Protein AF-0000000067511855 (afdb_homodimer)

Radius of gyration: 27.51 Å; Cα contacts (8 Å, |Δi|>4): 1203; chains: 2; bounding box: 57×87×58 Å

Secondary structure (DSSP, 8-state):
-HHHHHHHHHHHHHHHHHHHHHHHHHHHHHHHHHHHHHHTT--HHHHHHHHHHHHHHHHHHHHHHHHHHHHHHHHHHHHHTTHHHHHHHTT--HHHHHHHHHHHHHHHHHHHHHIIIIIHHHHHHHHHHHHHHHHH-GGGTSS-EEEEEE--TTT-EEEEEEEE--TT--EEEEEEEE-TTS-EEEEEEEEEETTEEEEEEEEEETTEEEEEEEEE---S---GGGSSS---TTTTS-HHHHHHHHTT-HHHHHHHHHHHHHHHHHHHHHHHHHHHHHH-SSTTHHHHHHHHHHHHHHHHHHHHHHHHTTT--GGGGGHHHHHHHHHHHHHHHHT-/-HHHHHHHHHHHHHHHHHHHHHHHHHHHHHHHHHHHHHHTT--HHHHHHHHHHHHHHHHHHHHHHHHHHHHHHHHHHHHHTTHHHHHHHTT--HHHHHHHHHHHHHHHHHHHHHIIIIIHHHHHHHHHHHHHHHHH-GGGTSS-EEEEEE--TTT-EEEEEEEE--TT-PEEEEEEEE-TTS-EEEEEEEEEETTEEEEEEEEEETTEEEEEEEEE---S---GGGTTS---TTTTS-HHHHHHHHTT-HHHHHHHHHHHHHHHHHHHHHHHHHHHHHH-SSTTHHHHHHHHHHHHHHHHHHHHHHHHTTT--GGGGGHHHHHHHHHHHHHHHHH-

pLDDT: mean 80.34, std 16.91, range [31.17, 98.38]

Solvent-accessible surface area (backbone atoms only — not comparable to full-atom values): 32314 Å² total; per-residue (Å²): 110,68,42,60,51,52,46,55,51,23,47,55,48,22,57,48,36,26,50,47,45,36,51,50,52,49,47,52,50,50,61,38,39,40,33,42,39,40,75,60,59,56,50,70,66,59,51,51,48,44,52,58,27,42,39,48,56,41,43,61,53,18,51,40,54,15,40,26,45,10,38,15,51,31,40,22,49,32,45,72,69,44,47,50,57,50,40,45,72,72,64,50,58,58,62,62,55,42,50,50,48,37,51,49,15,43,51,52,13,51,52,37,35,52,33,61,33,45,50,22,6,54,26,37,43,51,32,50,51,51,49,46,15,60,74,60,42,64,59,30,71,79,43,26,34,45,62,39,73,42,64,54,87,88,52,25,41,34,33,19,44,25,26,27,60,40,98,90,32,42,38,24,30,45,24,33,33,33,37,77,88,64,34,37,34,42,16,61,45,24,38,44,41,99,78,9,34,35,32,54,34,36,32,34,54,88,92,43,77,40,84,34,78,48,65,46,76,35,82,66,86,66,54,86,49,57,57,45,63,63,29,23,86,61,57,49,42,32,42,70,59,30,53,57,41,26,76,76,34,72,77,34,33,33,54,43,40,32,53,54,29,56,20,50,31,21,28,26,46,21,31,25,28,40,32,48,36,73,65,50,88,50,42,78,52,29,56,56,48,38,48,50,54,55,51,52,42,48,52,38,49,53,50,28,50,55,47,43,56,72,70,41,65,42,69,41,41,35,46,37,43,54,53,34,37,50,49,20,50,52,41,46,57,64,51,101,109,68,43,58,50,54,48,54,51,21,47,55,47,21,56,49,35,27,49,48,44,37,50,50,53,48,48,51,50,49,63,38,38,42,33,43,39,41,74,60,59,57,50,69,65,58,52,51,49,46,51,58,29,42,39,48,56,42,44,62,53,18,51,42,55,14,39,26,44,9,38,15,52,30,40,22,49,32,45,70,68,44,46,50,59,49,39,47,74,72,65,49,58,57,60,62,56,42,51,50,48,38,51,49,15,43,50,54,12,52,52,37,36,52,34,60,33,44,50,22,6,54,26,37,43,51,31,51,52,51,49,46,17,60,76,61,41,62,57,31,70,75,44,29,34,46,62,40,71,43,64,55,88,87,51,25,41,34,32,19,42,25,27,26,60,40,97,88,33,44,37,24,30,45,23,33,33,33,37,77,85,64,32,37,34,41,17,61,44,23,40,45,41,105,75,14,37,36,31,54,34,34,31,34,53,90,92,43,78,40,83,34,78,49,67,47,76,41,78,75,81,80,56,84,54,56,59,45,60,64,32,24,88,60,59,48,42,34,43,70,59,30,52,58,42,27,75,76,33,71,75,34,33,33,55,42,39,30,53,54,29,57,19,49,33,20,28,26,47,20,31,25,27,40,31,49,36,73,65,50,88,51,41,79,52,30,57,56,48,38,47,49,54,54,50,52,42,46,51,38,48,52,49,28,50,54,46,44,56,71,70,42,65,44,69,41,41,36,48,38,43,52,54,34,38,50,49,20,49,53,42,46,59,70,52,106

Sequence (672 aa):
MLGRYVLREVLVPYLVGVFLFAALLTFDLLSSLSGVLLSRGVGAREVGLLVLYRLPWTLSLALPLGLVFAVLVGLAGLIRRSELKAAYAAGVPPLALLRPLVLLALAVSLLNLLNLAELRPRSQEAYDGLLGRILYGEGGASGVLRRQVYAPPGLGVYFAEEVYPEPEGNRLRGVRVVDERGRVYSAEEGLWDEEGWRLKGYVVEGEEVRPFEGVLPFPARFRPKESLGSRDPYDSTPLEELWARAQVEPEARFAFHRRLADALGGLVLGAAAAALGLSLREAAWAFLGVVLLIFGYYVLWTLAAQLARYDVSPLLAYLPDLFYGALAGALAWRLRMLGRYVLREVLVPYLVGVFLFAALLTFDLLSSLSGVLLSRGVGAREVGLLVLYRLPWTLSLALPLGLVFAVLVGLAGLIRRSELKAAYAAGVPPLALLRPLVLLALAVSLLNLLNLAELRPRSQEAYDGLLGRILYGEGGASGVLRRQVYAPPGLGVYFAEEVYPEPEGNRLRGVRVVDERGRVYSAEEGLWDEEGWRLKGYVVEGEEVRPFEGVLPFPARFRPKESLGSRDPYDSTPLEELWARAQVEPEARFAFHRRLADALGGLVLGAAAAALGLSLREAAWAFLGVVLLIFGYYVLWTLAAQLARYDVSPLLAYLPDLFYGALAGALAWRLR

Structure (mmCIF, N/CA/C/O backbone):
data_AF-0000000067511855-model_v1
#
loop_
_entity.id
_entity.type
_entity.pdbx_description
1 polymer Permease
#
loop_
_atom_site.group_PDB
_atom_site.id
_atom_site.type_symbol
_atom_site.label_atom_id
_atom_site.label_alt_id
_atom_site.label_comp_id
_atom_site.label_asym_id
_atom_site.label_entity_id
_atom_site.label_seq_id
_atom_site.pdbx_PDB_ins_code
_atom_site.Cartn_x
_atom_site.Cartn_y
_atom_site.Cartn_z
_atom_site.occupancy
_atom_site.B_iso_or_equiv
_atom_site.auth_seq_id
_atom_site.auth_comp_id
_atom_site.auth_asym_id
_atom_site.auth_atom_id
_atom_site.pdbx_PDB_model_num
ATOM 1 N N . MET A 1 1 ? 16.484 -21.156 -27.703 1 72.19 1 MET A N 1
ATOM 2 C CA . MET A 1 1 ? 15.094 -21.578 -27.688 1 72.19 1 MET A CA 1
ATOM 3 C C . MET A 1 1 ? 14.586 -21.703 -26.25 1 72.19 1 MET A C 1
ATOM 5 O O . MET A 1 1 ? 13.602 -21.062 -25.875 1 72.19 1 MET A O 1
ATOM 9 N N . LEU A 1 2 ? 15.516 -22.219 -25.406 1 83.19 2 LEU A N 1
ATOM 10 C CA . LEU A 1 2 ? 15.078 -22.469 -24.031 1 83.19 2 LEU A CA 1
ATOM 11 C C . LEU A 1 2 ? 15.008 -21.172 -23.234 1 83.19 2 LEU A C 1
ATOM 13 O O . LEU A 1 2 ? 14.094 -20.969 -22.438 1 83.19 2 LEU A O 1
ATOM 17 N N . GLY A 1 3 ? 15.844 -20.188 -23.656 1 85.75 3 GLY A N 1
ATOM 18 C CA . GLY A 1 3 ? 15.852 -18.906 -22.984 1 85.75 3 GLY A CA 1
ATOM 19 C C . GLY A 1 3 ? 14.586 -18.094 -23.219 1 85.75 3 GLY A C 1
ATOM 20 O O . GLY A 1 3 ? 14.031 -17.516 -22.297 1 85.75 3 GLY A O 1
ATOM 21 N N . ARG A 1 4 ? 14.125 -18.203 -24.438 1 89.19 4 ARG A N 1
ATOM 22 C CA . ARG A 1 4 ? 12.914 -17.484 -24.797 1 89.19 4 ARG A CA 1
ATOM 23 C C . ARG A 1 4 ? 11.688 -18.109 -24.156 1 89.19 4 ARG A C 1
ATOM 25 O O . ARG A 1 4 ? 10.75 -17.406 -23.766 1 89.19 4 ARG A O 1
ATOM 32 N N . TYR A 1 5 ? 11.781 -19.391 -24.062 1 90.62 5 TYR A N 1
ATOM 33 C CA . TYR A 1 5 ? 10.68 -20.109 -23.438 1 90.62 5 TYR A CA 1
ATOM 34 C C . TYR A 1 5 ? 10.562 -19.766 -21.953 1 90.62 5 TYR A C 1
ATOM 36 O O . TYR A 1 5 ? 9.469 -19.484 -21.469 1 90.62 5 TYR A O 1
ATOM 44 N N . VAL A 1 6 ? 11.656 -19.734 -21.312 1 92.12 6 VAL A N 1
ATOM 45 C CA . VAL A 1 6 ? 11.664 -19.422 -19.891 1 92.12 6 VAL A CA 1
ATOM 46 C C . VAL A 1 6 ? 11.211 -17.984 -19.656 1 92.12 6 VAL A C 1
ATOM 48 O O . VAL A 1 6 ? 10.469 -17.703 -18.719 1 92.12 6 VAL A O 1
ATOM 51 N N . LEU A 1 7 ? 11.578 -17.094 -20.547 1 93.06 7 LEU A N 1
ATOM 52 C CA . LEU A 1 7 ? 11.188 -15.695 -20.438 1 93.06 7 LEU A CA 1
ATOM 53 C C . LEU A 1 7 ? 9.68 -15.547 -20.594 1 93.06 7 LEU A C 1
ATOM 55 O O . LEU A 1 7 ? 9.055 -14.75 -19.891 1 93.06 7 LEU A O 1
ATOM 59 N N . ARG A 1 8 ? 9.133 -16.234 -21.484 1 88.56 8 ARG A N 1
ATOM 60 C CA . ARG A 1 8 ? 7.691 -16.156 -21.703 1 88.56 8 ARG A CA 1
ATOM 61 C C . ARG A 1 8 ? 6.93 -16.703 -20.5 1 88.56 8 ARG A C 1
ATOM 63 O O . ARG A 1 8 ? 5.887 -16.156 -20.125 1 88.56 8 ARG A O 1
ATOM 70 N N . GLU A 1 9 ? 7.523 -17.719 -19.922 1 87.12 9 GLU A N 1
ATOM 71 C CA . GLU A 1 9 ? 6.91 -18.328 -18.75 1 87.12 9 GLU A CA 1
ATOM 72 C C . GLU A 1 9 ? 6.934 -17.391 -17.547 1 87.12 9 GLU A C 1
ATOM 74 O O . GLU A 1 9 ? 6.074 -17.469 -16.672 1 87.12 9 GLU A O 1
ATOM 79 N N . VAL A 1 10 ? 7.852 -16.484 -17.547 1 92.88 10 VAL A N 1
ATOM 80 C CA . VAL A 1 10 ? 8.008 -15.578 -16.406 1 92.88 10 VAL A CA 1
ATOM 81 C C . VAL A 1 10 ? 7.309 -14.258 -16.719 1 92.88 10 VAL A C 1
ATOM 83 O O . VAL A 1 10 ? 6.793 -13.602 -15.805 1 92.88 10 VAL A O 1
ATOM 86 N N . LEU A 1 11 ? 7.16 -13.906 -17.984 1 91.5 11 LEU A N 1
ATOM 87 C CA . LEU A 1 11 ? 6.641 -12.602 -18.375 1 91.5 11 LEU A CA 1
ATOM 88 C C . LEU A 1 11 ? 5.152 -12.492 -18.062 1 91.5 11 LEU A C 1
ATOM 90 O O . LEU A 1 11 ? 4.68 -11.438 -17.641 1 91.5 11 LEU A O 1
ATOM 94 N N . VAL A 1 12 ? 4.434 -13.531 -18.234 1 83.56 12 VAL A N 1
ATOM 95 C CA . VAL A 1 12 ? 2.994 -13.484 -18.016 1 83.56 12 VAL A CA 1
ATOM 96 C C . VAL A 1 12 ? 2.705 -13.305 -16.531 1 83.56 12 VAL A C 1
ATOM 98 O O . VAL A 1 12 ? 2.025 -12.352 -16.141 1 83.56 12 VAL A O 1
ATOM 101 N N . PRO A 1 13 ? 3.279 -14.188 -15.641 1 86.06 13 PRO A N 1
ATOM 102 C CA . PRO A 1 13 ? 3.064 -13.938 -14.211 1 86.06 13 PRO A CA 1
ATOM 103 C C . PRO A 1 13 ? 3.621 -12.594 -13.758 1 86.06 13 PRO A C 1
ATOM 105 O O . PRO A 1 13 ? 3.098 -11.992 -12.812 1 86.06 13 PRO A O 1
ATOM 108 N N . TYR A 1 14 ? 4.629 -12.133 -14.43 1 92.62 14 TYR A N 1
ATOM 109 C CA . TYR A 1 14 ? 5.199 -10.844 -14.062 1 92.62 14 TYR A CA 1
ATOM 110 C C . TYR A 1 14 ? 4.203 -9.719 -14.297 1 92.62 14 TYR A C 1
ATOM 112 O O . TYR A 1 14 ? 3.957 -8.898 -13.414 1 92.62 14 TYR A O 1
ATOM 120 N N . LEU A 1 15 ? 3.625 -9.617 -15.5 1 88.81 15 LEU A N 1
ATOM 121 C CA . LEU A 1 15 ? 2.668 -8.57 -15.836 1 88.81 15 LEU A CA 1
ATOM 122 C C . LEU A 1 15 ? 1.436 -8.648 -14.938 1 88.81 15 LEU A C 1
ATOM 124 O O . LEU A 1 15 ? 0.929 -7.621 -14.484 1 88.81 15 LEU A O 1
ATOM 128 N N . VAL A 1 16 ? 1.024 -9.82 -14.625 1 82.44 16 VAL A N 1
ATOM 129 C CA . VAL A 1 16 ? -0.118 -10.031 -13.742 1 82.44 16 VAL A CA 1
ATOM 130 C C . VAL A 1 16 ? 0.231 -9.57 -12.328 1 82.44 16 VAL A C 1
ATOM 132 O O . VAL A 1 16 ? -0.568 -8.898 -11.672 1 82.44 16 VAL A O 1
ATOM 135 N N . GLY A 1 17 ? 1.412 -9.992 -11.898 1 85.44 17 GLY A N 1
ATOM 136 C CA . GLY A 1 17 ? 1.855 -9.602 -10.57 1 85.44 17 GLY A CA 1
ATOM 137 C C . GLY A 1 17 ? 1.992 -8.102 -10.398 1 85.44 17 GLY A C 1
ATOM 138 O O . GLY A 1 17 ? 1.532 -7.543 -9.398 1 85.44 17 GLY A O 1
ATOM 139 N N . VAL A 1 18 ? 2.625 -7.508 -11.367 1 91.06 18 VAL A N 1
ATOM 140 C CA . VAL A 1 18 ? 2.793 -6.059 -11.312 1 91.06 18 VAL A CA 1
ATOM 141 C C . VAL A 1 18 ? 1.426 -5.379 -11.25 1 91.06 18 VAL A C 1
ATOM 143 O O . VAL A 1 18 ? 1.221 -4.449 -10.469 1 91.06 18 VAL A O 1
ATOM 146 N N . PHE A 1 19 ? 0.526 -5.805 -12.016 1 86 19 PHE A N 1
ATOM 147 C CA . PHE A 1 19 ? -0.814 -5.23 -12.031 1 86 19 PHE A CA 1
ATOM 148 C C . PHE A 1 19 ? -1.509 -5.445 -10.695 1 86 19 PHE A C 1
ATOM 150 O O . PHE A 1 19 ? -2.158 -4.535 -10.172 1 86 19 PHE A O 1
ATOM 157 N N . LEU A 1 20 ? -1.383 -6.652 -10.125 1 83.75 20 LEU A N 1
ATOM 158 C CA . LEU A 1 20 ? -2.016 -6.984 -8.852 1 83.75 20 LEU A CA 1
ATOM 159 C C . LEU A 1 20 ? -1.449 -6.125 -7.723 1 83.75 20 LEU A C 1
ATOM 161 O O . LEU A 1 20 ? -2.197 -5.629 -6.879 1 83.75 20 LEU A O 1
ATOM 165 N N . PHE A 1 21 ? -0.16 -6 -7.719 1 88.19 21 PHE A N 1
ATOM 166 C CA . PHE A 1 21 ? 0.487 -5.188 -6.695 1 88.19 21 PHE A CA 1
ATOM 167 C C . PHE A 1 21 ? 0.098 -3.721 -6.844 1 88.19 21 PHE A C 1
ATOM 169 O O . PHE A 1 21 ? -0.179 -3.043 -5.852 1 88.19 21 PHE A O 1
ATOM 176 N N . ALA A 1 22 ? 0.061 -3.27 -8.102 1 89.31 22 ALA A N 1
ATOM 177 C CA . ALA A 1 22 ? -0.346 -1.891 -8.352 1 89.31 22 ALA A CA 1
ATOM 178 C C . ALA A 1 22 ? -1.786 -1.652 -7.906 1 89.31 22 ALA A C 1
ATOM 180 O O . ALA A 1 22 ? -2.098 -0.614 -7.32 1 89.31 22 ALA A O 1
ATOM 181 N N . ALA A 1 23 ? -2.66 -2.555 -8.195 1 85.62 23 ALA A N 1
ATOM 182 C CA . ALA A 1 23 ? -4.062 -2.439 -7.805 1 85.62 23 ALA A CA 1
ATOM 183 C C . ALA A 1 23 ? -4.207 -2.422 -6.285 1 85.62 23 ALA A C 1
ATOM 185 O O . ALA A 1 23 ? -4.984 -1.636 -5.738 1 85.62 23 ALA A O 1
ATOM 186 N N . LEU A 1 24 ? -3.438 -3.283 -5.652 1 86.94 24 LEU A N 1
ATOM 187 C CA . LEU A 1 24 ? -3.498 -3.371 -4.195 1 86.94 24 LEU A CA 1
ATOM 188 C C . LEU A 1 24 ? -3.006 -2.078 -3.553 1 86.94 24 LEU A C 1
ATOM 190 O O . LEU A 1 24 ? -3.609 -1.588 -2.596 1 86.94 24 LEU A O 1
ATOM 194 N N . LEU A 1 25 ? -1.916 -1.629 -3.988 1 91.38 25 LEU A N 1
ATOM 195 C CA . LEU A 1 25 ? -1.366 -0.39 -3.449 1 91.38 25 LEU A CA 1
ATOM 196 C C . LEU A 1 25 ? -2.301 0.784 -3.719 1 91.38 25 LEU A C 1
ATOM 198 O O . LEU A 1 25 ? -2.438 1.679 -2.883 1 91.38 25 LEU A O 1
ATOM 202 N N . THR A 1 26 ? -2.881 0.742 -4.914 1 88.31 26 THR A N 1
ATOM 203 C CA . THR A 1 26 ? -3.844 1.787 -5.246 1 88.31 26 THR A CA 1
ATOM 204 C C . THR A 1 26 ? -5.066 1.704 -4.34 1 88.31 26 THR A C 1
ATOM 206 O O . THR A 1 26 ? -5.586 2.729 -3.895 1 88.31 26 THR A O 1
ATOM 209 N N . PHE A 1 27 ? -5.48 0.507 -4.062 1 84.25 27 PHE A N 1
ATOM 210 C CA . PHE A 1 27 ? -6.605 0.317 -3.154 1 84.25 27 PHE A CA 1
ATOM 211 C C . PHE A 1 27 ? -6.266 0.827 -1.759 1 84.25 27 PHE A C 1
ATOM 213 O O . PHE A 1 27 ? -7.105 1.432 -1.091 1 84.25 27 PHE A O 1
ATOM 220 N N . ASP A 1 28 ? -5.117 0.532 -1.318 1 87.75 28 ASP A N 1
ATOM 221 C CA . ASP A 1 28 ? -4.668 1.012 -0.015 1 87.75 28 ASP A CA 1
ATOM 222 C C . ASP A 1 28 ? -4.68 2.537 0.041 1 87.75 28 ASP A C 1
ATOM 224 O O . ASP A 1 28 ? -5.125 3.125 1.028 1 87.75 28 ASP A O 1
ATOM 228 N N . LEU A 1 29 ? -4.199 3.121 -1.047 1 86.81 29 LEU A N 1
ATOM 229 C CA . LEU A 1 29 ? -4.176 4.578 -1.132 1 86.81 29 LEU A CA 1
ATOM 230 C C . LEU A 1 29 ? -5.59 5.148 -1.052 1 86.81 29 LEU A C 1
ATOM 232 O O . LEU A 1 29 ? -5.855 6.047 -0.253 1 86.81 29 LEU A O 1
ATOM 236 N N . LEU A 1 30 ? -6.461 4.672 -1.864 1 84 30 LEU A N 1
ATOM 237 C CA . LEU A 1 30 ? -7.82 5.199 -1.928 1 84 30 LEU A CA 1
ATOM 238 C C . LEU A 1 30 ? -8.562 4.953 -0.618 1 84 30 LEU A C 1
ATOM 240 O O . LEU A 1 30 ? -9.352 5.793 -0.178 1 84 30 LEU A O 1
ATOM 244 N N . SER A 1 31 ? -8.289 3.752 -0.053 1 83.69 31 SER A N 1
ATOM 245 C CA . SER A 1 31 ? -8.898 3.439 1.234 1 83.69 31 SER A CA 1
ATOM 246 C C . SER A 1 31 ? -8.422 4.398 2.32 1 83.69 31 SER A C 1
ATOM 248 O O . SER A 1 31 ? -9.211 4.824 3.168 1 83.69 31 SER A O 1
ATOM 250 N N . SER A 1 32 ? -7.176 4.789 2.277 1 82.69 32 SER A N 1
ATOM 251 C CA . SER A 1 32 ? -6.602 5.684 3.275 1 82.69 32 SER A CA 1
ATOM 252 C C . SER A 1 32 ? -7.102 7.113 3.09 1 82.69 32 SER A C 1
ATOM 254 O O . SER A 1 32 ? -7.184 7.879 4.051 1 82.69 32 SER A O 1
ATOM 256 N N . LEU A 1 33 ? -7.469 7.414 1.832 1 79.62 33 LEU A N 1
ATOM 257 C CA . LEU A 1 33 ? -7.895 8.773 1.538 1 79.62 33 LEU A CA 1
ATOM 258 C C . LEU A 1 33 ? -9.414 8.867 1.476 1 79.62 33 LEU A C 1
ATOM 260 O O . LEU A 1 33 ? -9.969 9.953 1.276 1 79.62 33 LEU A O 1
ATOM 264 N N . SER A 1 34 ? -10.117 7.828 1.6 1 79.56 34 SER A N 1
ATOM 265 C CA . SER A 1 34 ? -11.555 7.758 1.379 1 79.56 34 SER A CA 1
ATOM 266 C C . SER A 1 34 ? -12.297 8.766 2.246 1 79.56 34 SER A C 1
ATOM 268 O O . SER A 1 34 ? -13.211 9.445 1.775 1 79.56 34 SER A O 1
ATOM 270 N N . GLY A 1 35 ? -11.898 8.906 3.516 1 72.19 35 GLY A N 1
ATOM 271 C CA . GLY A 1 35 ? -12.547 9.859 4.398 1 72.19 35 GLY A CA 1
ATOM 272 C C . GLY A 1 35 ? -12.43 11.289 3.922 1 72.19 35 GLY A C 1
ATOM 273 O O . GLY A 1 35 ? -13.422 12.016 3.867 1 72.19 35 GLY A O 1
ATOM 274 N N . VAL A 1 36 ? -11.234 11.625 3.57 1 68.06 36 VAL A N 1
ATOM 275 C CA . VAL A 1 36 ? -10.977 12.992 3.133 1 68.06 36 VAL A CA 1
ATOM 276 C C . VAL A 1 36 ? -11.68 13.258 1.802 1 68.06 36 VAL A C 1
ATOM 278 O O . VAL A 1 36 ? -12.25 14.328 1.595 1 68.06 36 VAL A O 1
ATOM 281 N N . LEU A 1 37 ? -11.617 12.32 0.944 1 74.62 37 LEU A N 1
ATOM 282 C CA . LEU A 1 37 ? -12.242 12.469 -0.365 1 74.62 37 LEU A CA 1
ATOM 283 C C . LEU A 1 37 ? -13.75 12.641 -0.232 1 74.62 37 LEU A C 1
ATOM 285 O O . LEU A 1 37 ? -14.352 13.461 -0.929 1 74.62 37 LEU A O 1
ATOM 289 N N . LEU A 1 38 ? -14.289 11.891 0.678 1 69.81 38 LEU A N 1
ATOM 290 C CA . LEU A 1 38 ? -15.727 11.961 0.9 1 69.81 38 LEU A CA 1
ATOM 291 C C . LEU A 1 38 ? -16.109 13.266 1.598 1 69.81 38 LEU A C 1
ATOM 293 O O . LEU A 1 38 ? -17.047 13.945 1.184 1 69.81 38 LEU A O 1
ATOM 297 N N . SER A 1 39 ? -15.344 13.602 2.611 1 66.88 39 SER A N 1
ATOM 298 C CA . SER A 1 39 ? -15.664 14.773 3.414 1 66.88 39 SER A CA 1
ATOM 299 C C . SER A 1 39 ? -15.5 16.062 2.605 1 66.88 39 SER A C 1
ATOM 301 O O . SER A 1 39 ? -16.25 17.016 2.793 1 66.88 39 SER A O 1
ATOM 303 N N . ARG A 1 40 ? -14.57 15.969 1.667 1 65.94 40 ARG A N 1
ATOM 304 C CA . ARG A 1 40 ? -14.281 17.172 0.898 1 65.94 40 ARG A CA 1
ATOM 305 C C . ARG A 1 40 ? -15.016 17.172 -0.436 1 65.94 40 ARG A C 1
ATOM 307 O O . ARG A 1 40 ? -14.93 18.125 -1.209 1 65.94 40 ARG A O 1
ATOM 314 N N . GLY A 1 41 ? -15.711 16.172 -0.68 1 71.44 41 GLY A N 1
ATOM 315 C CA . GLY A 1 41 ? -16.484 16.062 -1.905 1 71.44 41 GLY A CA 1
ATOM 316 C C . GLY A 1 41 ? -15.633 16.094 -3.158 1 71.44 41 GLY A C 1
ATOM 317 O O . GLY A 1 41 ? -15.938 16.812 -4.109 1 71.44 41 GLY A O 1
ATOM 318 N N . VAL A 1 42 ? -14.562 15.445 -3.102 1 75.06 42 VAL A N 1
ATOM 319 C CA . VAL A 1 42 ? -13.633 15.414 -4.227 1 75.06 42 VAL A CA 1
ATOM 320 C C . VAL A 1 42 ? -14.242 14.617 -5.379 1 75.06 42 VAL A C 1
ATOM 322 O O . VAL A 1 42 ? -14.773 13.523 -5.168 1 75.06 42 VAL A O 1
ATOM 325 N N . GLY A 1 43 ? -14.188 15.172 -6.621 1 79.81 43 GLY A N 1
ATOM 326 C CA . GLY A 1 43 ? -14.773 14.539 -7.789 1 79.81 43 GLY A CA 1
ATOM 327 C C . GLY A 1 43 ? -13.977 13.344 -8.281 1 79.81 43 GLY A C 1
ATOM 328 O O . GLY A 1 43 ? -12.828 13.148 -7.875 1 79.81 43 GLY A O 1
ATOM 329 N N . ALA A 1 44 ? -14.641 12.508 -9.188 1 82.56 44 ALA A N 1
ATOM 330 C CA . ALA A 1 44 ? -14.016 11.312 -9.734 1 82.56 44 ALA A CA 1
ATOM 331 C C . ALA A 1 44 ? -12.773 11.664 -10.555 1 82.56 44 ALA A C 1
ATOM 333 O O . ALA A 1 44 ? -11.805 10.906 -10.586 1 82.56 44 ALA A O 1
ATOM 334 N N . ARG A 1 45 ? -12.891 12.711 -11.211 1 86.12 45 ARG A N 1
ATOM 335 C CA . ARG A 1 45 ? -11.766 13.133 -12.039 1 86.12 45 ARG A CA 1
ATOM 336 C C . ARG A 1 45 ? -10.531 13.398 -11.188 1 86.12 45 ARG A C 1
ATOM 338 O O . ARG A 1 45 ? -9.43 12.953 -11.516 1 86.12 45 ARG A O 1
ATOM 345 N N . GLU A 1 46 ? -10.727 14.141 -10.078 1 85.12 46 GLU A N 1
ATOM 346 C CA . GLU A 1 46 ? -9.609 14.445 -9.188 1 85.12 46 GLU A CA 1
ATOM 347 C C . GLU A 1 46 ? -9.062 13.18 -8.539 1 85.12 46 GLU A C 1
ATOM 349 O O . GLU A 1 46 ? -7.852 13.047 -8.344 1 85.12 46 GLU A O 1
ATOM 354 N N . VAL A 1 47 ? -9.969 12.305 -8.211 1 85.62 47 VAL A N 1
ATOM 355 C CA . VAL A 1 47 ? -9.547 11.039 -7.633 1 85.62 47 VAL A CA 1
ATOM 356 C C . VAL A 1 47 ? -8.711 10.266 -8.648 1 85.62 47 VAL A C 1
ATOM 358 O O . VAL A 1 47 ? -7.656 9.719 -8.312 1 85.62 47 VAL A O 1
ATOM 361 N N . GLY A 1 48 ? -9.1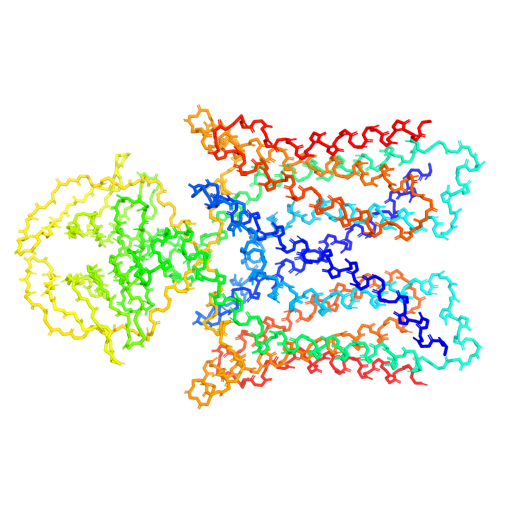72 10.195 -9.898 1 89.88 48 GLY A N 1
ATOM 362 C CA . GLY A 1 48 ? -8.422 9.547 -10.961 1 89.88 48 GLY A CA 1
ATOM 363 C C . GLY A 1 48 ? -7.055 10.156 -11.188 1 89.88 48 GLY A C 1
ATOM 364 O O . GLY A 1 48 ? -6.086 9.445 -11.445 1 89.88 48 GLY A O 1
ATOM 365 N N . LEU A 1 49 ? -7 11.438 -11.109 1 91.81 49 LEU A N 1
ATOM 366 C CA . LEU A 1 49 ? -5.73 12.133 -11.273 1 91.81 49 LEU A CA 1
ATOM 367 C C . LEU A 1 49 ? -4.773 11.812 -10.133 1 91.81 49 LEU A C 1
ATOM 369 O O . LEU A 1 49 ? -3.568 11.672 -10.344 1 91.81 49 LEU A O 1
ATOM 373 N N . LEU A 1 50 ? -5.32 11.758 -8.93 1 89.75 50 LEU A N 1
ATOM 374 C CA . LEU A 1 50 ? -4.488 11.375 -7.797 1 89.75 50 LEU A CA 1
ATOM 375 C C . LEU A 1 50 ? -3.863 10 -8.023 1 89.75 50 LEU A C 1
ATOM 377 O O . LEU A 1 50 ? -2.674 9.805 -7.758 1 89.75 50 LEU A O 1
ATOM 381 N N . VAL A 1 51 ? -4.66 9.086 -8.508 1 90.94 51 VAL A N 1
ATOM 382 C CA . VAL A 1 51 ? -4.191 7.73 -8.758 1 90.94 51 VAL A CA 1
ATOM 383 C C . VAL A 1 51 ? -3.127 7.742 -9.852 1 90.94 51 VAL A C 1
ATOM 385 O O . VAL A 1 51 ? -2.094 7.082 -9.734 1 90.94 51 VAL A O 1
ATOM 388 N N . LEU A 1 52 ? -3.426 8.477 -10.883 1 95.19 52 LEU A N 1
ATOM 389 C CA . LEU A 1 52 ? -2.494 8.555 -12.008 1 95.19 52 LEU A CA 1
ATOM 390 C C . LEU A 1 52 ? -1.158 9.141 -11.562 1 95.19 52 LEU A C 1
ATOM 392 O O . LEU A 1 52 ? -0.098 8.641 -11.945 1 95.19 52 LEU A O 1
ATOM 396 N N . TYR A 1 53 ? -1.186 10.188 -10.727 1 93.56 53 TYR A N 1
ATOM 397 C CA . TYR A 1 53 ? 0.035 10.82 -10.25 1 93.56 53 TYR A CA 1
ATOM 398 C C . TYR A 1 53 ? 0.787 9.906 -9.289 1 93.56 53 TYR A C 1
ATOM 400 O O . TYR A 1 53 ? 2.012 9.992 -9.172 1 93.56 53 TYR A O 1
ATOM 408 N N . ARG A 1 54 ? 0.083 9.031 -8.633 1 93.19 54 ARG A N 1
ATOM 409 C CA . ARG A 1 54 ? 0.71 8.141 -7.668 1 93.19 54 ARG A CA 1
ATOM 410 C C . ARG A 1 54 ? 1.259 6.891 -8.352 1 93.19 54 ARG A C 1
ATOM 412 O O . ARG A 1 54 ? 2.043 6.145 -7.762 1 93.19 54 ARG A O 1
ATOM 419 N N . LEU A 1 55 ? 0.924 6.656 -9.594 1 95.56 55 LEU A N 1
ATOM 420 C CA . LEU A 1 55 ? 1.225 5.43 -10.328 1 95.56 55 LEU A CA 1
ATOM 421 C C . LEU A 1 55 ? 2.73 5.207 -10.414 1 95.56 55 LEU A C 1
ATOM 423 O O . LEU A 1 55 ? 3.209 4.086 -10.211 1 95.56 55 LEU A O 1
ATOM 427 N N . PRO A 1 56 ? 3.52 6.262 -10.734 1 96.06 56 PRO A N 1
ATOM 428 C CA . PRO A 1 56 ? 4.965 6.023 -10.812 1 96.06 56 PRO A CA 1
ATOM 429 C C . PRO A 1 56 ? 5.551 5.547 -9.484 1 96.06 56 PRO A C 1
ATOM 431 O O . PRO A 1 56 ? 6.438 4.688 -9.469 1 96.06 56 PRO A O 1
ATOM 434 N N . TRP A 1 57 ? 5.105 6.125 -8.383 1 93.56 57 TRP A N 1
ATOM 435 C CA . TRP A 1 57 ? 5.512 5.641 -7.066 1 93.56 57 TRP A CA 1
ATOM 436 C C . TRP A 1 57 ? 5.125 4.18 -6.883 1 93.56 57 TRP A C 1
ATOM 438 O O . TRP A 1 57 ? 5.945 3.361 -6.461 1 93.56 57 TRP A O 1
ATOM 448 N N . THR A 1 58 ? 3.873 3.855 -7.227 1 94.25 58 THR A N 1
ATOM 449 C CA . THR A 1 58 ? 3.357 2.496 -7.105 1 94.25 58 THR A CA 1
ATOM 450 C C . THR A 1 58 ? 4.184 1.529 -7.949 1 94.25 58 THR A C 1
ATOM 452 O O . THR A 1 58 ? 4.52 0.434 -7.492 1 94.25 58 THR A O 1
ATOM 455 N N . LEU A 1 59 ? 4.492 1.96 -9.086 1 95.56 59 LEU A N 1
ATOM 456 C CA . LEU A 1 59 ? 5.238 1.108 -10.008 1 95.56 59 LEU A CA 1
ATOM 457 C C . LEU A 1 59 ? 6.668 0.902 -9.523 1 95.56 59 LEU A C 1
ATOM 459 O O . LEU A 1 59 ? 7.266 -0.152 -9.758 1 95.56 59 LEU A O 1
ATOM 463 N N . SER A 1 60 ? 7.211 1.909 -8.891 1 95.62 60 SER A N 1
ATOM 464 C CA . SER A 1 60 ? 8.578 1.782 -8.398 1 95.62 60 SER A CA 1
ATOM 465 C C . SER A 1 60 ? 8.695 0.641 -7.395 1 95.62 60 SER A C 1
ATOM 467 O O . SER A 1 60 ? 9.773 0.056 -7.234 1 95.62 60 SER A O 1
ATOM 469 N N . LEU A 1 61 ? 7.645 0.302 -6.73 1 93 61 LEU A N 1
ATOM 470 C CA . LEU A 1 61 ? 7.617 -0.807 -5.781 1 93 61 LEU A CA 1
ATOM 471 C C . LEU A 1 61 ? 7.191 -2.1 -6.469 1 93 61 LEU A C 1
ATOM 473 O O . LEU A 1 61 ? 7.789 -3.154 -6.246 1 93 61 LEU A O 1
ATOM 477 N N . ALA A 1 62 ? 6.184 -2.01 -7.32 1 93.25 62 ALA A N 1
ATOM 478 C CA . ALA A 1 62 ? 5.559 -3.174 -7.945 1 93.25 62 ALA A CA 1
ATOM 479 C C . ALA A 1 62 ? 6.516 -3.844 -8.93 1 93.25 62 ALA A C 1
ATOM 481 O O . ALA A 1 62 ? 6.5 -5.066 -9.086 1 93.25 62 ALA A O 1
ATOM 482 N N . LEU A 1 63 ? 7.309 -3.045 -9.578 1 95.94 63 LEU A N 1
ATOM 483 C CA . LEU A 1 63 ? 8.141 -3.578 -10.648 1 95.94 63 LEU A CA 1
ATOM 484 C C . LEU A 1 63 ? 9.164 -4.574 -10.094 1 95.94 63 LEU A C 1
ATOM 486 O O . LEU A 1 63 ? 9.195 -5.73 -10.516 1 95.94 63 LEU A O 1
ATOM 490 N N . PRO A 1 64 ? 9.984 -4.18 -9.117 1 94.88 64 PRO A N 1
ATOM 491 C CA . PRO A 1 64 ? 10.977 -5.133 -8.625 1 94.88 64 PRO A CA 1
ATOM 492 C C . PRO A 1 64 ? 10.352 -6.281 -7.836 1 94.88 64 PRO A C 1
ATOM 494 O O . PRO A 1 64 ? 10.781 -7.43 -7.965 1 94.88 64 PRO A O 1
ATOM 497 N N . LEU A 1 65 ? 9.359 -6.012 -7.02 1 91.56 65 LEU A N 1
ATOM 498 C CA . LEU A 1 65 ? 8.742 -7.043 -6.195 1 91.56 65 LEU A CA 1
ATOM 499 C C . LEU A 1 65 ? 7.961 -8.031 -7.055 1 91.56 65 LEU A C 1
ATOM 501 O O . LEU A 1 65 ? 7.938 -9.227 -6.77 1 91.56 65 LEU A O 1
ATOM 505 N N . GLY A 1 66 ? 7.301 -7.453 -8.109 1 92.38 66 GLY A N 1
ATOM 506 C CA . GLY A 1 66 ? 6.621 -8.328 -9.062 1 92.38 66 GLY A CA 1
ATOM 507 C C . GLY A 1 66 ? 7.566 -9.273 -9.773 1 92.38 66 GLY A C 1
ATOM 508 O O . GLY A 1 66 ? 7.184 -10.398 -10.109 1 92.38 66 GLY A O 1
ATOM 509 N N . LEU A 1 67 ? 8.75 -8.789 -10 1 95.75 67 LEU A N 1
ATOM 510 C CA . LEU A 1 67 ? 9.734 -9.625 -10.688 1 95.75 67 LEU A CA 1
ATOM 511 C C . LEU A 1 67 ? 10.125 -10.82 -9.82 1 95.75 67 LEU A C 1
ATOM 513 O O . LEU A 1 67 ? 10.25 -11.938 -10.32 1 95.75 67 LEU A O 1
ATOM 517 N N . VAL A 1 68 ? 10.359 -10.609 -8.508 1 94.19 68 VAL A N 1
ATOM 518 C CA . VAL A 1 68 ? 10.695 -11.688 -7.586 1 94.19 68 VAL A CA 1
ATOM 519 C C . VAL A 1 68 ? 9.586 -12.734 -7.586 1 94.19 68 VAL A C 1
ATOM 521 O O . VAL A 1 68 ? 9.852 -13.93 -7.719 1 94.19 68 VAL A O 1
ATOM 524 N N . PHE A 1 69 ? 8.414 -12.258 -7.531 1 89.25 69 PHE A N 1
ATOM 525 C CA . PHE A 1 69 ? 7.242 -13.125 -7.543 1 89.25 69 PHE A CA 1
ATOM 526 C C . PHE A 1 69 ? 7.168 -13.914 -8.844 1 89.25 69 PHE A C 1
ATOM 528 O O . PHE A 1 69 ? 7 -15.141 -8.828 1 89.25 69 PHE A O 1
ATOM 535 N N . ALA A 1 70 ? 7.246 -13.266 -9.93 1 91.62 70 ALA A N 1
ATOM 536 C CA . ALA A 1 70 ? 7.059 -13.875 -11.25 1 91.62 70 ALA A CA 1
ATOM 537 C C . ALA A 1 70 ? 8.141 -14.914 -11.531 1 91.62 70 ALA A C 1
ATOM 539 O O . ALA A 1 70 ? 7.855 -15.977 -12.078 1 91.62 70 ALA A O 1
ATOM 540 N N . VAL A 1 71 ? 9.391 -14.586 -11.219 1 96.31 71 VAL A N 1
ATOM 541 C CA . VAL A 1 71 ? 10.508 -15.484 -11.492 1 96.31 71 VAL A CA 1
ATOM 542 C C . VAL A 1 71 ? 10.344 -16.766 -10.68 1 96.31 71 VAL A C 1
ATOM 544 O O . VAL A 1 71 ? 10.453 -17.875 -11.219 1 96.31 71 VAL A O 1
ATOM 547 N N . LEU A 1 72 ? 10.047 -16.641 -9.422 1 93.62 72 LEU A N 1
ATOM 548 C CA . LEU A 1 72 ? 9.953 -17.812 -8.562 1 93.62 72 LEU A CA 1
ATOM 549 C C . LEU A 1 72 ? 8.719 -18.641 -8.883 1 93.62 72 LEU A C 1
ATOM 551 O O . LEU A 1 72 ? 8.773 -19.859 -8.938 1 93.62 72 LEU A O 1
ATOM 555 N N . VAL A 1 73 ? 7.645 -17.969 -9.156 1 86.38 73 VAL A N 1
ATOM 556 C CA . VAL A 1 73 ? 6.422 -18.688 -9.5 1 86.38 73 VAL A CA 1
ATOM 557 C C . VAL A 1 73 ? 6.574 -19.344 -10.875 1 86.38 73 VAL A C 1
ATOM 559 O O . VAL A 1 73 ? 6.129 -20.484 -11.078 1 86.38 73 VAL A O 1
ATOM 562 N N . GLY A 1 74 ? 7.094 -18.625 -11.828 1 89.44 74 GLY A N 1
ATOM 563 C CA . GLY A 1 74 ? 7.336 -19.188 -13.148 1 89.44 74 GLY A CA 1
ATOM 564 C C . GLY A 1 74 ? 8.227 -20.422 -13.117 1 89.44 74 GLY A C 1
ATOM 565 O O . GLY A 1 74 ? 7.914 -21.438 -13.734 1 89.44 74 GLY A O 1
ATOM 566 N N . LEU A 1 75 ? 9.305 -20.312 -12.406 1 93.5 75 LEU A N 1
ATOM 567 C CA . LEU A 1 75 ? 10.227 -21.438 -12.312 1 93.5 75 LEU A CA 1
ATOM 568 C C . LEU A 1 75 ? 9.602 -22.594 -11.516 1 93.5 75 LEU A C 1
ATOM 570 O O . LEU A 1 75 ? 9.852 -23.766 -11.805 1 93.5 75 LEU A O 1
ATOM 574 N N . ALA A 1 76 ? 8.867 -22.219 -10.5 1 88.62 76 ALA A N 1
ATOM 575 C CA . ALA A 1 76 ? 8.141 -23.25 -9.766 1 88.62 76 ALA A CA 1
ATOM 576 C C . ALA A 1 76 ? 7.215 -24.031 -10.688 1 88.62 76 ALA A C 1
ATOM 578 O O . ALA A 1 76 ? 7.055 -25.25 -10.531 1 88.62 76 ALA A O 1
ATOM 579 N N . GLY A 1 77 ? 6.625 -23.328 -11.633 1 85 77 GLY A N 1
ATOM 580 C CA . GLY A 1 77 ? 5.797 -24 -12.625 1 85 77 GLY A CA 1
ATOM 581 C C . GLY A 1 77 ? 6.57 -24.984 -13.477 1 85 77 GLY A C 1
ATOM 582 O O . GLY A 1 77 ? 6.09 -26.078 -13.75 1 85 77 GLY A O 1
ATOM 583 N N . LEU A 1 78 ? 7.691 -24.656 -13.852 1 89.81 78 LEU A N 1
ATOM 584 C CA . LEU A 1 78 ? 8.539 -25.547 -14.641 1 89.81 78 LEU A CA 1
ATOM 585 C C . LEU A 1 78 ? 8.953 -26.766 -13.828 1 89.81 78 LEU A C 1
ATOM 587 O O . LEU A 1 78 ? 9.062 -27.859 -14.367 1 89.81 78 LEU A O 1
ATOM 591 N N . ILE A 1 79 ? 9.172 -26.547 -12.586 1 90.56 79 ILE A N 1
ATOM 592 C CA . ILE A 1 79 ? 9.531 -27.641 -11.695 1 90.56 79 ILE A CA 1
ATOM 593 C C . ILE A 1 79 ? 8.367 -28.625 -11.578 1 90.56 79 ILE A C 1
ATOM 595 O O . ILE A 1 79 ? 8.547 -29.828 -11.695 1 90.56 79 ILE A O 1
ATOM 599 N N . ARG A 1 80 ? 7.23 -28.047 -11.445 1 82.12 80 ARG A N 1
ATOM 600 C CA . ARG A 1 80 ? 6.039 -28.875 -11.281 1 82.12 80 ARG A CA 1
ATOM 601 C C . ARG A 1 80 ? 5.777 -29.719 -12.523 1 82.12 80 ARG A C 1
ATOM 603 O O . ARG A 1 80 ? 5.32 -30.859 -12.422 1 82.12 80 ARG A O 1
ATOM 610 N N . ARG A 1 81 ? 6.074 -29.156 -13.711 1 84.75 81 ARG A N 1
ATOM 611 C CA . ARG A 1 81 ? 5.867 -29.859 -14.969 1 84.75 81 ARG A CA 1
ATOM 612 C C . ARG A 1 81 ? 7.082 -30.719 -15.328 1 84.75 81 ARG A C 1
ATOM 614 O O . ARG A 1 81 ? 7.152 -31.281 -16.422 1 84.75 81 ARG A O 1
ATOM 621 N N . SER A 1 82 ? 8.062 -30.766 -14.469 1 90.06 82 SER A N 1
ATOM 622 C CA . SER A 1 82 ? 9.297 -31.531 -14.633 1 90.06 82 SER A CA 1
ATOM 623 C C . SER A 1 82 ? 10.07 -31.078 -15.867 1 90.06 82 SER A C 1
ATOM 625 O O . SER A 1 82 ? 10.844 -31.844 -16.438 1 90.06 82 SER A O 1
ATOM 627 N N . GLU A 1 83 ? 9.773 -29.875 -16.266 1 91.31 83 GLU A N 1
ATOM 628 C CA . GLU A 1 83 ? 10.469 -29.344 -17.438 1 91.31 83 GLU A CA 1
ATOM 629 C C . GLU A 1 83 ? 11.891 -28.906 -17.094 1 91.31 83 GLU A C 1
ATOM 631 O O . GLU A 1 83 ? 12.805 -29.062 -17.906 1 91.31 83 GLU A O 1
ATOM 636 N N . LEU A 1 84 ? 11.977 -28.422 -15.945 1 91.56 84 LEU A N 1
ATOM 637 C CA . LEU A 1 84 ? 13.305 -27.984 -15.531 1 91.56 84 LEU A CA 1
ATOM 638 C C . LEU A 1 84 ? 14.242 -29.172 -15.344 1 91.56 84 LEU A C 1
ATOM 640 O O . LEU A 1 84 ? 15.391 -29.141 -15.805 1 91.56 84 LEU A O 1
ATOM 644 N N . LYS A 1 85 ? 13.742 -30.156 -14.766 1 91.62 85 LYS A N 1
ATOM 645 C CA . LYS A 1 85 ? 14.516 -31.391 -14.594 1 91.62 85 LYS A CA 1
ATOM 646 C C . LYS A 1 85 ? 14.867 -32 -15.938 1 91.62 85 LYS A C 1
ATOM 648 O O . LYS A 1 85 ? 15.984 -32.5 -16.125 1 91.62 85 LYS A O 1
ATOM 653 N N . ALA A 1 86 ? 13.914 -32.031 -16.828 1 93.44 86 ALA A N 1
ATOM 654 C CA . ALA A 1 86 ? 14.133 -32.594 -18.172 1 93.44 86 ALA A CA 1
ATOM 655 C C . ALA A 1 86 ? 15.195 -31.797 -18.922 1 93.44 86 ALA A C 1
ATOM 657 O O . ALA A 1 86 ? 16.016 -32.375 -19.641 1 93.44 86 ALA A O 1
ATOM 658 N N . ALA A 1 87 ? 15.164 -30.516 -18.734 1 92.81 87 ALA A N 1
ATOM 659 C CA . ALA A 1 87 ? 16.156 -29.672 -19.375 1 92.81 87 ALA A CA 1
ATOM 660 C C . ALA A 1 87 ? 17.562 -29.953 -18.859 1 92.81 87 ALA A C 1
ATOM 662 O O . ALA A 1 87 ? 18.516 -30.078 -19.625 1 92.81 87 ALA A O 1
ATOM 663 N N . TYR A 1 88 ? 17.625 -30.125 -17.516 1 91.69 88 TYR A N 1
ATOM 664 C CA . TYR A 1 88 ? 18.906 -30.422 -16.922 1 91.69 88 TYR A CA 1
ATOM 665 C C . TYR A 1 88 ? 19.406 -31.797 -17.359 1 91.69 88 TYR A C 1
ATOM 667 O O . TYR A 1 88 ? 20.594 -31.969 -17.656 1 91.69 88 TYR A O 1
ATOM 675 N N . ALA A 1 89 ? 18.531 -32.719 -17.484 1 93.31 89 ALA A N 1
ATOM 676 C CA . ALA A 1 89 ? 18.859 -34.062 -17.922 1 93.31 89 ALA A CA 1
ATOM 677 C C . ALA A 1 89 ? 19.328 -34.062 -19.375 1 93.31 89 ALA A C 1
ATOM 679 O O . ALA A 1 89 ? 20.141 -34.906 -19.781 1 93.31 89 ALA A O 1
ATOM 680 N N . ALA A 1 90 ? 18.797 -33.156 -20.109 1 94.19 90 ALA A N 1
ATOM 681 C CA . ALA A 1 90 ? 19.141 -33.062 -21.531 1 94.19 90 ALA A CA 1
ATOM 682 C C . ALA A 1 90 ? 20.453 -32.312 -21.719 1 94.19 90 ALA A C 1
ATOM 684 O O . ALA A 1 90 ? 20.906 -32.156 -22.859 1 94.19 90 ALA A O 1
ATOM 685 N N . GLY A 1 91 ? 21.062 -31.812 -20.656 1 92 91 GLY A N 1
ATOM 686 C CA . GLY A 1 91 ? 22.391 -31.219 -20.719 1 92 91 GLY A CA 1
ATOM 687 C C . GLY A 1 91 ? 22.375 -29.703 -20.703 1 92 91 GLY A C 1
ATOM 688 O O . GLY A 1 91 ? 23.406 -29.078 -20.938 1 92 91 GLY A O 1
ATOM 689 N N . VAL A 1 92 ? 21.266 -29.141 -20.484 1 92.44 92 VAL A N 1
ATOM 690 C CA . VAL A 1 92 ? 21.203 -27.688 -20.422 1 92.44 92 VAL A CA 1
ATOM 691 C C . VAL A 1 92 ? 21.734 -27.203 -19.078 1 92.44 92 VAL A C 1
ATOM 693 O O . VAL A 1 92 ? 21.188 -27.531 -18.031 1 92.44 92 VAL A O 1
ATOM 696 N N . PRO A 1 93 ? 22.875 -26.406 -19.125 1 92.31 93 PRO A N 1
ATOM 697 C CA . PRO A 1 93 ? 23.375 -25.891 -17.844 1 92.31 93 PRO A CA 1
ATOM 698 C C . PRO A 1 93 ? 22.453 -24.828 -17.234 1 92.31 93 PRO A C 1
ATOM 700 O O . PRO A 1 93 ? 21.875 -24.016 -17.969 1 92.31 93 PRO A O 1
ATOM 703 N N . PRO A 1 94 ? 22.297 -24.812 -15.898 1 92.25 94 PRO A N 1
ATOM 704 C CA . PRO A 1 94 ? 21.438 -23.828 -15.234 1 92.25 94 PRO A CA 1
ATOM 705 C C . PRO A 1 94 ? 21.812 -22.391 -15.562 1 92.25 94 PRO A C 1
ATOM 707 O O . PRO A 1 94 ? 20.938 -21.516 -15.633 1 92.25 94 PRO A O 1
ATOM 710 N N . LEU A 1 95 ? 23.031 -22.125 -15.805 1 92.12 95 LEU A N 1
ATOM 711 C CA . LEU A 1 95 ? 23.5 -20.781 -16.094 1 92.12 95 LEU A CA 1
ATOM 712 C C . LEU A 1 95 ? 22.922 -20.266 -17.406 1 92.12 95 LEU A C 1
ATOM 714 O O . LEU A 1 95 ? 22.75 -19.062 -17.594 1 92.12 95 LEU A O 1
ATOM 718 N N . ALA A 1 96 ? 22.609 -21.188 -18.266 1 93 96 ALA A N 1
ATOM 719 C CA . ALA A 1 96 ? 21.984 -20.812 -19.547 1 93 96 ALA A CA 1
ATOM 720 C C . ALA A 1 96 ? 20.594 -20.25 -19.328 1 93 96 ALA A C 1
ATOM 722 O O . ALA A 1 96 ? 20.141 -19.391 -20.094 1 93 96 ALA A O 1
ATOM 723 N N . LEU A 1 97 ? 19.969 -20.719 -18.281 1 94.75 97 LEU A N 1
ATOM 724 C CA . LEU A 1 97 ? 18.625 -20.234 -17.969 1 94.75 97 LEU A CA 1
ATOM 725 C C . LEU A 1 97 ? 18.688 -18.984 -17.109 1 94.75 97 LEU A C 1
ATOM 727 O O . LEU A 1 97 ? 17.75 -18.172 -17.094 1 94.75 97 LEU A O 1
ATOM 731 N N . LEU A 1 98 ? 19.781 -18.828 -16.438 1 96.06 98 LEU A N 1
ATOM 732 C CA . LEU A 1 98 ? 19.969 -17.656 -15.578 1 96.06 98 LEU A CA 1
ATOM 733 C C . LEU A 1 98 ? 20.172 -16.391 -16.406 1 96.06 98 LEU A C 1
ATOM 735 O O . LEU A 1 98 ? 19.672 -15.328 -16.031 1 96.06 98 LEU A O 1
ATOM 739 N N . ARG A 1 99 ? 20.797 -16.484 -17.516 1 95.19 99 ARG A N 1
ATOM 740 C CA . ARG A 1 99 ? 21.188 -15.328 -18.312 1 95.19 99 ARG A CA 1
ATOM 741 C C . ARG A 1 99 ? 19.969 -14.555 -18.797 1 95.19 99 ARG A C 1
ATOM 743 O O . ARG A 1 99 ? 19.891 -13.336 -18.625 1 95.19 99 ARG A O 1
ATOM 750 N N . PRO A 1 100 ? 18.984 -15.25 -19.375 1 96.38 100 PRO A N 1
ATOM 751 C CA . PRO A 1 100 ? 17.828 -14.477 -19.828 1 96.38 100 PRO A CA 1
ATOM 752 C C . PRO A 1 100 ? 17.047 -13.852 -18.672 1 96.38 100 PRO A C 1
ATOM 754 O O . PRO A 1 100 ? 16.469 -12.773 -18.828 1 96.38 100 PRO A O 1
ATOM 757 N N . LEU A 1 101 ? 17.016 -14.477 -17.578 1 97.5 101 LEU A N 1
ATOM 758 C CA . LEU A 1 101 ? 16.281 -13.953 -16.438 1 97.5 101 LEU A CA 1
ATOM 759 C C . LEU A 1 101 ? 16.984 -12.727 -15.852 1 97.5 101 LEU A C 1
ATOM 761 O O . LEU A 1 101 ? 16.328 -11.766 -15.445 1 97.5 101 LEU A O 1
ATOM 765 N N . VAL A 1 102 ? 18.312 -12.75 -15.859 1 97.5 102 VAL A N 1
ATOM 766 C CA . VAL A 1 102 ? 19.094 -11.609 -15.375 1 97.5 102 VAL A CA 1
ATOM 767 C C . VAL A 1 102 ? 18.938 -10.438 -16.344 1 97.5 102 VAL A C 1
ATOM 769 O O . VAL A 1 102 ? 18.906 -9.273 -15.914 1 97.5 102 VAL A O 1
ATOM 772 N N . LEU A 1 103 ? 18.859 -10.758 -17.562 1 97.25 103 LEU A N 1
ATOM 773 C CA . LEU A 1 103 ? 18.641 -9.711 -18.547 1 97.25 103 LEU A CA 1
ATOM 774 C C . LEU A 1 103 ? 17.281 -9.055 -18.344 1 97.25 103 LEU A C 1
ATOM 776 O O . LEU A 1 103 ? 17.141 -7.84 -18.531 1 97.25 103 LEU A O 1
ATOM 780 N N . LEU A 1 104 ? 16.297 -9.875 -18.031 1 97.5 104 LEU A N 1
ATOM 781 C CA . LEU A 1 104 ? 14.984 -9.328 -17.703 1 97.5 104 LEU A CA 1
ATOM 782 C C . LEU A 1 104 ? 15.062 -8.438 -16.469 1 97.5 104 LEU A C 1
ATOM 784 O O . LEU A 1 104 ? 14.469 -7.363 -16.438 1 97.5 104 LEU A O 1
ATOM 788 N N . ALA A 1 105 ? 15.758 -8.891 -15.477 1 98.38 105 ALA A N 1
ATOM 789 C CA . ALA A 1 105 ? 15.945 -8.117 -14.258 1 98.38 105 ALA A CA 1
ATOM 790 C C . ALA A 1 105 ? 16.641 -6.793 -14.547 1 98.38 105 ALA A C 1
ATOM 792 O O . ALA A 1 105 ? 16.312 -5.762 -13.953 1 98.38 105 ALA A O 1
ATOM 793 N N . LEU A 1 106 ? 17.625 -6.848 -15.438 1 98.38 106 LEU A N 1
ATOM 794 C CA . LEU A 1 106 ? 18.328 -5.637 -15.836 1 98.38 106 LEU A CA 1
ATOM 795 C C . LEU A 1 106 ? 17.391 -4.652 -16.516 1 98.38 106 LEU A C 1
ATOM 797 O O . LEU A 1 106 ? 17.438 -3.449 -16.266 1 98.38 106 LEU A O 1
ATOM 801 N N . ALA A 1 107 ? 16.562 -5.168 -17.391 1 98.25 107 ALA A N 1
ATOM 802 C CA . ALA A 1 107 ? 15.594 -4.324 -18.078 1 98.25 107 ALA A CA 1
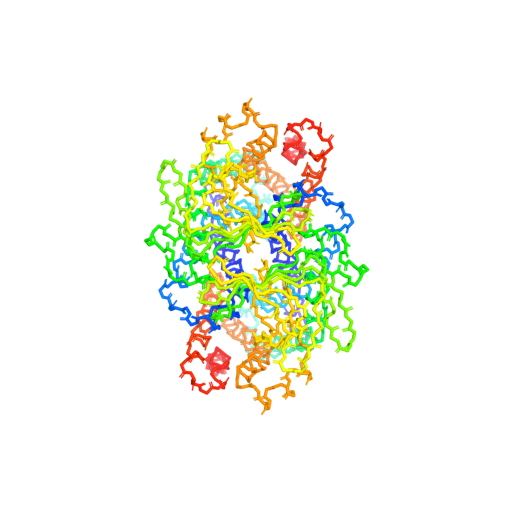ATOM 803 C C . ALA A 1 107 ? 14.648 -3.656 -17.094 1 98.25 107 ALA A C 1
ATOM 805 O O . ALA A 1 107 ? 14.352 -2.463 -17.219 1 98.25 107 ALA A O 1
ATOM 806 N N . VAL A 1 108 ? 14.141 -4.426 -16.141 1 97.94 108 VAL A N 1
ATOM 807 C CA . VAL A 1 108 ? 13.227 -3.908 -15.125 1 97.94 108 VAL A CA 1
ATOM 808 C C . VAL A 1 108 ? 13.938 -2.85 -14.281 1 97.94 108 VAL A C 1
ATOM 810 O O . VAL A 1 108 ? 13.352 -1.812 -13.961 1 97.94 108 VAL A O 1
ATOM 813 N N . SER A 1 109 ? 15.164 -3.139 -13.938 1 98.25 109 SER A N 1
ATOM 814 C CA . SER A 1 109 ? 15.953 -2.205 -13.141 1 98.25 109 SER A CA 1
ATOM 815 C C . SER A 1 109 ? 16.188 -0.896 -13.891 1 98.25 109 SER A C 1
ATOM 817 O O . SER A 1 109 ? 16.109 0.185 -13.305 1 98.25 109 SER A O 1
ATOM 819 N N . LEU A 1 110 ? 16.5 -0.996 -15.172 1 98.19 110 LEU A N 1
ATOM 820 C CA . LEU A 1 110 ? 16.719 0.194 -15.984 1 98.19 110 LEU A CA 1
ATOM 821 C C . LEU A 1 110 ? 15.43 1.003 -16.125 1 98.19 110 LEU A C 1
ATOM 823 O O . LEU A 1 110 ? 15.461 2.234 -16.094 1 98.19 110 LEU A O 1
ATOM 827 N N . LEU A 1 111 ? 14.352 0.328 -16.312 1 97.94 111 LEU A N 1
ATOM 828 C CA . LEU A 1 111 ? 13.062 1.001 -16.375 1 97.94 111 LEU A CA 1
ATOM 829 C C . LEU A 1 111 ? 12.758 1.713 -15.055 1 97.94 111 LEU A C 1
ATOM 831 O O . LEU A 1 111 ? 12.242 2.832 -15.055 1 97.94 111 LEU A O 1
ATOM 835 N N . ASN A 1 112 ? 13.039 1.027 -13.969 1 97.88 112 ASN A N 1
ATOM 836 C CA . ASN A 1 112 ? 12.797 1.628 -12.664 1 97.88 112 ASN A CA 1
ATOM 837 C C . ASN A 1 112 ? 13.719 2.822 -12.422 1 97.88 112 ASN A C 1
ATOM 839 O O . ASN A 1 112 ? 13.328 3.779 -11.75 1 97.88 112 ASN A O 1
ATOM 843 N N . LEU A 1 113 ? 14.977 2.738 -12.945 1 98 113 LEU A N 1
ATOM 844 C CA . LEU A 1 113 ? 15.891 3.869 -12.836 1 98 113 LEU A CA 1
ATOM 845 C C . LEU A 1 113 ? 15.32 5.098 -13.539 1 98 113 LEU A C 1
ATOM 847 O O . LEU A 1 113 ? 15.391 6.211 -13.008 1 98 113 LEU A O 1
ATOM 851 N N . LEU A 1 114 ? 14.773 4.918 -14.688 1 97.69 114 LEU A N 1
ATOM 852 C CA . LEU A 1 114 ? 14.164 6.023 -15.422 1 97.69 114 LEU A CA 1
ATOM 853 C C . LEU A 1 114 ? 12.977 6.594 -14.656 1 97.69 114 LEU A C 1
ATOM 855 O O . LEU A 1 114 ? 12.789 7.809 -14.602 1 97.69 114 LEU A O 1
ATOM 859 N N . ASN A 1 115 ? 12.234 5.719 -14.078 1 97.81 115 ASN A N 1
ATOM 860 C CA . ASN A 1 115 ? 11.094 6.133 -13.266 1 97.81 115 ASN A CA 1
ATOM 861 C C . ASN A 1 115 ? 11.539 6.922 -12.031 1 97.81 115 ASN A C 1
ATOM 863 O O . ASN A 1 115 ? 11.008 8 -11.758 1 97.81 115 ASN A O 1
ATOM 867 N N . LEU A 1 116 ? 12.539 6.414 -11.367 1 96.69 116 LEU A N 1
ATOM 868 C CA . LEU A 1 116 ? 13.016 6.996 -10.117 1 96.69 116 LEU A CA 1
ATOM 869 C C . LEU A 1 116 ? 13.758 8.305 -10.375 1 96.69 116 LEU A C 1
ATOM 871 O O . LEU A 1 116 ? 13.797 9.18 -9.508 1 96.69 116 LEU A O 1
ATOM 875 N N . ALA A 1 117 ? 14.297 8.422 -11.578 1 96.25 117 ALA A N 1
ATOM 876 C CA . ALA A 1 117 ? 15.133 9.578 -11.891 1 96.25 117 ALA A CA 1
ATOM 877 C C . ALA A 1 117 ? 14.273 10.789 -12.242 1 96.25 117 ALA A C 1
ATOM 879 O O . ALA A 1 117 ? 14.617 11.922 -11.898 1 96.25 117 ALA A O 1
ATOM 880 N N . GLU A 1 118 ? 13.203 10.531 -12.984 1 95.19 118 GLU A N 1
ATOM 881 C CA . GLU A 1 118 ? 12.492 11.688 -13.531 1 95.19 118 GLU A CA 1
ATOM 882 C C . GLU A 1 118 ? 10.992 11.562 -13.32 1 95.19 118 GLU A C 1
ATOM 884 O O . GLU A 1 118 ? 10.352 12.461 -12.781 1 95.19 118 GLU A O 1
ATOM 889 N N . LEU A 1 119 ? 10.445 10.516 -13.625 1 96.69 119 LEU A N 1
ATOM 890 C CA . LEU A 1 119 ? 8.992 10.375 -13.672 1 96.69 119 LEU A CA 1
ATOM 891 C C . LEU A 1 119 ? 8.398 10.391 -12.266 1 96.69 119 LEU A C 1
ATOM 893 O O . LEU A 1 119 ? 7.438 11.117 -12.008 1 96.69 119 LEU A O 1
ATOM 897 N N . ARG A 1 120 ? 8.922 9.617 -11.359 1 95.5 120 ARG A N 1
ATOM 898 C CA . ARG A 1 120 ? 8.367 9.492 -10.016 1 95.5 120 ARG A CA 1
ATOM 899 C C . ARG A 1 120 ? 8.445 10.812 -9.266 1 95.5 120 ARG A C 1
ATOM 901 O O . ARG A 1 120 ? 7.461 11.258 -8.672 1 95.5 120 ARG A O 1
ATOM 908 N N . PRO A 1 121 ? 9.617 11.57 -9.336 1 92.56 121 PRO A N 1
ATOM 909 C CA . PRO A 1 121 ? 9.68 12.836 -8.594 1 92.56 121 PRO A CA 1
ATOM 910 C C . PRO A 1 121 ? 8.734 13.891 -9.172 1 92.56 121 PRO A C 1
ATOM 912 O O . PRO A 1 121 ? 8.094 14.625 -8.414 1 92.56 121 PRO A O 1
ATOM 915 N N . ARG A 1 122 ? 8.586 13.953 -10.461 1 91.31 122 ARG A N 1
ATOM 916 C CA . ARG A 1 122 ? 7.691 14.938 -11.07 1 91.31 122 ARG A CA 1
ATOM 917 C C . ARG A 1 122 ? 6.234 14.609 -10.773 1 91.31 122 ARG A C 1
ATOM 919 O O . ARG A 1 122 ? 5.441 15.508 -10.484 1 91.31 122 ARG A O 1
ATOM 926 N N . SER A 1 123 ? 5.922 13.398 -10.883 1 94.44 123 SER A N 1
ATOM 927 C CA . SER A 1 123 ? 4.559 12.977 -10.578 1 94.44 123 SER A CA 1
ATOM 928 C C . SER A 1 123 ? 4.238 13.148 -9.094 1 94.44 123 SER A C 1
ATOM 930 O O . SER A 1 123 ? 3.107 13.469 -8.734 1 94.44 123 SER A O 1
ATOM 932 N N . GLN A 1 124 ? 5.258 12.891 -8.289 1 89 124 GLN A N 1
ATOM 933 C CA . GLN A 1 124 ? 5.062 13.062 -6.855 1 89 124 GLN A CA 1
ATOM 934 C C . GLN A 1 124 ? 4.785 14.516 -6.504 1 89 124 GLN A C 1
ATOM 936 O O . GLN A 1 124 ? 3.979 14.805 -5.617 1 89 124 GLN A O 1
ATOM 941 N N . GLU A 1 125 ? 5.496 15.398 -7.121 1 83.19 125 GLU A N 1
ATOM 942 C CA . GLU A 1 125 ? 5.238 16.828 -6.93 1 83.19 125 GLU A CA 1
ATOM 943 C C . GLU A 1 125 ? 3.805 17.172 -7.309 1 83.19 125 GLU A C 1
ATOM 945 O O . GLU A 1 125 ? 3.131 17.906 -6.578 1 83.19 125 GLU A O 1
ATOM 950 N N . ALA A 1 126 ? 3.344 16.703 -8.406 1 85.12 126 ALA A N 1
ATOM 951 C CA . ALA A 1 126 ? 1.977 16.938 -8.859 1 85.12 126 ALA A CA 1
ATOM 952 C C . ALA A 1 126 ? 0.964 16.312 -7.906 1 85.12 126 ALA A C 1
ATOM 954 O O . ALA A 1 126 ? -0.08 16.906 -7.625 1 85.12 126 ALA A O 1
ATOM 955 N N . TYR A 1 127 ? 1.242 15.148 -7.398 1 88.81 127 TYR A N 1
ATOM 956 C CA . TYR A 1 127 ? 0.394 14.461 -6.434 1 88.81 127 TYR A CA 1
ATOM 957 C C . TYR A 1 127 ? 0.243 15.273 -5.156 1 88.81 127 TYR A C 1
ATOM 959 O O . TYR A 1 127 ? -0.87 15.461 -4.66 1 88.81 127 TYR A O 1
ATOM 967 N N . ASP A 1 128 ? 1.4 15.711 -4.703 1 76.31 128 ASP A N 1
ATOM 968 C CA . ASP A 1 128 ? 1.396 16.516 -3.479 1 76.31 128 ASP A CA 1
ATOM 969 C C . ASP A 1 128 ? 0.613 17.797 -3.67 1 76.31 128 ASP A C 1
ATOM 971 O O . ASP A 1 128 ? -0.099 18.25 -2.764 1 76.31 128 ASP A O 1
ATOM 975 N N . GLY A 1 129 ? 0.814 18.375 -4.777 1 71.88 129 GLY A N 1
ATOM 976 C CA . GLY A 1 129 ? 0.075 19.594 -5.078 1 71.88 129 GLY A CA 1
ATOM 977 C C . GLY A 1 129 ? -1.426 19.375 -5.133 1 71.88 129 GLY A C 1
ATOM 978 O O . GLY A 1 129 ? -2.189 20.141 -4.531 1 71.88 129 GLY A O 1
ATOM 979 N N . LEU A 1 130 ? -1.82 18.391 -5.82 1 81.06 130 LEU A N 1
ATOM 980 C CA . LEU A 1 130 ? -3.242 18.094 -5.945 1 81.06 130 LEU A CA 1
ATOM 981 C C . LEU A 1 130 ? -3.838 17.703 -4.594 1 81.06 130 LEU A C 1
ATOM 983 O O . LEU A 1 130 ? -4.934 18.156 -4.242 1 81.06 130 LEU A O 1
ATOM 987 N N . LEU A 1 131 ? -3.193 16.922 -3.842 1 77.81 131 LEU A N 1
ATOM 988 C CA . LEU A 1 131 ? -3.662 16.516 -2.521 1 77.81 131 LEU A CA 1
ATOM 989 C C . LEU A 1 131 ? -3.758 17.719 -1.586 1 77.81 131 LEU A C 1
ATOM 991 O O . LEU A 1 131 ? -4.703 17.812 -0.799 1 77.81 131 LEU A O 1
ATOM 995 N N . GLY A 1 132 ? -2.758 18.516 -1.707 1 68.38 132 GLY A N 1
ATOM 996 C CA . GLY A 1 132 ? -2.803 19.75 -0.939 1 68.38 132 GLY A CA 1
ATOM 997 C C . GLY A 1 132 ? -4.02 20.594 -1.248 1 68.38 132 GLY A C 1
ATOM 998 O O . GLY A 1 132 ? -4.656 21.141 -0.339 1 68.38 132 GLY A O 1
ATOM 999 N N . ARG A 1 133 ? -4.277 20.625 -2.502 1 67.62 133 ARG A N 1
ATOM 1000 C CA . ARG A 1 133 ? -5.453 21.391 -2.916 1 67.62 133 ARG A CA 1
ATOM 1001 C C . ARG A 1 133 ? -6.734 20.75 -2.383 1 67.62 133 ARG A C 1
ATOM 1003 O O . ARG A 1 133 ? -7.664 21.453 -1.983 1 67.62 133 ARG A O 1
ATOM 1010 N N . ILE A 1 134 ? -6.812 19.5 -2.416 1 69.88 134 ILE A N 1
ATOM 1011 C CA . ILE A 1 134 ? -7.984 18.781 -1.944 1 69.88 134 ILE A CA 1
ATOM 1012 C C . ILE A 1 134 ? -8.133 18.953 -0.436 1 69.88 134 ILE A C 1
ATOM 1014 O O . ILE A 1 134 ? -9.242 19.188 0.062 1 69.88 134 ILE A O 1
ATOM 1018 N N . LEU A 1 135 ? -7.09 18.844 0.19 1 61.81 135 LEU A N 1
ATOM 1019 C CA . LEU A 1 135 ? -7.117 18.875 1.648 1 61.81 135 LEU A CA 1
ATOM 1020 C C . LEU A 1 135 ? -7.324 20.297 2.154 1 61.81 135 LEU A C 1
ATOM 1022 O O . LEU A 1 135 ? -8.023 20.516 3.148 1 61.81 135 LEU A O 1
ATOM 1026 N N . TYR A 1 136 ? -6.762 21.062 1.345 1 53.28 136 TYR A N 1
ATOM 1027 C CA . TYR A 1 136 ? -6.711 22.406 1.898 1 53.28 136 TYR A CA 1
ATOM 1028 C C . TYR A 1 136 ? -7.469 23.391 1.012 1 53.28 136 TYR A C 1
ATOM 1030 O O . TYR A 1 136 ? -7.633 24.562 1.369 1 53.28 136 TYR A O 1
ATOM 1038 N N . GLY A 1 137 ? -8.43 22.734 -0.022 1 46.66 137 GLY A N 1
ATOM 1039 C CA . GLY A 1 137 ? -9.25 23.562 -0.888 1 46.66 137 GLY A CA 1
ATOM 1040 C C . GLY A 1 137 ? -8.477 24.172 -2.039 1 46.66 137 GLY A C 1
ATOM 1041 O O . GLY A 1 137 ? -7.242 24.125 -2.059 1 46.66 137 GLY A O 1
ATOM 1042 N N . GLU A 1 138 ? -9.156 23.984 -3.463 1 42.22 138 GLU A N 1
ATOM 1043 C CA . GLU A 1 138 ? -8.688 24.5 -4.746 1 42.22 138 GLU A CA 1
ATOM 1044 C C . GLU A 1 138 ? -7.852 25.766 -4.566 1 42.22 138 GLU A C 1
ATOM 1046 O O . GLU A 1 138 ? -7.312 26.297 -5.535 1 42.22 138 GLU A O 1
ATOM 1051 N N . GLY A 1 139 ? -8.148 26.469 -3.66 1 35.22 139 GLY A N 1
ATOM 1052 C CA . GLY A 1 139 ? -7.469 27.719 -3.945 1 35.22 139 GLY A CA 1
ATOM 1053 C C . GLY A 1 139 ? -6.043 27.531 -4.43 1 35.22 139 GLY A C 1
ATOM 1054 O O . GLY A 1 139 ? -5.316 28.516 -4.637 1 35.22 139 GLY A O 1
ATOM 1055 N N . GLY A 1 140 ? -5.602 26.312 -4.23 1 34.12 140 GLY A N 1
ATOM 1056 C CA . GLY A 1 140 ? -4.176 26.344 -4.512 1 34.12 140 GLY A CA 1
ATOM 1057 C C . GLY A 1 140 ? -3.854 26.203 -5.988 1 34.12 140 GLY A C 1
ATOM 1058 O O . GLY A 1 140 ? -2.703 25.953 -6.355 1 34.12 140 GLY A O 1
ATOM 1059 N N . ALA A 1 141 ? -4.523 25.453 -6.797 1 33.31 141 ALA A N 1
ATOM 1060 C CA . ALA A 1 141 ? -3.885 25.391 -8.109 1 33.31 141 ALA A CA 1
ATOM 1061 C C . ALA A 1 141 ? -3.346 26.766 -8.523 1 33.31 141 ALA A C 1
ATOM 1063 O O . ALA A 1 141 ? -2.295 26.844 -9.164 1 33.31 141 ALA A O 1
ATOM 1064 N N . SER A 1 142 ? -4.125 27.672 -9.062 1 31.17 142 SER A N 1
ATOM 1065 C CA . SER A 1 142 ? -3.584 28.984 -9.352 1 31.17 142 SER A CA 1
ATOM 1066 C C . SER A 1 142 ? -3.1 29.688 -8.086 1 31.17 142 SER A C 1
ATOM 1068 O O . SER A 1 142 ? -3.9 30 -7.203 1 31.17 142 SER A O 1
ATOM 1070 N N . GLY A 1 143 ? -1.646 29.75 -7.871 1 39.75 143 GLY A N 1
ATOM 1071 C CA . GLY A 1 143 ? -0.397 29.703 -7.125 1 39.75 143 GLY A CA 1
ATOM 1072 C C . GLY A 1 143 ? -0.59 29.844 -5.629 1 39.75 143 GLY A C 1
ATOM 1073 O O . GLY A 1 143 ? 0.376 29.797 -4.863 1 39.75 143 GLY A O 1
ATOM 1074 N N . VAL A 1 144 ? -1.555 30.484 -5.195 1 42.47 144 VAL A N 1
ATOM 1075 C CA . VAL A 1 144 ? -1.634 31.016 -3.84 1 42.47 144 VAL A CA 1
ATOM 1076 C C . VAL A 1 144 ? -2.143 29.938 -2.887 1 42.47 144 VAL A C 1
ATOM 1078 O O . VAL A 1 144 ? -3.219 29.375 -3.098 1 42.47 144 VAL A O 1
ATOM 1081 N N . LEU A 1 145 ? -1.275 29.281 -2.295 1 48.22 145 LEU A N 1
ATOM 1082 C CA . LEU A 1 145 ? -1.61 28.422 -1.166 1 48.22 145 LEU A CA 1
ATOM 1083 C C . LEU A 1 145 ? -2.336 29.203 -0.08 1 48.22 145 LEU A C 1
ATOM 1085 O O . LEU A 1 145 ? -1.925 30.312 0.271 1 48.22 145 LEU A O 1
ATOM 1089 N N . ARG A 1 146 ? -3.58 28.969 0.194 1 44.38 146 ARG A N 1
ATOM 1090 C CA . ARG A 1 146 ? -4.301 29.703 1.225 1 44.38 146 ARG A CA 1
ATOM 1091 C C . ARG A 1 146 ? -4.305 28.953 2.545 1 44.38 146 ARG A C 1
ATOM 1093 O O . ARG A 1 146 ? -4.281 27.719 2.555 1 44.38 146 ARG A O 1
ATOM 1100 N N . ARG A 1 147 ? -4.219 29.75 3.533 1 47.28 147 ARG A N 1
ATOM 1101 C CA . ARG A 1 147 ? -4.332 29.328 4.926 1 47.28 147 ARG A CA 1
ATOM 1102 C C . ARG A 1 147 ? -3.359 28.203 5.238 1 47.28 147 ARG A C 1
ATOM 1104 O O . ARG A 1 147 ? -3.766 27.141 5.711 1 47.28 147 ARG A O 1
ATOM 1111 N N . GLN A 1 148 ? -2.244 28.469 4.742 1 53.94 148 GLN A N 1
ATOM 1112 C CA . GLN A 1 148 ? -1.153 27.516 4.941 1 53.94 148 GLN A CA 1
ATOM 1113 C C . GLN A 1 148 ? -0.577 27.641 6.348 1 53.94 148 GLN A C 1
ATOM 1115 O O . GLN A 1 148 ? -0.364 28.734 6.852 1 53.94 148 GLN A O 1
ATOM 1120 N N . VAL A 1 149 ? -0.582 26.562 7.105 1 51.31 149 VAL A N 1
ATOM 1121 C CA . VAL A 1 149 ? 0.067 26.547 8.414 1 51.31 149 VAL A CA 1
ATOM 1122 C C . VAL A 1 149 ? 1.333 25.688 8.344 1 51.31 149 VAL A C 1
ATOM 1124 O O . VAL A 1 149 ? 1.324 24.594 7.77 1 51.31 149 VAL A O 1
ATOM 1127 N N . TYR A 1 150 ? 2.344 26.312 8.656 1 53.88 150 TYR A N 1
ATOM 1128 C CA . TYR A 1 150 ? 3.629 25.625 8.727 1 53.88 150 TYR A CA 1
ATOM 1129 C C . TYR A 1 150 ? 4.184 25.656 10.148 1 53.88 150 TYR A C 1
ATOM 1131 O O . TYR A 1 150 ? 4.16 26.688 10.812 1 53.88 150 TYR A O 1
ATOM 1139 N N . ALA A 1 151 ? 4.445 24.531 10.75 1 49.78 151 ALA A N 1
ATOM 1140 C CA . ALA A 1 151 ? 5.074 24.484 12.062 1 49.78 151 ALA A CA 1
ATOM 1141 C C . ALA A 1 151 ? 6.402 23.734 12.016 1 49.78 151 ALA A C 1
ATOM 1143 O O . ALA A 1 151 ? 6.5 22.594 12.469 1 49.78 151 ALA A O 1
ATOM 1144 N N . PRO A 1 152 ? 7.336 24.406 11.336 1 48.41 152 PRO A N 1
ATOM 1145 C CA . PRO A 1 152 ? 8.656 23.766 11.367 1 48.41 152 PRO A CA 1
ATOM 1146 C C . PRO A 1 152 ? 9.18 23.578 12.789 1 48.41 152 PRO A C 1
ATOM 1148 O O . PRO A 1 152 ? 8.883 24.391 13.672 1 48.41 152 PRO A O 1
ATOM 1151 N N . PRO A 1 153 ? 9.844 22.453 12.969 1 45.56 153 PRO A N 1
ATOM 1152 C CA . PRO A 1 153 ? 10.414 22.234 14.297 1 45.56 153 PRO A CA 1
ATOM 1153 C C . PRO A 1 153 ? 11.297 23.391 14.766 1 45.56 153 PRO A C 1
ATOM 1155 O O . PRO A 1 153 ? 12.172 23.844 14.031 1 45.56 153 PRO A O 1
ATOM 1158 N N . GLY A 1 154 ? 11.055 23.922 15.906 1 46.75 154 GLY A N 1
ATOM 1159 C CA . GLY A 1 154 ? 11.891 24.922 16.562 1 46.75 154 GLY A CA 1
ATOM 1160 C C . GLY A 1 154 ? 11.57 26.344 16.141 1 46.75 154 GLY A C 1
ATOM 1161 O O . GLY A 1 154 ? 12.203 27.297 16.594 1 46.75 154 GLY A O 1
ATOM 1162 N N . LEU A 1 155 ? 10.781 26.578 15.125 1 54.28 155 LEU A N 1
ATOM 1163 C CA . LEU A 1 155 ? 10.602 27.938 14.625 1 54.28 155 LEU A CA 1
ATOM 1164 C C . LEU A 1 155 ? 9.195 28.453 14.93 1 54.28 155 LEU A C 1
ATOM 1166 O O . LEU A 1 155 ? 8.883 29.609 14.68 1 54.28 155 LEU A O 1
ATOM 1170 N N . GLY A 1 156 ? 8.344 27.656 15.5 1 55.53 156 GLY A N 1
ATOM 1171 C CA . GLY A 1 156 ? 6.984 28.078 15.773 1 55.53 156 GLY A CA 1
ATOM 1172 C C . GLY A 1 156 ? 6.004 27.672 14.688 1 55.53 156 GLY A C 1
ATOM 1173 O O . GLY A 1 156 ? 6.25 26.719 13.938 1 55.53 156 GLY A O 1
ATOM 1174 N N . VAL A 1 157 ? 4.895 28.359 14.727 1 58.47 157 VAL A N 1
ATOM 1175 C CA . VAL A 1 157 ? 3.822 28.062 13.781 1 58.47 157 VAL A CA 1
ATOM 1176 C C . VAL A 1 157 ? 3.664 29.203 12.797 1 58.47 157 VAL A C 1
ATOM 1178 O O . VAL A 1 157 ? 3.584 30.375 13.195 1 58.47 157 VAL A O 1
ATOM 1181 N N . TYR A 1 158 ? 3.824 28.891 11.562 1 61.44 158 TYR A N 1
ATOM 1182 C CA . TYR A 1 158 ? 3.66 29.859 10.492 1 61.44 158 TYR A CA 1
ATOM 1183 C C . TYR A 1 158 ? 2.332 29.656 9.773 1 61.44 158 TYR A C 1
ATOM 1185 O O . TYR A 1 158 ? 2.002 28.547 9.367 1 61.44 158 TYR A O 1
ATOM 1193 N N . PHE A 1 159 ? 1.529 30.688 9.828 1 61.47 159 PHE A N 1
ATOM 1194 C CA . PHE A 1 159 ? 0.261 30.656 9.109 1 61.47 159 PHE A CA 1
ATOM 1195 C C . PHE A 1 159 ? 0.255 31.703 7.992 1 61.47 159 PHE A C 1
ATOM 1197 O O . PHE A 1 159 ? 0.733 32.812 8.18 1 61.47 159 PHE A O 1
ATOM 1204 N N . ALA A 1 160 ? -0.035 31.281 6.875 1 62.78 160 ALA A N 1
ATOM 1205 C CA . ALA A 1 160 ? -0.273 32.188 5.77 1 62.78 160 ALA A CA 1
ATOM 1206 C C . ALA A 1 160 ? -1.668 32 5.184 1 62.78 160 ALA A C 1
ATOM 1208 O O . ALA A 1 160 ? -2.09 30.875 4.93 1 62.78 160 ALA A O 1
ATOM 1209 N N . GLU A 1 161 ? -2.398 33.094 5.207 1 59.72 161 GLU A N 1
ATOM 1210 C CA . GLU A 1 161 ? -3.729 33.031 4.609 1 59.72 161 GLU A CA 1
ATOM 1211 C C . GLU A 1 161 ? -3.656 32.625 3.143 1 59.72 161 GLU A C 1
ATOM 1213 O O . GLU A 1 161 ? -4.473 31.828 2.678 1 59.72 161 GLU A O 1
ATOM 1218 N N . GLU A 1 162 ? -2.809 33.25 2.553 1 60.56 162 GLU A N 1
ATOM 1219 C CA . GLU A 1 162 ? -2.578 32.906 1.147 1 60.56 162 GLU A CA 1
ATOM 1220 C C . GLU A 1 162 ? -1.088 32.812 0.843 1 60.56 162 GLU A C 1
ATOM 1222 O O . GLU A 1 162 ? -0.287 33.594 1.337 1 60.56 162 GLU A O 1
ATOM 1227 N N . VAL A 1 163 ? -0.748 31.703 0.331 1 60.22 163 VAL A N 1
ATOM 1228 C CA . VAL A 1 163 ? 0.618 31.531 -0.156 1 60.22 163 VAL A CA 1
ATOM 1229 C C . VAL A 1 163 ? 0.622 31.516 -1.684 1 60.22 163 VAL A C 1
ATOM 1231 O O . VAL A 1 163 ? -0.057 30.688 -2.301 1 60.22 163 VAL A O 1
ATOM 1234 N N . TYR A 1 164 ? 1.081 32.531 -2.203 1 58.38 164 TYR A N 1
ATOM 1235 C CA . TYR A 1 164 ? 1.254 32.625 -3.65 1 58.38 164 TYR A CA 1
ATOM 1236 C C . TYR A 1 164 ? 2.615 32.062 -4.066 1 58.38 164 TYR A C 1
ATOM 1238 O O . TYR A 1 164 ? 3.645 32.719 -3.828 1 58.38 164 TYR A O 1
ATOM 1246 N N . PRO A 1 165 ? 2.521 30.812 -4.441 1 55.88 165 PRO A N 1
ATOM 1247 C CA . PRO A 1 165 ? 3.809 30.312 -4.918 1 55.88 165 PRO A CA 1
ATOM 1248 C C . PRO A 1 165 ? 4.336 31.062 -6.133 1 55.88 165 PRO A C 1
ATOM 1250 O O . PRO A 1 165 ? 3.617 31.234 -7.121 1 55.88 165 PRO A O 1
ATOM 1253 N N . GLU A 1 166 ? 5.32 31.984 -5.996 1 54.38 166 GLU A N 1
ATOM 1254 C CA . GLU A 1 166 ? 5.969 32.719 -7.09 1 54.38 166 GLU A CA 1
ATOM 1255 C C . GLU A 1 166 ? 7.395 32.219 -7.305 1 54.38 166 GLU A C 1
ATOM 1257 O O . GLU A 1 166 ? 8.031 31.703 -6.383 1 54.38 166 GLU A O 1
ATOM 1262 N N . PRO A 1 167 ? 7.82 32.094 -8.562 1 52.44 167 PRO A N 1
ATOM 1263 C CA . PRO A 1 167 ? 9.18 31.656 -8.875 1 52.44 167 PRO A CA 1
ATOM 1264 C C . PRO A 1 167 ? 10.234 32.312 -8 1 52.44 167 PRO A C 1
ATOM 1266 O O . PRO A 1 167 ? 11.242 31.703 -7.652 1 52.44 167 PRO A O 1
ATOM 1269 N N . GLU A 1 168 ? 10.117 33.625 -7.754 1 51.28 168 GLU A N 1
ATOM 1270 C CA . GLU A 1 168 ? 11.148 34.375 -7.047 1 51.28 168 GLU A CA 1
ATOM 1271 C C . GLU A 1 168 ? 10.984 34.25 -5.535 1 51.28 168 GLU A C 1
ATOM 1273 O O . GLU A 1 168 ? 11.773 34.812 -4.773 1 51.28 168 GLU A O 1
ATOM 1278 N N . GLY A 1 169 ? 9.969 33.406 -5.145 1 54.28 169 GLY A N 1
ATOM 1279 C CA . GLY A 1 169 ? 9.648 33.219 -3.738 1 54.28 169 GLY A CA 1
ATOM 1280 C C . GLY A 1 169 ? 8.156 33.219 -3.461 1 54.28 169 GLY A C 1
ATOM 1281 O O . GLY A 1 169 ? 7.367 33.688 -4.277 1 54.28 169 GLY A O 1
ATOM 1282 N N . ASN A 1 170 ? 7.766 32.562 -2.428 1 58.09 170 ASN A N 1
ATOM 1283 C CA . ASN A 1 170 ? 6.348 32.5 -2.098 1 58.09 170 ASN A CA 1
ATOM 1284 C C . ASN A 1 170 ? 5.863 33.844 -1.513 1 58.09 170 ASN A C 1
ATOM 1286 O O . ASN A 1 170 ? 6.539 34.438 -0.672 1 58.09 170 ASN A O 1
ATOM 1290 N N . ARG A 1 171 ? 5.055 34.562 -2.184 1 66.69 171 ARG A N 1
ATOM 1291 C CA . ARG A 1 171 ? 4.352 35.719 -1.581 1 66.69 171 ARG A CA 1
ATOM 1292 C C . ARG A 1 171 ? 3.223 35.219 -0.675 1 66.69 171 ARG A C 1
ATOM 1294 O O . ARG A 1 171 ? 2.447 34.344 -1.052 1 66.69 171 ARG A O 1
ATOM 1301 N N . LEU A 1 172 ? 3.41 35.562 0.546 1 69.38 172 LEU A N 1
ATOM 1302 C CA . LEU A 1 172 ? 2.414 35.188 1.535 1 69.38 172 LEU A CA 1
ATOM 1303 C C . LEU A 1 172 ? 1.472 36.312 1.856 1 69.38 172 LEU A C 1
ATOM 1305 O O . LEU A 1 172 ? 1.887 37.5 1.865 1 69.38 172 LEU A O 1
ATOM 1309 N N . ARG A 1 173 ? 0.332 36.156 1.853 1 70.25 173 ARG A N 1
ATOM 1310 C CA . ARG A 1 173 ? -0.651 37.125 2.316 1 70.25 173 ARG A CA 1
ATOM 1311 C C . ARG A 1 173 ? -1.303 36.656 3.617 1 70.25 173 ARG A C 1
ATOM 1313 O O . ARG A 1 173 ? -1.596 35.5 3.789 1 70.25 173 ARG A O 1
ATOM 1320 N N . GLY A 1 174 ? -1.45 37.75 4.469 1 71.56 174 GLY A N 1
ATOM 1321 C CA . GLY A 1 174 ? -2.047 37.438 5.758 1 71.56 174 GLY A CA 1
ATOM 1322 C C . GLY A 1 174 ? -1.22 36.469 6.582 1 71.56 174 GLY A C 1
ATOM 1323 O O . GLY A 1 174 ? -1.694 35.375 6.938 1 71.56 174 GLY A O 1
ATOM 1324 N N . VAL A 1 175 ? 0.007 36.844 6.773 1 71.5 175 VAL A N 1
ATOM 1325 C CA . VAL A 1 175 ? 0.96 35.969 7.457 1 71.5 175 VAL A CA 1
ATOM 1326 C C . VAL A 1 175 ? 0.848 36.156 8.969 1 71.5 175 VAL A C 1
ATOM 1328 O O . VAL A 1 175 ? 0.77 37.312 9.445 1 71.5 175 VAL A O 1
ATOM 1331 N N . ARG A 1 176 ? 0.729 35.125 9.594 1 69.81 176 ARG A N 1
ATOM 1332 C CA . ARG A 1 176 ? 0.765 35.094 11.055 1 69.81 176 ARG A CA 1
ATOM 1333 C C . ARG A 1 176 ? 1.774 34.094 11.562 1 69.81 176 ARG A C 1
ATOM 1335 O O . ARG A 1 176 ? 1.751 32.906 11.148 1 69.81 176 ARG A O 1
ATOM 1342 N N . VAL A 1 177 ? 2.719 34.562 12.242 1 70.62 177 VAL A N 1
ATOM 1343 C CA . VAL A 1 177 ? 3.756 33.688 12.773 1 70.62 177 VAL A CA 1
ATOM 1344 C C . VAL A 1 177 ? 3.73 33.719 14.297 1 70.62 177 VAL A C 1
ATOM 1346 O O . VAL A 1 177 ? 3.684 34.781 14.906 1 70.62 177 VAL A O 1
ATOM 1349 N N . VAL A 1 178 ? 3.564 32.656 14.883 1 66.38 178 VAL A N 1
ATOM 1350 C CA . VAL A 1 178 ? 3.783 32.531 16.328 1 66.38 178 VAL A CA 1
ATOM 1351 C C . VAL A 1 178 ? 5.152 31.922 16.578 1 66.38 178 VAL A C 1
ATOM 1353 O O . VAL A 1 178 ? 5.398 30.766 16.219 1 66.38 178 VAL A O 1
ATOM 1356 N N . ASP A 1 179 ? 6.039 32.719 17.125 1 68.19 179 ASP A N 1
ATOM 1357 C CA . ASP A 1 179 ? 7.391 32.219 17.344 1 68.19 179 ASP A CA 1
ATOM 1358 C C . ASP A 1 179 ? 7.461 31.359 18.609 1 68.19 179 ASP A C 1
ATOM 1360 O O . ASP A 1 179 ? 6.477 31.234 19.328 1 68.19 179 ASP A O 1
ATOM 1364 N N . GLU A 1 180 ? 8.648 30.781 18.844 1 62.47 180 GLU A N 1
ATOM 1365 C CA . GLU A 1 180 ? 8.875 29.859 19.953 1 62.47 180 GLU A CA 1
ATOM 1366 C C . GLU A 1 180 ? 8.672 30.547 21.297 1 62.47 180 GLU A C 1
ATOM 1368 O O . GLU A 1 180 ? 8.336 29.891 22.297 1 62.47 180 GLU A O 1
ATOM 1373 N N . ARG A 1 181 ? 8.859 31.859 21.312 1 63.25 181 ARG A N 1
ATOM 1374 C CA . ARG A 1 181 ? 8.758 32.625 22.562 1 63.25 181 ARG A CA 1
ATOM 1375 C C . ARG A 1 181 ? 7.324 33.062 22.812 1 63.25 181 ARG A C 1
ATOM 1377 O O . ARG A 1 181 ? 7.047 33.75 23.797 1 63.25 181 ARG A O 1
ATOM 1384 N N . GLY A 1 182 ? 6.477 32.688 21.922 1 62.16 182 GLY A N 1
ATOM 1385 C CA . GLY A 1 182 ? 5.074 33.031 22.094 1 62.16 182 GLY A CA 1
ATOM 1386 C C . GLY A 1 182 ? 4.711 34.375 21.484 1 62.16 182 GLY A C 1
ATOM 1387 O O . GLY A 1 182 ? 3.602 34.875 21.672 1 62.16 182 GLY A O 1
ATOM 1388 N N . ARG A 1 183 ? 5.543 34.969 20.812 1 74.31 183 ARG A N 1
ATOM 1389 C CA . ARG A 1 183 ? 5.23 36.219 20.109 1 74.31 183 ARG A CA 1
ATOM 1390 C C . ARG A 1 183 ? 4.457 35.938 18.828 1 74.31 183 ARG A C 1
ATOM 1392 O O . ARG A 1 183 ? 4.719 34.938 18.141 1 74.31 183 ARG A O 1
ATOM 1399 N N . VAL A 1 184 ? 3.494 36.719 18.672 1 70.69 184 VAL A N 1
ATOM 1400 C CA . VAL A 1 184 ? 2.654 36.562 17.484 1 70.69 184 VAL A CA 1
ATOM 1401 C C . VAL A 1 184 ? 2.973 37.688 16.469 1 70.69 184 VAL A C 1
ATOM 1403 O O . VAL A 1 184 ? 2.865 38.875 16.797 1 70.69 184 VAL A O 1
ATOM 1406 N N . TYR A 1 185 ? 3.453 37.281 15.367 1 74.88 185 TYR A N 1
ATOM 1407 C CA . TYR A 1 185 ? 3.709 38.219 14.281 1 74.88 185 TYR A CA 1
ATOM 1408 C C . TYR A 1 185 ? 2.555 38.219 13.281 1 74.88 185 TYR A C 1
ATOM 1410 O O . TYR A 1 185 ? 2.047 37.156 12.906 1 74.88 185 TYR A O 1
ATOM 1418 N N . SER A 1 186 ? 1.955 39.281 13.078 1 72.69 186 SER A N 1
ATOM 1419 C CA . SER A 1 186 ? 0.9 39.438 12.078 1 72.69 186 SER A CA 1
ATOM 1420 C C . SER A 1 186 ? 1.319 40.406 10.977 1 72.69 186 SER A C 1
ATOM 1422 O O . SER A 1 186 ? 1.845 41.469 11.258 1 72.69 186 SER A O 1
ATOM 1424 N N . ALA A 1 187 ? 1.325 39.906 9.828 1 76.69 187 ALA A N 1
ATOM 1425 C CA . ALA A 1 187 ? 1.648 40.75 8.68 1 76.69 187 ALA A CA 1
ATOM 1426 C C . ALA A 1 187 ? 0.668 40.531 7.535 1 76.69 187 ALA A C 1
ATOM 1428 O O . ALA A 1 187 ? 0.199 39.406 7.328 1 76.69 187 ALA A O 1
ATOM 1429 N N . GLU A 1 188 ? 0.262 41.562 6.902 1 73.5 188 GLU A N 1
ATOM 1430 C CA . GLU A 1 188 ? -0.629 41.438 5.754 1 73.5 188 GLU A CA 1
ATOM 1431 C C . GLU A 1 188 ? 0.07 40.75 4.59 1 73.5 188 GLU A C 1
ATOM 1433 O O . GLU A 1 188 ? -0.542 39.938 3.879 1 73.5 188 GLU A O 1
ATOM 1438 N N . GLU A 1 189 ? 1.29 41.125 4.371 1 75 189 GLU A N 1
ATOM 1439 C CA . GLU A 1 189 ? 2.055 40.531 3.277 1 75 189 GLU A CA 1
ATOM 1440 C C . GLU A 1 189 ? 3.42 40.031 3.756 1 75 189 GLU A C 1
ATOM 1442 O O . GLU A 1 189 ? 4.02 40.625 4.648 1 75 189 GLU A O 1
ATOM 1447 N N . GLY A 1 190 ? 3.725 38.875 3.41 1 74.25 190 GLY A N 1
ATOM 1448 C CA . GLY A 1 190 ? 5.066 38.375 3.605 1 74.25 190 GLY A CA 1
ATOM 1449 C C . GLY A 1 190 ? 5.734 37.938 2.312 1 74.25 190 GLY A C 1
ATOM 1450 O O . GLY A 1 190 ? 5.07 37.438 1.395 1 74.25 190 GLY A O 1
ATOM 1451 N N . LEU A 1 191 ? 6.98 38.344 2.143 1 70.62 191 LEU A N 1
ATOM 1452 C CA . LEU A 1 191 ? 7.781 37.938 0.991 1 70.62 191 LEU A CA 1
ATOM 1453 C C . LEU A 1 191 ? 8.93 37.031 1.417 1 70.62 191 LEU A C 1
ATOM 1455 O O . LEU A 1 191 ? 9.578 37.281 2.432 1 70.62 191 LEU A O 1
ATOM 1459 N N . TRP A 1 192 ? 8.844 36 0.886 1 63.47 192 TRP A N 1
ATOM 1460 C CA . TRP A 1 192 ? 9.977 35.125 1.14 1 63.47 192 TRP A CA 1
ATOM 1461 C C . TRP A 1 192 ? 11.266 35.719 0.57 1 63.47 192 TRP A C 1
ATOM 1463 O O . TRP A 1 192 ? 11.289 36.156 -0.58 1 63.47 192 TRP A O 1
ATOM 1473 N N . ASP A 1 193 ? 12.234 35.844 1.521 1 60.56 193 ASP A N 1
ATOM 1474 C CA . ASP A 1 193 ? 13.578 36.25 1.113 1 60.56 193 ASP A CA 1
ATOM 1475 C C . ASP A 1 193 ? 14.586 35.125 1.437 1 60.56 193 ASP A C 1
ATOM 1477 O O . ASP A 1 193 ? 14.305 34.219 2.227 1 60.56 193 ASP A O 1
ATOM 1481 N N . GLU A 1 194 ? 15.672 34.812 0.608 1 58.47 194 GLU A N 1
ATOM 1482 C CA . GLU A 1 194 ? 16.734 33.812 0.762 1 58.47 194 GLU A CA 1
ATOM 1483 C C . GLU A 1 194 ? 16.984 33.531 2.234 1 58.47 194 GLU A C 1
ATOM 1485 O O . GLU A 1 194 ? 17.328 32.406 2.592 1 58.47 194 GLU A O 1
ATOM 1490 N N . GLU A 1 195 ? 16.781 34.5 3.105 1 60.28 195 GLU A N 1
ATOM 1491 C CA . GLU A 1 195 ? 17.125 34.312 4.516 1 60.28 195 GLU A CA 1
ATOM 1492 C C . GLU A 1 195 ? 15.883 33.938 5.332 1 60.28 195 GLU A C 1
ATOM 1494 O O . GLU A 1 195 ? 16.016 33.438 6.445 1 60.28 195 GLU A O 1
ATOM 1499 N N . GLY A 1 196 ? 14.711 34.25 4.801 1 68.56 196 GLY A N 1
ATOM 1500 C CA . GLY A 1 196 ? 13.469 34 5.516 1 68.56 196 GLY A CA 1
ATOM 1501 C C . GLY A 1 196 ? 12.305 34.812 4.984 1 68.56 196 GLY A C 1
ATOM 1502 O O . GLY A 1 196 ? 12.328 35.281 3.842 1 68.56 196 GLY A O 1
ATOM 1503 N N . TRP A 1 197 ? 11.203 34.75 5.766 1 71.12 197 TRP A N 1
ATOM 1504 C CA . TRP A 1 197 ? 10.031 35.531 5.391 1 71.12 197 TRP A CA 1
ATOM 1505 C C . TRP A 1 197 ? 10.156 37 5.871 1 71.12 197 TRP A C 1
ATOM 1507 O O . TRP A 1 197 ? 10.305 37.25 7.07 1 71.12 197 TRP A O 1
ATOM 1517 N N . ARG A 1 198 ? 10.328 37.875 4.953 1 77.5 198 ARG A N 1
ATOM 1518 C CA . ARG A 1 198 ? 10.281 39.281 5.285 1 77.5 198 ARG A CA 1
ATOM 1519 C C . ARG A 1 198 ? 8.844 39.75 5.539 1 77.5 198 ARG A C 1
ATOM 1521 O O . ARG A 1 198 ? 7.984 39.625 4.664 1 77.5 198 ARG A O 1
ATOM 1528 N N . LEU A 1 199 ? 8.594 40 6.758 1 79.31 199 LEU A N 1
ATOM 1529 C CA . LEU A 1 199 ? 7.262 40.438 7.164 1 79.31 199 LEU A CA 1
ATOM 1530 C C . LEU A 1 199 ? 7.258 41.906 7.59 1 79.31 199 LEU A C 1
ATOM 1532 O O . LEU A 1 199 ? 8.234 42.375 8.164 1 79.31 199 LEU A O 1
ATOM 1536 N N . LYS A 1 200 ? 6.355 42.688 7.059 1 79.44 200 LYS A N 1
ATOM 1537 C CA . LYS A 1 200 ? 6.047 44 7.562 1 79.44 200 LYS A CA 1
ATOM 1538 C C . LYS A 1 200 ? 4.68 44.031 8.234 1 79.44 200 LYS A C 1
ATOM 1540 O O . LYS A 1 200 ? 3.654 43.844 7.582 1 79.44 200 LYS A O 1
ATOM 1545 N N . GLY A 1 201 ? 4.73 44.125 9.523 1 79.62 201 GLY A N 1
ATOM 1546 C CA . GLY A 1 201 ? 3.467 44.125 10.242 1 79.62 201 GLY A CA 1
ATOM 1547 C C . GLY A 1 201 ? 3.617 44.469 11.719 1 79.62 201 GLY A C 1
ATOM 1548 O O . GLY A 1 201 ? 4.219 45.5 12.07 1 79.62 201 GLY A O 1
ATOM 1549 N N . TYR A 1 202 ? 2.994 43.656 12.516 1 77.12 202 TYR A N 1
ATOM 1550 C CA . TYR A 1 202 ? 2.99 43.906 13.953 1 77.12 202 TYR A CA 1
ATOM 1551 C C . TYR A 1 202 ? 3.381 42.656 14.734 1 77.12 202 TYR A C 1
ATOM 1553 O O . TYR A 1 202 ? 3.191 41.531 14.25 1 77.12 202 TYR A O 1
ATOM 1561 N N . VAL A 1 203 ? 4.152 42.875 15.742 1 78.75 203 VAL A N 1
ATOM 1562 C CA . VAL A 1 203 ? 4.465 41.781 16.672 1 78.75 203 VAL A CA 1
ATOM 1563 C C . VAL A 1 203 ? 3.758 42.062 18.016 1 78.75 203 VAL A C 1
ATOM 1565 O O . VAL A 1 203 ? 3.723 43.188 18.5 1 78.75 203 VAL A O 1
ATOM 1568 N N . VAL A 1 204 ? 3.1 41.125 18.391 1 70.88 204 VAL A N 1
ATOM 1569 C CA . VAL A 1 204 ? 2.406 41.219 19.672 1 70.88 204 VAL A CA 1
ATOM 1570 C C . VAL A 1 204 ? 3.168 40.438 20.734 1 70.88 204 VAL A C 1
ATOM 1572 O O . VAL A 1 204 ? 3.42 39.25 20.562 1 70.88 204 VAL A O 1
ATOM 1575 N N . GLU A 1 205 ? 3.723 41.094 21.641 1 66.56 205 GLU A N 1
ATOM 1576 C CA . GLU A 1 205 ? 4.352 40.5 22.812 1 66.56 205 GLU A CA 1
ATOM 1577 C C . GLU A 1 205 ? 3.578 40.812 24.094 1 66.56 205 GLU A C 1
ATOM 1579 O O . GLU A 1 205 ? 3.652 41.938 24.594 1 66.56 205 GLU A O 1
ATOM 1584 N N . GLY A 1 206 ? 2.916 39.844 24.516 1 56.75 206 GLY A N 1
ATOM 1585 C CA . GLY A 1 206 ? 2.078 40.156 25.672 1 56.75 206 GLY A CA 1
ATOM 1586 C C . GLY A 1 206 ? 0.95 41.125 25.344 1 56.75 206 GLY A C 1
ATOM 1587 O O . GLY A 1 206 ? 0.106 40.812 24.5 1 56.75 206 GLY A O 1
ATOM 1588 N N . GLU A 1 207 ? 0.958 42.281 26.047 1 58.66 207 GLU A N 1
ATOM 1589 C CA . GLU A 1 207 ? -0.065 43.312 25.875 1 58.66 207 GLU A CA 1
ATOM 1590 C C . GLU A 1 207 ? 0.42 44.438 24.969 1 58.66 207 GLU A C 1
ATOM 1592 O O . GLU A 1 207 ? -0.319 45.375 24.688 1 58.66 207 GLU A O 1
ATOM 1597 N N . GLU A 1 208 ? 1.52 44.219 24.453 1 68.44 208 GLU A N 1
ATOM 1598 C CA . GLU A 1 208 ? 2.066 45.344 23.688 1 68.44 208 GLU A CA 1
ATOM 1599 C C . GLU A 1 208 ? 2.141 45 22.203 1 68.44 208 GLU A C 1
ATOM 1601 O O . GLU A 1 208 ? 2.51 43.875 21.844 1 68.44 208 GLU A O 1
ATOM 1606 N N . VAL A 1 209 ? 1.531 45.781 21.406 1 71.19 209 VAL A N 1
ATOM 1607 C CA . VAL A 1 209 ? 1.639 45.656 19.953 1 71.19 209 VAL A CA 1
ATOM 1608 C C . VAL A 1 209 ? 2.715 46.625 19.438 1 71.19 209 VAL A C 1
ATOM 1610 O O . VAL A 1 209 ? 2.684 47.812 19.734 1 71.19 209 VAL A O 1
ATOM 1613 N N . ARG A 1 210 ? 3.73 46.125 18.844 1 80.25 210 ARG A N 1
ATOM 1614 C CA . ARG A 1 210 ? 4.785 46.938 18.234 1 80.25 210 ARG A CA 1
ATOM 1615 C C . ARG A 1 210 ? 4.887 46.688 16.734 1 80.25 210 ARG A C 1
ATOM 1617 O O . ARG A 1 210 ? 4.637 45.562 16.281 1 80.25 210 ARG A O 1
ATOM 1624 N N . PRO A 1 211 ? 5.086 47.75 16.031 1 80.75 211 PRO A N 1
ATOM 1625 C CA . PRO A 1 211 ? 5.348 47.5 14.602 1 80.75 211 PRO A CA 1
ATOM 1626 C C . PRO A 1 211 ? 6.598 46.656 14.359 1 80.75 211 PRO A C 1
ATOM 1628 O O . PRO A 1 211 ? 7.582 46.781 15.094 1 80.75 211 PRO A O 1
ATOM 1631 N N . PHE A 1 212 ? 6.441 45.75 13.492 1 82.75 212 PHE A N 1
ATOM 1632 C CA . PHE A 1 212 ? 7.566 44.875 13.172 1 82.75 212 PHE A CA 1
ATOM 1633 C C . PHE A 1 212 ? 7.863 44.906 11.68 1 82.75 212 PHE A C 1
ATOM 1635 O O . PHE A 1 212 ? 6.945 44.844 10.852 1 82.75 212 PHE A O 1
ATOM 1642 N N . GLU A 1 213 ? 9.07 45.312 11.359 1 81.25 213 GLU A N 1
ATOM 1643 C CA . GLU A 1 213 ? 9.609 45.125 10.016 1 81.25 213 GLU A CA 1
ATOM 1644 C C . GLU A 1 213 ? 10.914 44.344 10.039 1 81.25 213 GLU A C 1
ATOM 1646 O O . GLU A 1 213 ? 11.953 44.875 10.445 1 81.25 213 GLU A O 1
ATOM 1651 N N . GLY A 1 214 ? 10.82 43.062 9.75 1 80.88 214 GLY A N 1
ATOM 1652 C CA . GLY A 1 214 ? 12.023 42.25 9.758 1 80.88 214 GLY A CA 1
ATOM 1653 C C . GLY A 1 214 ? 11.812 40.875 9.102 1 80.88 214 GLY A C 1
ATOM 1654 O O . GLY A 1 214 ? 10.797 40.656 8.453 1 80.88 214 GLY A O 1
ATOM 1655 N N . VAL A 1 215 ? 12.875 40.125 9.125 1 76.88 215 VAL A N 1
ATOM 1656 C CA . VAL A 1 215 ? 12.891 38.781 8.531 1 76.88 215 VAL A CA 1
ATOM 1657 C C . VAL A 1 215 ? 12.766 37.719 9.625 1 76.88 215 VAL A C 1
ATOM 1659 O O . VAL A 1 215 ? 13.508 37.75 10.609 1 76.88 215 VAL A O 1
ATOM 1662 N N . LEU A 1 216 ? 11.688 37.094 9.711 1 74.06 216 LEU A N 1
ATOM 1663 C CA . LEU A 1 216 ? 11.562 35.938 10.602 1 74.06 216 LEU A CA 1
ATOM 1664 C C . LEU A 1 216 ? 12.203 34.688 9.977 1 74.06 216 LEU A C 1
ATOM 1666 O O . LEU A 1 216 ? 12.039 34.438 8.781 1 74.06 216 LEU A O 1
ATOM 1670 N N . PRO A 1 217 ? 13.07 34.094 10.789 1 59.78 217 PRO A N 1
ATOM 1671 C CA . PRO A 1 217 ? 13.688 32.875 10.25 1 59.78 217 PRO A CA 1
ATOM 1672 C C . PRO A 1 217 ? 12.664 31.812 9.875 1 59.78 217 PRO A C 1
ATOM 1674 O O . PRO A 1 217 ? 11.766 31.516 10.656 1 59.78 217 PRO A O 1
ATOM 1677 N N . PHE A 1 218 ? 12.234 31.734 8.758 1 51.78 218 PHE A N 1
ATOM 1678 C CA . PHE A 1 218 ? 11.398 30.656 8.242 1 51.78 218 PHE A CA 1
ATOM 1679 C C . PHE A 1 218 ? 12.211 29.719 7.348 1 51.78 218 PHE A C 1
ATOM 1681 O O . PHE A 1 218 ? 12.93 30.172 6.457 1 51.78 218 PHE A O 1
ATOM 1688 N N . PRO A 1 219 ? 12.516 28.562 7.867 1 43.41 219 PRO A N 1
ATOM 1689 C CA . PRO A 1 219 ? 13.25 27.734 6.906 1 43.41 219 PRO A CA 1
ATOM 1690 C C . PRO A 1 219 ? 12.656 27.812 5.5 1 43.41 219 PRO A C 1
ATOM 1692 O O . PRO A 1 219 ? 11.438 27.953 5.344 1 43.41 219 PRO A O 1
ATOM 1695 N N . ALA A 1 220 ? 13.344 28.312 4.59 1 39.12 220 ALA A N 1
ATOM 1696 C CA . ALA A 1 220 ? 13.094 28.641 3.189 1 39.12 220 ALA A CA 1
ATOM 1697 C C . ALA A 1 220 ? 11.914 27.844 2.641 1 39.12 220 ALA A C 1
ATOM 1699 O O . ALA A 1 220 ? 10.977 28.422 2.084 1 39.12 220 ALA A O 1
ATOM 1700 N N . ARG A 1 221 ? 12.289 26.844 1.812 1 35.88 221 ARG A N 1
ATOM 1701 C CA . ARG A 1 221 ? 11.477 26.172 0.807 1 35.88 221 ARG A CA 1
ATOM 1702 C C . ARG A 1 221 ? 10.297 25.438 1.451 1 35.88 221 ARG A C 1
ATOM 1704 O O . ARG A 1 221 ? 10.438 24.312 1.917 1 35.88 221 ARG A O 1
ATOM 1711 N N . PHE A 1 222 ? 9.602 26.094 2.123 1 38.09 222 PHE A N 1
ATOM 1712 C CA . PHE A 1 222 ? 8.422 25.578 2.799 1 38.09 222 PHE A CA 1
ATOM 1713 C C . PHE A 1 222 ? 7.539 24.797 1.827 1 38.09 222 PHE A C 1
ATOM 1715 O O . PHE A 1 222 ? 6.965 25.375 0.903 1 38.09 222 PHE A O 1
ATOM 1722 N N . ARG A 1 223 ? 7.957 23.828 1.397 1 35.25 223 ARG A N 1
ATOM 1723 C CA . ARG A 1 223 ? 7 23.016 0.666 1 35.25 223 ARG A CA 1
ATOM 1724 C C . ARG A 1 223 ? 5.918 22.469 1.597 1 35.25 223 ARG A C 1
ATOM 1726 O O . ARG A 1 223 ? 6.223 21.828 2.604 1 35.25 223 ARG A O 1
ATOM 1733 N N . PRO A 1 224 ? 4.824 23.234 1.771 1 35.75 224 PRO A N 1
ATOM 1734 C CA . PRO A 1 224 ? 3.66 22.625 2.414 1 35.75 224 PRO A CA 1
ATOM 1735 C C . PRO A 1 224 ? 3.748 21.094 2.471 1 35.75 224 PRO A C 1
ATOM 1737 O O . PRO A 1 224 ? 2.807 20.438 2.918 1 35.75 224 PRO A O 1
ATOM 1740 N N . LYS A 1 225 ? 4.734 20.547 1.926 1 36.09 225 LYS A N 1
ATOM 1741 C CA . LYS A 1 225 ? 4.957 19.141 1.604 1 36.09 225 LYS A CA 1
ATOM 1742 C C . LYS A 1 225 ? 4.848 18.266 2.85 1 36.09 225 LYS A C 1
ATOM 1744 O O . LYS A 1 225 ? 4.902 17.047 2.76 1 36.09 225 LYS A O 1
ATOM 1749 N N . GLU A 1 226 ? 5.305 18.953 4 1 36.97 226 GLU A N 1
ATOM 1750 C CA . GLU A 1 226 ? 5.688 18 5.043 1 36.97 226 GLU A CA 1
ATOM 1751 C C . GLU A 1 226 ? 4.504 17.141 5.461 1 36.97 226 GLU A C 1
ATOM 1753 O O . GLU A 1 226 ? 4.676 16.141 6.164 1 36.97 226 GLU A O 1
ATOM 1758 N N . SER A 1 227 ? 3.322 17.766 5.672 1 35.34 227 SER A N 1
ATOM 1759 C CA . SER A 1 227 ? 2.266 17.094 6.426 1 35.34 227 SER A CA 1
ATOM 1760 C C . SER A 1 227 ? 1.94 15.727 5.844 1 35.34 227 SER A C 1
ATOM 1762 O O . SER A 1 227 ? 1.895 14.734 6.57 1 35.34 227 SER A O 1
ATOM 1764 N N . LEU A 1 228 ? 0.839 15.773 4.898 1 36.38 228 LEU A N 1
ATOM 1765 C CA . LEU A 1 228 ? -0.086 14.648 4.859 1 36.38 228 LEU A CA 1
ATOM 1766 C C . LEU A 1 228 ? 0.592 13.414 4.281 1 36.38 228 LEU A C 1
ATOM 1768 O O . LEU A 1 228 ? 0.231 12.281 4.629 1 36.38 228 LEU A O 1
ATOM 1772 N N . GLY A 1 229 ? 1.497 13.656 2.998 1 37.38 229 GLY A N 1
ATOM 1773 C CA . GLY A 1 229 ? 1.74 12.445 2.24 1 37.38 229 GLY A CA 1
ATOM 1774 C C . GLY A 1 229 ? 3.188 11.992 2.283 1 37.38 229 GLY A C 1
ATOM 1775 O O . GLY A 1 229 ? 3.631 11.406 3.273 1 37.38 229 GLY A O 1
ATOM 1776 N N . SER A 1 230 ? 3.99 12.344 1.119 1 43.78 230 SER A N 1
ATOM 1777 C CA . SER A 1 230 ? 5.367 11.898 0.947 1 43.78 230 SER A CA 1
ATOM 1778 C C . SER A 1 230 ? 6.332 12.727 1.789 1 43.78 230 SER A C 1
ATOM 1780 O O . SER A 1 230 ? 6.57 13.898 1.49 1 43.78 230 SER A O 1
ATOM 1782 N N . ARG A 1 231 ? 6.434 12.391 3.148 1 53.97 231 ARG A N 1
ATOM 1783 C CA . ARG A 1 231 ? 7.133 13.094 4.219 1 53.97 231 ARG A CA 1
ATOM 1784 C C . ARG A 1 231 ? 8.625 13.188 3.93 1 53.97 231 ARG A C 1
ATOM 1786 O O . ARG A 1 231 ? 9.359 13.891 4.633 1 53.97 231 ARG A O 1
ATOM 1793 N N . ASP A 1 232 ? 9.109 12.516 2.869 1 62.72 232 ASP A N 1
ATOM 1794 C CA . ASP A 1 232 ? 10.523 12.672 2.549 1 62.72 232 ASP A CA 1
ATOM 1795 C C . ASP A 1 232 ? 10.742 13.875 1.629 1 62.72 232 ASP A C 1
ATOM 1797 O O . ASP A 1 232 ? 10.258 13.891 0.497 1 62.72 232 ASP A O 1
ATOM 1801 N N . PRO A 1 233 ? 11.312 14.938 2.039 1 62.56 233 PRO A N 1
ATOM 1802 C CA . PRO A 1 233 ? 11.508 16.156 1.266 1 62.56 233 PRO A CA 1
ATOM 1803 C C . PRO A 1 233 ? 12.188 15.914 -0.08 1 62.56 233 PRO A C 1
ATOM 1805 O O . PRO A 1 233 ? 12.125 16.766 -0.971 1 62.56 233 PRO A O 1
ATOM 1808 N N . TYR A 1 234 ? 12.734 14.773 -0.287 1 78.94 234 TYR A N 1
ATOM 1809 C CA . TYR A 1 234 ? 13.523 14.539 -1.494 1 78.94 234 TYR A CA 1
ATOM 1810 C C . TYR A 1 234 ? 12.742 13.711 -2.504 1 78.94 234 TYR A C 1
ATOM 1812 O O . TYR A 1 234 ? 13.188 13.508 -3.633 1 78.94 234 TYR A O 1
ATOM 1820 N N . ASP A 1 235 ? 11.492 13.281 -2.18 1 83.88 235 ASP A N 1
ATOM 1821 C CA . ASP A 1 235 ? 10.711 12.398 -3.041 1 83.88 235 ASP A CA 1
ATOM 1822 C C . ASP A 1 235 ? 10.289 13.109 -4.32 1 83.88 235 ASP A C 1
ATOM 1824 O O . ASP A 1 235 ? 10.102 12.477 -5.359 1 83.88 235 ASP A O 1
ATOM 1828 N N . SER A 1 236 ? 10.164 14.461 -4.254 1 83.62 236 SER A N 1
ATOM 1829 C CA . SER A 1 236 ? 9.695 15.227 -5.406 1 83.62 236 SER A CA 1
ATOM 1830 C C . SER A 1 236 ? 10.859 15.883 -6.141 1 83.62 236 SER A C 1
ATOM 1832 O O . SER A 1 236 ? 10.656 16.766 -6.977 1 83.62 236 SER A O 1
ATOM 1834 N N . THR A 1 237 ? 12.117 15.523 -5.855 1 85.06 237 THR A N 1
ATOM 1835 C CA . THR A 1 237 ? 13.297 16.125 -6.461 1 85.06 237 THR A CA 1
ATOM 1836 C C . THR A 1 237 ? 13.906 15.188 -7.508 1 85.06 237 THR A C 1
ATOM 1838 O O . THR A 1 237 ? 14.367 14.094 -7.184 1 85.06 237 THR A O 1
ATOM 1841 N N . PRO A 1 238 ? 13.914 15.617 -8.766 1 92.19 238 PRO A N 1
ATOM 1842 C CA . PRO A 1 238 ? 14.516 14.781 -9.805 1 92.19 238 PRO A CA 1
ATOM 1843 C C . PRO A 1 238 ? 15.969 14.422 -9.508 1 92.19 238 PRO A C 1
ATOM 1845 O O . PRO A 1 238 ? 16.641 15.141 -8.766 1 92.19 238 PRO A O 1
ATOM 1848 N N . LEU A 1 239 ? 16.438 13.375 -10.094 1 95 239 LEU A N 1
ATOM 1849 C CA . LEU A 1 239 ? 17.719 12.781 -9.75 1 95 239 LEU A CA 1
ATOM 1850 C C . LEU A 1 239 ? 18.859 13.766 -10 1 95 239 LEU A C 1
ATOM 1852 O O . LEU A 1 239 ? 19.797 13.844 -9.203 1 95 239 LEU A O 1
ATOM 1856 N N . GLU A 1 240 ? 18.844 14.5 -11.07 1 93.44 240 GLU A N 1
ATOM 1857 C CA . GLU A 1 240 ? 19.891 15.453 -11.383 1 93.44 240 GLU A CA 1
ATOM 1858 C C . GLU A 1 240 ? 19.969 16.547 -10.328 1 93.44 240 GLU A C 1
ATOM 1860 O O . GLU A 1 240 ? 21.062 16.938 -9.898 1 93.44 240 GLU A O 1
ATOM 1865 N N . GLU A 1 241 ? 18.812 17.078 -9.984 1 88.44 241 GLU A N 1
ATOM 1866 C CA . GLU A 1 241 ? 18.75 18.094 -8.938 1 88.44 241 GLU A CA 1
ATOM 1867 C C . GLU A 1 241 ? 19.156 17.531 -7.586 1 88.44 241 GLU A C 1
ATOM 1869 O O . GLU A 1 241 ? 19.781 18.219 -6.777 1 88.44 241 GLU A O 1
ATOM 1874 N N . LEU A 1 242 ? 18.766 16.328 -7.352 1 89.88 242 LEU A N 1
ATOM 1875 C CA . LEU A 1 242 ? 19.141 15.664 -6.105 1 89.88 242 LEU A CA 1
ATOM 1876 C C . LEU A 1 242 ? 20.641 15.492 -6 1 89.88 242 LEU A C 1
ATOM 1878 O O . LEU A 1 242 ? 21.219 15.602 -4.914 1 89.88 242 LEU A O 1
ATOM 1882 N N . TRP A 1 243 ? 21.312 15.172 -7.105 1 92.88 243 TRP A N 1
ATOM 1883 C CA . TRP A 1 243 ? 22.766 15.055 -7.141 1 92.88 243 TRP A CA 1
ATOM 1884 C C . TRP A 1 243 ? 23.438 16.375 -6.777 1 92.88 243 TRP A C 1
ATOM 1886 O O . TRP A 1 243 ? 24.391 16.406 -6.008 1 92.88 243 TRP A O 1
ATOM 1896 N N . ALA A 1 244 ? 22.891 17.469 -7.258 1 88.69 244 ALA A N 1
ATOM 1897 C CA . ALA A 1 244 ? 23.422 18.797 -6.953 1 88.69 244 ALA A CA 1
ATOM 1898 C C . ALA A 1 244 ? 23.234 19.125 -5.473 1 88.69 244 ALA A C 1
ATOM 1900 O O . ALA A 1 244 ? 24.156 19.656 -4.836 1 88.69 244 ALA A O 1
ATOM 1901 N N . ARG A 1 245 ? 22.078 18.781 -5 1 79.5 245 ARG A N 1
ATOM 1902 C CA . ARG A 1 245 ? 21.797 19.047 -3.594 1 79.5 245 ARG A CA 1
ATOM 1903 C C . ARG A 1 245 ? 22.672 18.188 -2.691 1 79.5 245 ARG A C 1
ATOM 1905 O O . ARG A 1 245 ? 23.062 18.609 -1.602 1 79.5 245 ARG A O 1
ATOM 1912 N N . ALA A 1 246 ? 22.969 17.016 -3.115 1 86.56 246 ALA A N 1
ATOM 1913 C CA . ALA A 1 246 ? 23.766 16.062 -2.338 1 86.56 246 ALA A CA 1
ATOM 1914 C C . ALA A 1 246 ? 25.188 16.578 -2.135 1 86.56 246 ALA A C 1
ATOM 1916 O O . ALA A 1 246 ? 25.875 16.172 -1.195 1 86.56 246 ALA A O 1
ATOM 1917 N N . GLN A 1 247 ? 25.625 17.453 -2.99 1 87.31 247 GLN A N 1
ATOM 1918 C CA . GLN A 1 247 ? 26.969 18 -2.867 1 87.31 247 GLN A CA 1
ATOM 1919 C C . GLN A 1 247 ? 27.062 19 -1.713 1 87.31 247 GLN A C 1
ATOM 1921 O O . GLN A 1 247 ? 28.141 19.203 -1.144 1 87.31 247 GLN A O 1
ATOM 1926 N N . VAL A 1 248 ? 25.859 19.531 -1.324 1 79 248 VAL A N 1
ATOM 1927 C CA . VAL A 1 248 ? 25.875 20.609 -0.341 1 79 248 VAL A CA 1
ATOM 1928 C C . VAL A 1 248 ? 25.156 20.156 0.931 1 79 248 VAL A C 1
ATOM 1930 O O . VAL A 1 248 ? 25.453 20.641 2.023 1 79 248 VAL A O 1
ATOM 1933 N N . GLU A 1 249 ? 24.125 19.297 0.791 1 69.88 249 GLU A N 1
ATOM 1934 C CA . GLU A 1 249 ? 23.297 18.844 1.907 1 69.88 249 GLU A CA 1
ATOM 1935 C C . GLU A 1 249 ? 23.594 17.391 2.262 1 69.88 249 GLU A C 1
ATOM 1937 O O . GLU A 1 249 ? 23.266 16.484 1.494 1 69.88 249 GLU A O 1
ATOM 1942 N N . PRO A 1 250 ? 24.188 17.219 3.395 1 73.56 250 PRO A N 1
ATOM 1943 C CA . PRO A 1 250 ? 24.516 15.844 3.787 1 73.56 250 PRO A CA 1
ATOM 1944 C C . PRO A 1 250 ? 23.281 14.922 3.791 1 73.56 250 PRO A C 1
ATOM 1946 O O . PRO A 1 250 ? 23.391 13.75 3.436 1 73.56 250 PRO A O 1
ATOM 1949 N N . GLU A 1 251 ? 22.109 15.445 4.156 1 72.5 251 GLU A N 1
ATOM 1950 C CA . GLU A 1 251 ? 20.891 14.633 4.207 1 72.5 251 GLU A CA 1
ATOM 1951 C C . GLU A 1 251 ? 20.453 14.203 2.812 1 72.5 251 GLU A C 1
ATOM 1953 O O . GLU A 1 251 ? 19.828 13.156 2.648 1 72.5 251 GLU A O 1
ATOM 1958 N N . ALA A 1 252 ? 20.891 14.984 1.842 1 80.75 252 ALA A N 1
ATOM 1959 C CA . ALA A 1 252 ? 20.516 14.688 0.462 1 80.75 252 ALA A CA 1
ATOM 1960 C C . ALA A 1 252 ? 21.406 13.602 -0.129 1 80.75 252 ALA A C 1
ATOM 1962 O O . ALA A 1 252 ? 21.047 12.961 -1.122 1 80.75 252 ALA A O 1
ATOM 1963 N N . ARG A 1 253 ? 22.562 13.414 0.521 1 88.62 253 ARG A N 1
ATOM 1964 C CA . ARG A 1 253 ? 23.5 12.414 -0.001 1 88.62 253 ARG A CA 1
ATOM 1965 C C . ARG A 1 253 ? 22.922 11.008 0.133 1 88.62 253 ARG A C 1
ATOM 1967 O O . ARG A 1 253 ? 22.953 10.227 -0.813 1 88.62 253 ARG A O 1
ATOM 1974 N N . PHE A 1 254 ? 22.406 10.766 1.322 1 89.44 254 PHE A N 1
ATOM 1975 C CA . PHE A 1 254 ? 21.797 9.453 1.51 1 89.44 254 PHE A CA 1
ATOM 1976 C C . PHE A 1 254 ? 20.609 9.266 0.573 1 89.44 254 PHE A C 1
ATOM 1978 O O . PHE A 1 254 ? 20.438 8.195 -0.009 1 89.44 254 PHE A O 1
ATOM 1985 N N . ALA A 1 255 ? 19.812 10.297 0.429 1 88.25 255 ALA A N 1
ATOM 1986 C CA . ALA A 1 255 ? 18.656 10.219 -0.446 1 88.25 255 ALA A CA 1
ATOM 1987 C C . ALA A 1 255 ? 19.062 9.922 -1.886 1 88.25 255 ALA A C 1
ATOM 1989 O O . ALA A 1 255 ? 18.391 9.172 -2.592 1 88.25 255 ALA A O 1
ATOM 1990 N N . PHE A 1 256 ? 20.172 10.531 -2.307 1 92.56 256 PHE A N 1
ATOM 1991 C CA . PHE A 1 256 ? 20.672 10.312 -3.66 1 92.56 256 PHE A CA 1
ATOM 1992 C C . PHE A 1 256 ? 21.094 8.867 -3.852 1 92.56 256 PHE A C 1
ATOM 1994 O O . PHE A 1 256 ? 20.672 8.203 -4.805 1 92.56 256 PHE A O 1
ATOM 2001 N N . HIS A 1 257 ? 21.922 8.312 -2.975 1 94.12 257 HIS A N 1
ATOM 2002 C CA . HIS A 1 257 ? 22.422 6.941 -3.076 1 94.12 257 HIS A CA 1
ATOM 2003 C C . HIS A 1 257 ? 21.281 5.938 -2.895 1 94.12 257 HIS A C 1
ATOM 2005 O O . HIS A 1 257 ? 21.297 4.863 -3.506 1 94.12 257 HIS A O 1
ATOM 2011 N N . ARG A 1 258 ? 20.391 6.305 -2.084 1 92.88 258 ARG A N 1
ATOM 2012 C CA . ARG A 1 258 ? 19.25 5.426 -1.866 1 92.88 258 ARG A CA 1
ATOM 2013 C C . ARG A 1 258 ? 18.438 5.258 -3.145 1 92.88 258 ARG A C 1
ATOM 2015 O O . ARG A 1 258 ? 17.953 4.164 -3.445 1 92.88 258 ARG A O 1
ATOM 2022 N N . ARG A 1 259 ? 18.25 6.305 -3.838 1 94.19 259 ARG A N 1
ATOM 2023 C CA . ARG A 1 259 ? 17.5 6.246 -5.094 1 94.19 259 ARG A CA 1
ATOM 2024 C C . ARG A 1 259 ? 18.203 5.355 -6.105 1 94.19 259 ARG A C 1
ATOM 2026 O O . ARG A 1 259 ? 17.562 4.57 -6.809 1 94.19 259 ARG A O 1
ATOM 2033 N N . LEU A 1 260 ? 19.5 5.516 -6.191 1 96.38 260 LEU A N 1
ATOM 2034 C CA . LEU A 1 260 ? 20.281 4.668 -7.082 1 96.38 260 LEU A CA 1
ATOM 2035 C C . LEU A 1 260 ? 20.25 3.215 -6.621 1 96.38 260 LEU A C 1
ATOM 2037 O O . LEU A 1 260 ? 20.141 2.301 -7.441 1 96.38 260 LEU A O 1
ATOM 2041 N N . ALA A 1 261 ? 20.391 3.057 -5.324 1 96.62 261 ALA A N 1
ATOM 2042 C CA . ALA A 1 261 ? 20.328 1.713 -4.754 1 96.62 261 ALA A CA 1
ATOM 2043 C C . ALA A 1 261 ? 18.984 1.055 -5.043 1 96.62 261 ALA A C 1
ATOM 2045 O O . ALA A 1 261 ? 18.922 -0.141 -5.336 1 96.62 261 ALA A O 1
ATOM 2046 N N . ASP A 1 262 ? 17.906 1.816 -4.922 1 95.31 262 ASP A N 1
ATOM 2047 C CA . ASP A 1 262 ? 16.562 1.291 -5.195 1 95.31 262 ASP A CA 1
ATOM 2048 C C . ASP A 1 262 ? 16.438 0.837 -6.648 1 95.31 262 ASP A C 1
ATOM 2050 O O . ASP A 1 262 ? 15.766 -0.15 -6.941 1 95.31 262 ASP A O 1
ATOM 2054 N N . ALA A 1 263 ? 17 1.584 -7.539 1 96.94 263 ALA A N 1
ATOM 2055 C CA . ALA A 1 263 ? 17 1.2 -8.945 1 96.94 263 ALA A CA 1
ATOM 2056 C C . ALA A 1 263 ? 17.766 -0.093 -9.172 1 96.94 263 ALA A C 1
ATOM 2058 O O . ALA A 1 263 ? 17.312 -0.983 -9.891 1 96.94 263 ALA A O 1
ATOM 2059 N N . LEU A 1 264 ? 18.938 -0.185 -8.562 1 97.31 264 LEU A N 1
ATOM 2060 C CA . LEU A 1 264 ? 19.781 -1.368 -8.664 1 97.31 264 LEU A CA 1
ATOM 2061 C C . LEU A 1 264 ? 19.125 -2.568 -7.992 1 97.31 264 LEU A C 1
ATOM 2063 O O . LEU A 1 264 ? 19.422 -3.715 -8.336 1 97.31 264 LEU A O 1
ATOM 2067 N N . GLY A 1 265 ? 18.297 -2.289 -7.035 1 96.44 265 GLY A N 1
ATOM 2068 C CA . GLY A 1 265 ? 17.625 -3.33 -6.277 1 96.44 265 GLY A CA 1
ATOM 2069 C C . GLY A 1 265 ? 16.844 -4.301 -7.148 1 96.44 265 GLY A C 1
ATOM 2070 O O . GLY A 1 265 ? 16.828 -5.504 -6.875 1 96.44 265 GLY A O 1
ATOM 2071 N N . GLY A 1 266 ? 16.188 -3.791 -8.188 1 96.25 266 GLY A N 1
ATOM 2072 C CA . GLY A 1 266 ? 15.477 -4.664 -9.109 1 96.25 266 GLY A CA 1
ATOM 2073 C C . GLY A 1 266 ? 16.375 -5.711 -9.75 1 96.25 266 GLY A C 1
ATOM 2074 O O . GLY A 1 266 ? 15.953 -6.855 -9.938 1 96.25 266 GLY A O 1
ATOM 2075 N N . LEU A 1 267 ? 17.547 -5.312 -10.094 1 98 267 LEU A N 1
ATOM 2076 C CA . LEU A 1 267 ? 18.5 -6.219 -10.734 1 98 267 LEU A CA 1
ATOM 2077 C C . LEU A 1 267 ? 18.969 -7.301 -9.773 1 98 267 LEU A C 1
ATOM 2079 O O . LEU A 1 267 ? 18.906 -8.492 -10.094 1 98 267 LEU A O 1
ATOM 2083 N N . VAL A 1 268 ? 19.391 -6.855 -8.578 1 98 268 VAL A N 1
ATOM 2084 C CA . VAL A 1 268 ? 20 -7.797 -7.641 1 98 268 VAL A CA 1
ATOM 2085 C C . VAL A 1 268 ? 18.922 -8.719 -7.074 1 98 268 VAL A C 1
ATOM 2087 O O . VAL A 1 268 ? 19.156 -9.914 -6.883 1 98 268 VAL A O 1
ATOM 2090 N N . LEU A 1 269 ? 17.766 -8.18 -6.77 1 96.88 269 LEU A N 1
ATOM 2091 C CA . LEU A 1 269 ? 16.656 -8.984 -6.289 1 96.88 269 LEU A CA 1
ATOM 2092 C C . LEU A 1 269 ? 16.219 -9.992 -7.348 1 96.88 269 LEU A C 1
ATOM 2094 O O . LEU A 1 269 ? 15.953 -11.156 -7.031 1 96.88 269 LEU A O 1
ATOM 2098 N N . GLY A 1 270 ? 16.062 -9.492 -8.586 1 97.81 270 GLY A N 1
ATOM 2099 C CA . GLY A 1 270 ? 15.703 -10.391 -9.68 1 97.81 270 GLY A CA 1
ATOM 2100 C C . GLY A 1 270 ? 16.719 -11.5 -9.891 1 97.81 270 GLY A C 1
ATOM 2101 O O . GLY A 1 270 ? 16.344 -12.656 -10.094 1 97.81 270 GLY A O 1
ATOM 2102 N N . ALA A 1 271 ? 18 -11.141 -9.852 1 98.19 271 ALA A N 1
ATOM 2103 C CA . ALA A 1 271 ? 19.047 -12.125 -10.016 1 98.19 271 ALA A CA 1
ATOM 2104 C C . ALA A 1 271 ? 19.031 -13.156 -8.891 1 98.19 271 ALA A C 1
ATOM 2106 O O . ALA A 1 271 ? 19.188 -14.352 -9.133 1 98.19 271 ALA A O 1
ATOM 2107 N N . ALA A 1 272 ? 18.844 -12.641 -7.699 1 98.19 272 ALA A N 1
ATOM 2108 C CA . ALA A 1 272 ? 18.766 -13.547 -6.559 1 98.19 272 ALA A CA 1
ATOM 2109 C C . ALA A 1 272 ? 17.578 -14.492 -6.684 1 98.19 272 ALA A C 1
ATOM 2111 O O . ALA A 1 272 ? 17.688 -15.68 -6.387 1 98.19 272 ALA A O 1
ATOM 2112 N N . ALA A 1 273 ? 16.453 -13.969 -7.078 1 97.88 273 ALA A N 1
ATOM 2113 C CA . ALA A 1 273 ? 15.266 -14.781 -7.273 1 97.88 273 ALA A CA 1
ATOM 2114 C C . ALA A 1 273 ? 15.492 -15.844 -8.344 1 97.88 273 ALA A C 1
ATOM 2116 O O . ALA A 1 273 ? 15.086 -17 -8.18 1 97.88 273 ALA A O 1
ATOM 2117 N N . ALA A 1 274 ? 16.109 -15.461 -9.445 1 97.81 274 ALA A N 1
ATOM 2118 C CA . ALA A 1 274 ? 16.391 -16.391 -10.539 1 97.81 274 ALA A CA 1
ATOM 2119 C C . ALA A 1 274 ? 17.312 -17.516 -10.086 1 97.81 274 ALA A C 1
ATOM 2121 O O . ALA A 1 274 ? 17.031 -18.688 -10.336 1 97.81 274 ALA A O 1
ATOM 2122 N N . ALA A 1 275 ? 18.375 -17.062 -9.438 1 97.69 275 ALA A N 1
ATOM 2123 C CA . ALA A 1 275 ? 19.344 -18.062 -8.977 1 97.69 275 ALA A CA 1
ATOM 2124 C C . ALA A 1 275 ? 18.703 -19 -7.957 1 97.69 275 ALA A C 1
ATOM 2126 O O . ALA A 1 275 ? 18.938 -20.219 -7.996 1 97.69 275 ALA A O 1
ATOM 2127 N N . LEU A 1 276 ? 17.969 -18.438 -7.098 1 96.81 276 LEU A N 1
ATOM 2128 C CA . LEU A 1 276 ? 17.281 -19.25 -6.094 1 96.81 276 LEU A CA 1
ATOM 2129 C C . LEU A 1 276 ? 16.281 -20.203 -6.75 1 96.81 276 LEU A C 1
ATOM 2131 O O . LEU A 1 276 ? 16.234 -21.375 -6.41 1 96.81 276 LEU A O 1
ATOM 2135 N N . GLY A 1 277 ? 15.492 -19.688 -7.656 1 96.06 277 GLY A N 1
ATOM 2136 C CA . GLY A 1 277 ? 14.5 -20.5 -8.344 1 96.06 277 GLY A CA 1
ATOM 2137 C C . GLY A 1 277 ? 15.094 -21.672 -9.078 1 96.06 277 GLY A C 1
ATOM 2138 O O . GLY A 1 277 ? 14.523 -22.766 -9.086 1 96.06 277 GLY A O 1
ATOM 2139 N N . LEU A 1 278 ? 16.172 -21.453 -9.68 1 95.5 278 LEU A N 1
ATOM 2140 C CA . LEU A 1 278 ? 16.828 -22.516 -10.453 1 95.5 278 LEU A CA 1
ATOM 2141 C C . LEU A 1 278 ? 17.484 -23.531 -9.531 1 95.5 278 LEU A C 1
ATOM 2143 O O . LEU A 1 278 ? 17.812 -24.641 -9.961 1 95.5 278 LEU A O 1
ATOM 2147 N N . SER A 1 279 ? 17.672 -23.078 -8.305 1 94 279 SER A N 1
ATOM 2148 C CA . SER A 1 279 ? 18.312 -23.969 -7.344 1 94 279 SER A CA 1
ATOM 2149 C C . SER A 1 279 ? 17.281 -24.797 -6.582 1 94 279 SER A C 1
ATOM 2151 O O . SER A 1 279 ? 17.641 -25.766 -5.914 1 94 279 SER A O 1
ATOM 2153 N N . LEU A 1 280 ? 16.062 -24.453 -6.746 1 92.38 280 LEU A N 1
ATOM 2154 C CA . LEU A 1 280 ? 15.016 -25.141 -5.984 1 92.38 280 LEU A CA 1
ATOM 2155 C C . LEU A 1 280 ? 14.75 -26.531 -6.551 1 92.38 280 LEU A C 1
ATOM 2157 O O . LEU A 1 280 ? 14.766 -26.719 -7.77 1 92.38 280 LEU A O 1
ATOM 2161 N N . ARG A 1 281 ? 14.555 -27.438 -5.617 1 87.62 281 ARG A N 1
ATOM 2162 C CA . ARG A 1 281 ? 14.234 -28.797 -6.016 1 87.62 281 ARG A CA 1
ATOM 2163 C C . ARG A 1 281 ? 12.727 -29.031 -6.004 1 87.62 281 ARG A C 1
ATOM 2165 O O . ARG A 1 281 ? 12.227 -29.891 -6.738 1 87.62 281 ARG A O 1
ATOM 2172 N N . GLU A 1 282 ? 12.156 -28.328 -5.133 1 89.19 282 GLU A N 1
ATOM 2173 C CA . GLU A 1 282 ? 10.711 -28.484 -4.992 1 89.19 282 GLU A CA 1
ATOM 2174 C C . GLU A 1 282 ? 9.992 -27.156 -5.188 1 89.19 282 GLU A C 1
ATOM 2176 O O . GLU A 1 282 ? 10.422 -26.125 -4.668 1 89.19 282 GLU A O 1
ATOM 2181 N N . ALA A 1 283 ? 8.945 -27.203 -5.969 1 85.38 283 ALA A N 1
ATOM 2182 C CA . ALA A 1 283 ? 8.18 -26.016 -6.352 1 85.38 283 ALA A CA 1
ATOM 2183 C C . ALA A 1 283 ? 7.57 -25.344 -5.129 1 85.38 283 ALA A C 1
ATOM 2185 O O . ALA A 1 283 ? 7.383 -24.125 -5.113 1 85.38 283 ALA A O 1
ATOM 2186 N N . ALA A 1 284 ? 7.32 -26.062 -4.094 1 77.12 284 ALA A N 1
ATOM 2187 C CA . ALA A 1 284 ? 6.633 -25.562 -2.906 1 77.12 284 ALA A CA 1
ATOM 2188 C C . ALA A 1 284 ? 7.469 -24.516 -2.193 1 77.12 284 ALA A C 1
ATOM 2190 O O . ALA A 1 284 ? 6.922 -23.609 -1.551 1 77.12 284 ALA A O 1
ATOM 2191 N N . TRP A 1 285 ? 8.734 -24.516 -2.371 1 86.38 285 TRP A N 1
ATOM 2192 C CA . TRP A 1 285 ? 9.641 -23.609 -1.673 1 86.38 285 TRP A CA 1
ATOM 2193 C C . TRP A 1 285 ? 9.68 -22.25 -2.357 1 86.38 285 TRP A C 1
ATOM 2195 O O . TRP A 1 285 ? 10.195 -21.281 -1.797 1 86.38 285 TRP A O 1
ATOM 2205 N N . ALA A 1 286 ? 9.125 -22.203 -3.564 1 88.06 286 ALA A N 1
ATOM 2206 C CA . ALA A 1 286 ? 9.133 -20.953 -4.309 1 88.06 286 ALA A CA 1
ATOM 2207 C C . ALA A 1 286 ? 8.406 -19.844 -3.537 1 88.06 286 ALA A C 1
ATOM 2209 O O . ALA A 1 286 ? 8.867 -18.703 -3.494 1 88.06 286 ALA A O 1
ATOM 2210 N N . PHE A 1 287 ? 7.387 -20.172 -2.861 1 81.31 287 PHE A N 1
ATOM 2211 C CA . PHE A 1 287 ? 6.598 -19.188 -2.129 1 81.31 287 PHE A CA 1
ATOM 2212 C C . PHE A 1 287 ? 7.371 -18.656 -0.928 1 81.31 287 PHE A C 1
ATOM 2214 O O . PHE A 1 287 ? 7.355 -17.453 -0.658 1 81.31 287 PHE A O 1
ATOM 2221 N N . LEU A 1 288 ? 7.965 -19.562 -0.274 1 83.88 288 LEU A N 1
ATOM 2222 C CA . LEU A 1 288 ? 8.812 -19.156 0.836 1 83.88 288 LEU A CA 1
ATOM 2223 C C . LEU A 1 288 ? 9.945 -18.25 0.346 1 83.88 288 LEU A C 1
ATOM 2225 O O . LEU A 1 288 ? 10.32 -17.297 1.023 1 83.88 288 LEU A O 1
ATOM 2229 N N . GLY A 1 289 ? 10.484 -18.578 -0.775 1 91.62 289 GLY A N 1
ATOM 2230 C CA . GLY A 1 289 ? 11.523 -17.766 -1.375 1 91.62 289 GLY A CA 1
ATOM 2231 C C . GLY A 1 289 ? 11.078 -16.328 -1.645 1 91.62 289 GLY A C 1
ATOM 2232 O O . GLY A 1 289 ? 11.82 -15.383 -1.381 1 91.62 289 GLY A O 1
ATOM 2233 N N . VAL A 1 290 ? 9.859 -16.219 -2.197 1 89.25 290 VAL A N 1
ATOM 2234 C CA . VAL A 1 290 ? 9.305 -14.898 -2.488 1 89.25 290 VAL A CA 1
ATOM 2235 C C . VAL A 1 290 ? 9.25 -14.07 -1.207 1 89.25 290 VAL A C 1
ATOM 2237 O O . VAL A 1 290 ? 9.727 -12.93 -1.174 1 89.25 290 VAL A O 1
ATOM 2240 N N . VAL A 1 291 ? 8.75 -14.672 -0.152 1 83.75 291 VAL A N 1
ATOM 2241 C CA . VAL A 1 291 ? 8.562 -13.992 1.124 1 83.75 291 VAL A CA 1
ATOM 2242 C C . VAL A 1 291 ? 9.922 -13.602 1.705 1 83.75 291 VAL A C 1
ATOM 2244 O O . VAL A 1 291 ? 10.133 -12.461 2.113 1 83.75 291 VAL A O 1
ATOM 2247 N N . LEU A 1 292 ? 10.805 -14.531 1.699 1 88.75 292 LEU A N 1
ATOM 2248 C CA . LEU A 1 292 ? 12.109 -14.312 2.312 1 88.75 292 LEU A CA 1
ATOM 2249 C C . LEU A 1 292 ? 12.898 -13.25 1.553 1 88.75 292 LEU A C 1
ATOM 2251 O O . LEU A 1 292 ? 13.57 -12.414 2.162 1 88.75 292 LEU A O 1
ATOM 2255 N N . LEU A 1 293 ? 12.82 -13.297 0.265 1 94.12 293 LEU A N 1
ATOM 2256 C CA . LEU A 1 293 ? 13.578 -12.344 -0.528 1 94.12 293 LEU A CA 1
ATOM 2257 C C . LEU A 1 293 ? 13.008 -10.938 -0.385 1 94.12 293 LEU A C 1
ATOM 2259 O O . LEU A 1 293 ? 13.75 -9.969 -0.214 1 94.12 293 LEU A O 1
ATOM 2263 N N . ILE A 1 294 ? 11.672 -10.836 -0.443 1 89.19 294 ILE A N 1
ATOM 2264 C CA . ILE A 1 294 ? 11.039 -9.523 -0.363 1 89.19 294 ILE A CA 1
ATOM 2265 C C . ILE A 1 294 ? 11.172 -8.969 1.055 1 89.19 294 ILE A C 1
ATOM 2267 O O . ILE A 1 294 ? 11.617 -7.836 1.247 1 89.19 294 ILE A O 1
ATOM 2271 N N . PHE A 1 295 ? 10.859 -9.742 2.059 1 84.44 295 PHE A N 1
ATOM 2272 C CA . PHE A 1 295 ? 10.914 -9.305 3.449 1 84.44 295 PHE A CA 1
ATOM 2273 C C . PHE A 1 295 ? 12.359 -9.047 3.879 1 84.44 295 PHE A C 1
ATOM 2275 O O . PHE A 1 295 ? 12.633 -8.078 4.586 1 84.44 295 PHE A O 1
ATOM 2282 N N . GLY A 1 296 ? 13.227 -9.977 3.541 1 89.12 296 GLY A N 1
ATOM 2283 C CA . GLY A 1 296 ? 14.633 -9.758 3.854 1 89.12 296 GLY A CA 1
ATOM 2284 C C . GLY A 1 296 ? 15.18 -8.461 3.289 1 89.12 296 GLY A C 1
ATOM 2285 O O . GLY A 1 296 ? 15.906 -7.742 3.973 1 89.12 296 GLY A O 1
ATOM 2286 N N . TYR A 1 297 ? 14.844 -8.211 2.047 1 91.62 297 TYR A N 1
ATOM 2287 C CA . TYR A 1 297 ? 15.273 -6.965 1.424 1 91.62 297 TYR A CA 1
ATOM 2288 C C . TYR A 1 297 ? 14.734 -5.758 2.182 1 91.62 297 TYR A C 1
ATOM 2290 O O . TYR A 1 297 ? 15.453 -4.777 2.395 1 91.62 297 TYR A O 1
ATOM 2298 N N . TYR A 1 298 ? 13.562 -5.84 2.531 1 84.06 298 TYR A N 1
ATOM 2299 C CA . TYR A 1 298 ? 12.906 -4.758 3.258 1 84.06 298 TYR A CA 1
ATOM 2300 C C . TYR A 1 298 ? 13.609 -4.488 4.586 1 84.06 298 TYR A C 1
ATOM 2302 O O . TYR A 1 298 ? 13.789 -3.332 4.973 1 84.06 298 TYR A O 1
ATOM 2310 N N . VAL A 1 299 ? 13.875 -5.535 5.277 1 84.06 299 VAL A N 1
ATOM 2311 C CA . VAL A 1 299 ? 14.531 -5.406 6.574 1 84.06 299 VAL A CA 1
ATOM 2312 C C . VAL A 1 299 ? 15.875 -4.695 6.406 1 84.06 299 VAL A C 1
ATOM 2314 O O . VAL A 1 299 ? 16.188 -3.775 7.16 1 84.06 299 VAL A O 1
ATOM 2317 N N . LEU A 1 300 ? 16.594 -5.074 5.477 1 91.06 300 LEU A N 1
ATOM 2318 C CA . LEU A 1 300 ? 17.891 -4.453 5.23 1 91.06 300 LEU A CA 1
ATOM 2319 C C . LEU A 1 300 ? 17.719 -3.016 4.754 1 91.06 300 LEU A C 1
ATOM 2321 O O . LEU A 1 300 ? 18.531 -2.148 5.094 1 91.06 300 LEU A O 1
ATOM 2325 N N . TRP A 1 301 ? 16.688 -2.832 3.955 1 89.06 301 TRP A N 1
ATOM 2326 C CA . TRP A 1 301 ? 16.375 -1.498 3.457 1 89.06 301 TRP A CA 1
ATOM 2327 C C . TRP A 1 301 ? 16.047 -0.551 4.605 1 89.06 301 TRP A C 1
ATOM 2329 O O . TRP A 1 301 ? 16.531 0.585 4.637 1 89.06 301 TRP A O 1
ATOM 2339 N N . THR A 1 302 ? 15.281 -1.01 5.562 1 83.75 302 THR A N 1
ATOM 2340 C CA . THR A 1 302 ? 14.93 -0.218 6.734 1 83.75 302 THR A CA 1
ATOM 2341 C C . THR A 1 302 ? 16.141 -0.004 7.637 1 83.75 302 THR A C 1
ATOM 2343 O O . THR A 1 302 ? 16.328 1.082 8.188 1 83.75 302 THR A O 1
ATOM 2346 N N . LEU A 1 303 ? 16.922 -1.045 7.77 1 84.56 303 LEU A N 1
ATOM 2347 C CA . LEU A 1 303 ? 18.125 -0.954 8.586 1 84.56 303 LEU A CA 1
ATOM 2348 C C . LEU A 1 303 ? 19.094 0.09 8.023 1 84.56 303 LEU A C 1
ATOM 2350 O O . LEU A 1 303 ? 19.703 0.844 8.781 1 84.56 303 LEU A O 1
ATOM 2354 N N . ALA A 1 304 ? 19.203 0.108 6.758 1 88.25 304 ALA A N 1
ATOM 2355 C CA . ALA A 1 304 ? 20.078 1.091 6.117 1 88.25 304 ALA A CA 1
ATOM 2356 C C . ALA A 1 304 ? 19.625 2.514 6.434 1 88.25 304 ALA A C 1
ATOM 2358 O O . ALA A 1 304 ? 20.453 3.393 6.688 1 88.25 304 ALA A O 1
ATOM 2359 N N . ALA A 1 305 ? 18.359 2.766 6.395 1 83.19 305 ALA A N 1
ATOM 2360 C CA . ALA A 1 305 ? 17.797 4.082 6.699 1 83.19 305 ALA A CA 1
ATOM 2361 C C . ALA A 1 305 ? 18.062 4.465 8.156 1 83.19 305 ALA A C 1
ATOM 2363 O O . ALA A 1 305 ? 18.344 5.625 8.461 1 83.19 305 ALA A O 1
ATOM 2364 N N . GLN A 1 306 ? 17.953 3.48 9 1 78.44 306 GLN A N 1
ATOM 2365 C CA . GLN A 1 306 ? 18.188 3.727 10.414 1 78.44 306 GLN A CA 1
ATOM 2366 C C . GLN A 1 306 ? 19.656 4.055 10.68 1 78.44 306 GLN A C 1
ATOM 2368 O O . GLN A 1 306 ? 19.969 4.918 11.508 1 78.44 306 GLN A O 1
ATOM 2373 N N . LEU A 1 307 ? 20.469 3.379 10.047 1 81.88 307 LEU A N 1
ATOM 2374 C CA . LEU A 1 307 ? 21.906 3.596 10.25 1 81.88 307 LEU A CA 1
ATOM 2375 C C . LEU A 1 307 ? 22.328 4.945 9.68 1 81.88 307 LEU A C 1
ATOM 2377 O O . LEU A 1 307 ? 23.266 5.562 10.18 1 81.88 307 LEU A O 1
ATOM 2381 N N . ALA A 1 308 ? 21.703 5.391 8.656 1 79.19 308 ALA A N 1
ATOM 2382 C CA . ALA A 1 308 ? 22 6.68 8.047 1 79.19 308 ALA A CA 1
ATOM 2383 C C . ALA A 1 308 ? 21.766 7.824 9.023 1 79.19 308 ALA A C 1
ATOM 2385 O O . ALA A 1 308 ? 22.359 8.891 8.898 1 79.19 308 ALA A O 1
ATOM 2386 N N . ARG A 1 309 ? 20.984 7.602 9.938 1 72.31 309 ARG A N 1
ATOM 2387 C CA . ARG A 1 309 ? 20.656 8.625 10.93 1 72.31 309 ARG A CA 1
ATOM 2388 C C . ARG A 1 309 ? 21.859 8.922 11.812 1 72.31 309 ARG A C 1
ATOM 2390 O O . ARG A 1 309 ? 21.984 10.016 12.367 1 72.31 309 ARG A O 1
ATOM 2397 N N . TYR A 1 310 ? 22.625 7.988 11.984 1 70.75 310 TYR A N 1
ATOM 2398 C CA . TYR A 1 310 ? 23.797 8.141 12.852 1 70.75 310 TYR A CA 1
ATOM 2399 C C . TYR A 1 310 ? 25 8.648 12.062 1 70.75 310 TYR A C 1
ATOM 2401 O O . TYR A 1 310 ? 26.141 8.43 12.461 1 70.75 310 TYR A O 1
ATOM 2409 N N . ASP A 1 311 ? 24.719 9.312 11.039 1 67.69 311 ASP A N 1
ATOM 2410 C CA . ASP A 1 311 ? 25.734 9.953 10.211 1 67.69 311 ASP A CA 1
ATOM 2411 C C . ASP A 1 311 ? 26.734 8.93 9.688 1 67.69 311 ASP A C 1
ATOM 2413 O O . ASP A 1 311 ? 27.938 9.203 9.633 1 67.69 311 ASP A O 1
ATOM 2417 N N . VAL A 1 312 ? 26.219 7.844 9.578 1 73.25 312 VAL A N 1
ATOM 2418 C CA . VAL A 1 312 ? 27.078 6.844 8.945 1 73.25 312 VAL A CA 1
ATOM 2419 C C . VAL A 1 312 ? 27.156 7.109 7.445 1 73.25 312 VAL A C 1
ATOM 2421 O O . VAL A 1 312 ? 26.422 7.945 6.914 1 73.25 312 VAL A O 1
ATOM 2424 N N . SER A 1 313 ? 28.078 6.477 6.73 1 84.62 313 SER A N 1
ATOM 2425 C CA . SER A 1 313 ? 28.359 6.66 5.309 1 84.62 313 SER A CA 1
ATOM 2426 C C . SER A 1 313 ? 27.094 6.512 4.473 1 84.62 313 SER A C 1
ATOM 2428 O O . SER A 1 313 ? 26.312 5.586 4.684 1 84.62 313 SER A O 1
ATOM 2430 N N . PRO A 1 314 ? 26.812 7.508 3.578 1 87.62 314 PRO A N 1
ATOM 2431 C CA . PRO A 1 314 ? 25.672 7.426 2.68 1 87.62 314 PRO A CA 1
ATOM 2432 C C . PRO A 1 314 ? 25.688 6.184 1.796 1 87.62 314 PRO A C 1
ATOM 2434 O O . PRO A 1 314 ? 24.656 5.793 1.244 1 87.62 314 PRO A O 1
ATOM 2437 N N . LEU A 1 315 ? 26.844 5.504 1.758 1 90.88 315 LEU A N 1
ATOM 2438 C CA . LEU A 1 315 ? 26.984 4.324 0.915 1 90.88 315 LEU A CA 1
ATOM 2439 C C . LEU A 1 315 ? 26.281 3.125 1.536 1 90.88 315 LEU A C 1
ATOM 2441 O O . LEU A 1 315 ? 26.062 2.111 0.868 1 90.88 315 LEU A O 1
ATOM 2445 N N . LEU A 1 316 ? 25.828 3.357 2.77 1 91 316 LEU A N 1
ATOM 2446 C CA . LEU A 1 316 ? 25.094 2.289 3.438 1 91 316 LEU A CA 1
ATOM 2447 C C . LEU A 1 316 ? 23.75 2.057 2.766 1 91 316 LEU A C 1
ATOM 2449 O O . LEU A 1 316 ? 23.109 1.026 2.988 1 91 316 LEU A O 1
ATOM 2453 N N . ALA A 1 317 ? 23.359 3.029 1.901 1 92 317 ALA A N 1
ATOM 2454 C CA . ALA A 1 317 ? 22.141 2.873 1.126 1 92 317 ALA A CA 1
ATOM 2455 C C . ALA A 1 317 ? 22.203 1.626 0.247 1 92 317 ALA A C 1
ATOM 2457 O O . ALA A 1 317 ? 21.156 1.062 -0.116 1 92 317 ALA A O 1
ATOM 2458 N N . TYR A 1 318 ? 23.438 1.108 -0.016 1 95.69 318 TYR A N 1
ATOM 2459 C CA . TYR A 1 318 ? 23.609 -0.025 -0.917 1 95.69 318 TYR A CA 1
ATOM 2460 C C . TYR A 1 318 ? 23.703 -1.331 -0.137 1 95.69 318 TYR A C 1
ATOM 2462 O O . TYR A 1 318 ? 23.953 -2.393 -0.718 1 95.69 318 TYR A O 1
ATOM 2470 N N . LEU A 1 319 ? 23.453 -1.285 1.084 1 94.88 319 LEU A N 1
ATOM 2471 C CA . LEU A 1 319 ? 23.578 -2.455 1.946 1 94.88 319 LEU A CA 1
ATOM 2472 C C . LEU A 1 319 ? 22.719 -3.6 1.443 1 94.88 319 LEU A C 1
ATOM 2474 O O . LEU A 1 319 ? 23.188 -4.727 1.284 1 94.88 319 LEU A O 1
ATOM 2478 N N . PRO A 1 320 ? 21.375 -3.375 1.221 1 95.44 320 PRO A N 1
ATOM 2479 C CA . PRO A 1 320 ? 20.578 -4.488 0.708 1 95.44 320 PRO A CA 1
ATOM 2480 C C . PRO A 1 320 ? 21.094 -5.031 -0.618 1 95.44 320 PRO A C 1
ATOM 2482 O O . PRO A 1 320 ? 21.109 -6.25 -0.826 1 95.44 320 PRO A O 1
ATOM 2485 N N . ASP A 1 321 ? 21.547 -4.168 -1.474 1 97.69 321 ASP A N 1
ATOM 2486 C CA . ASP A 1 321 ? 22.031 -4.578 -2.791 1 97.69 321 ASP A CA 1
ATOM 2487 C C . ASP A 1 321 ? 23.312 -5.398 -2.68 1 97.69 321 ASP A C 1
ATOM 2489 O O . ASP A 1 321 ? 23.516 -6.348 -3.439 1 97.69 321 ASP A O 1
ATOM 2493 N N . LEU A 1 322 ? 24.156 -5.016 -1.783 1 97.25 322 LEU A N 1
ATOM 2494 C CA . LEU A 1 322 ? 25.391 -5.758 -1.574 1 97.25 322 LEU A CA 1
ATOM 2495 C C . LEU A 1 322 ? 25.109 -7.168 -1.062 1 97.25 322 LEU A C 1
ATOM 2497 O O . LEU A 1 322 ? 25.688 -8.141 -1.544 1 97.25 322 LEU A O 1
ATOM 2501 N N . PHE A 1 323 ? 24.25 -7.23 -0.099 1 97.31 323 PHE A N 1
ATOM 2502 C CA . PHE A 1 323 ? 23.891 -8.523 0.476 1 97.31 323 PHE A CA 1
ATOM 2503 C C . PHE A 1 323 ? 23.219 -9.406 -0.561 1 97.31 323 PHE A C 1
ATOM 2505 O O . PHE A 1 323 ? 23.578 -10.578 -0.717 1 97.31 323 PHE A O 1
ATOM 2512 N N . TYR A 1 324 ? 22.266 -8.922 -1.27 1 97.5 324 TYR A N 1
ATOM 2513 C CA . TYR A 1 324 ? 21.5 -9.711 -2.23 1 97.5 324 TYR A CA 1
ATOM 2514 C C . TYR A 1 324 ? 22.328 -9.984 -3.484 1 97.5 324 TYR A C 1
ATOM 2516 O O . TYR A 1 324 ? 22.125 -10.992 -4.16 1 97.5 324 TYR A O 1
ATOM 2524 N N . GLY A 1 325 ? 23.234 -9.055 -3.814 1 97.75 325 GLY A N 1
ATOM 2525 C CA . GLY A 1 325 ? 24.203 -9.352 -4.863 1 97.75 325 GLY A CA 1
ATOM 2526 C C . GLY A 1 325 ? 25.109 -10.523 -4.527 1 97.75 325 GLY A C 1
ATOM 2527 O O . GLY A 1 325 ? 25.344 -11.391 -5.371 1 97.75 325 GLY A O 1
ATOM 2528 N N . ALA A 1 326 ? 25.547 -10.5 -3.318 1 97.88 326 ALA A N 1
ATOM 2529 C CA . ALA A 1 326 ? 26.391 -11.602 -2.85 1 97.88 326 ALA A CA 1
ATOM 2530 C C . ALA A 1 326 ? 25.609 -12.914 -2.852 1 97.88 326 ALA A C 1
ATOM 2532 O O . ALA A 1 326 ? 26.156 -13.961 -3.215 1 97.88 326 ALA A O 1
ATOM 2533 N N . LEU A 1 327 ? 24.375 -12.82 -2.414 1 97.25 327 LEU A N 1
ATOM 2534 C CA . LEU A 1 327 ? 23.531 -14 -2.418 1 97.25 327 LEU A CA 1
ATOM 2535 C C . LEU A 1 327 ? 23.344 -14.539 -3.836 1 97.25 327 LEU A C 1
ATOM 2537 O O . LEU A 1 327 ? 23.469 -15.742 -4.07 1 97.25 327 LEU A O 1
ATOM 2541 N N . ALA A 1 328 ? 23.016 -13.664 -4.742 1 97.5 328 ALA A N 1
ATOM 2542 C CA . ALA A 1 328 ? 22.844 -14.055 -6.141 1 97.5 328 ALA A CA 1
ATOM 2543 C C . ALA A 1 328 ? 24.125 -14.672 -6.695 1 97.5 328 ALA A C 1
ATOM 2545 O O . ALA A 1 328 ? 24.078 -15.688 -7.395 1 97.5 328 ALA A O 1
ATOM 2546 N N . GLY A 1 329 ? 25.266 -14.078 -6.402 1 96.75 329 GLY A N 1
ATOM 2547 C CA . GLY A 1 329 ? 26.547 -14.602 -6.844 1 96.75 329 GLY A CA 1
ATOM 2548 C C . GLY A 1 329 ? 26.875 -15.969 -6.262 1 96.75 329 GLY A C 1
ATOM 2549 O O . GLY A 1 329 ? 27.312 -16.859 -6.977 1 96.75 329 GLY A O 1
ATOM 2550 N N . ALA A 1 330 ? 26.625 -16.125 -5.012 1 97.06 330 ALA A N 1
ATOM 2551 C CA . ALA A 1 330 ? 26.906 -17.406 -4.34 1 97.06 330 ALA A CA 1
ATOM 2552 C C . ALA A 1 330 ? 26.047 -18.516 -4.918 1 97.06 330 ALA A C 1
ATOM 2554 O O . ALA A 1 330 ? 26.531 -19.625 -5.164 1 97.06 330 ALA A O 1
ATOM 2555 N N . LEU A 1 331 ? 24.797 -18.203 -5.152 1 96.19 331 LEU A N 1
ATOM 2556 C CA . LEU A 1 331 ? 23.875 -19.188 -5.707 1 96.19 331 LEU A CA 1
ATOM 2557 C C . LEU A 1 331 ? 24.25 -19.531 -7.148 1 96.19 331 LEU A C 1
ATOM 2559 O O . LEU A 1 331 ? 24.188 -20.688 -7.562 1 96.19 331 LEU A O 1
ATOM 2563 N N . ALA A 1 332 ? 24.641 -18.562 -7.863 1 95.25 332 ALA A N 1
ATOM 2564 C CA . ALA A 1 332 ? 25.047 -18.766 -9.25 1 95.25 332 ALA A CA 1
ATOM 2565 C C . ALA A 1 332 ? 26.297 -19.641 -9.32 1 95.25 332 ALA A C 1
ATOM 2567 O O . ALA A 1 332 ? 26.438 -20.453 -10.234 1 95.25 332 ALA A O 1
ATOM 2568 N N . TRP A 1 333 ? 27.156 -19.391 -8.328 1 94.12 333 TRP A N 1
ATOM 2569 C CA . TRP A 1 333 ? 28.375 -20.188 -8.281 1 94.12 333 TRP A CA 1
ATOM 2570 C C . TRP A 1 333 ? 28.062 -21.656 -8.008 1 94.12 333 TRP A C 1
ATOM 2572 O O . TRP A 1 333 ? 28.703 -22.547 -8.57 1 94.12 333 TRP A O 1
ATOM 2582 N N . ARG A 1 334 ? 27.062 -21.844 -7.242 1 90.75 334 ARG A N 1
ATOM 2583 C CA . ARG A 1 334 ? 26.672 -23.219 -6.918 1 90.75 334 ARG A CA 1
ATOM 2584 C C . ARG A 1 334 ? 26 -23.891 -8.109 1 90.75 334 ARG A C 1
ATOM 2586 O O . ARG A 1 334 ? 26 -25.125 -8.211 1 90.75 334 ARG A O 1
ATOM 2593 N N . LEU A 1 335 ? 25.406 -23.125 -8.961 1 88.31 335 LEU A N 1
ATOM 2594 C CA . LEU A 1 335 ? 24.719 -23.641 -10.141 1 88.31 335 LEU A CA 1
ATOM 2595 C C . LEU A 1 335 ? 25.703 -24.016 -11.234 1 88.31 335 LEU A C 1
ATOM 2597 O O . LEU A 1 335 ? 25.344 -24.656 -12.219 1 88.31 335 LEU A O 1
ATOM 2601 N N . ARG A 1 336 ? 26.938 -23.688 -11.102 1 81.56 336 ARG A N 1
ATOM 2602 C CA . ARG A 1 336 ? 27.969 -24.047 -12.07 1 81.56 336 ARG A CA 1
ATOM 2603 C C . ARG A 1 336 ? 28.359 -25.516 -11.922 1 81.56 336 ARG A C 1
ATOM 2605 O O . ARG A 1 336 ? 28.391 -26.047 -10.812 1 81.56 336 ARG A O 1
ATOM 2612 N N . MET B 1 1 ? -13.648 -35.875 0.729 1 72.25 1 MET B N 1
ATOM 2613 C CA . MET B 1 1 ? -12.227 -36.031 0.441 1 72.25 1 MET B CA 1
ATOM 2614 C C . MET B 1 1 ? -11.758 -34.969 -0.55 1 72.25 1 MET B C 1
ATOM 2616 O O . MET B 1 1 ? -10.836 -34.188 -0.255 1 72.25 1 MET B O 1
ATOM 2620 N N . LEU B 1 2 ? -12.664 -34.719 -1.514 1 83.25 2 LEU B N 1
ATOM 2621 C CA . LEU B 1 2 ? -12.25 -33.781 -2.562 1 83.25 2 LEU B CA 1
ATOM 2622 C C . LEU B 1 2 ? -12.305 -32.344 -2.07 1 83.25 2 LEU B C 1
ATOM 2624 O O . LEU B 1 2 ? -11.43 -31.531 -2.398 1 83.25 2 LEU B O 1
ATOM 2628 N N . GLY B 1 3 ? -13.203 -32.094 -1.102 1 85.56 3 GLY B N 1
ATOM 2629 C CA . GLY B 1 3 ? -13.328 -30.766 -0.538 1 85.56 3 GLY B CA 1
ATOM 2630 C C . GLY B 1 3 ? -12.125 -30.359 0.284 1 85.56 3 GLY B C 1
ATOM 2631 O O . GLY B 1 3 ? -11.633 -29.234 0.158 1 85.56 3 GLY B O 1
ATOM 2632 N N . ARG B 1 4 ? -11.617 -31.312 0.997 1 89.19 4 ARG B N 1
ATOM 2633 C CA . ARG B 1 4 ? -10.445 -31.047 1.826 1 89.19 4 ARG B CA 1
ATOM 2634 C C . ARG B 1 4 ? -9.195 -30.859 0.97 1 89.19 4 ARG B C 1
ATOM 2636 O O . ARG B 1 4 ? -8.328 -30.047 1.299 1 89.19 4 ARG B O 1
ATOM 2643 N N . TYR B 1 5 ? -9.211 -31.594 -0.072 1 90.56 5 TYR B N 1
ATOM 2644 C CA . TYR B 1 5 ? -8.078 -31.5 -0.985 1 90.56 5 TYR B CA 1
ATOM 2645 C C . TYR B 1 5 ? -8.031 -30.141 -1.662 1 90.56 5 TYR B C 1
ATOM 2647 O O . TYR B 1 5 ? -6.98 -29.5 -1.71 1 90.56 5 TYR B O 1
ATOM 2655 N N . VAL B 1 6 ? -9.148 -29.703 -2.088 1 92 6 VAL B N 1
ATOM 2656 C CA . VAL B 1 6 ? -9.234 -28.406 -2.764 1 92 6 VAL B CA 1
ATOM 2657 C C . VAL B 1 6 ? -8.891 -27.281 -1.784 1 92 6 VAL B C 1
ATOM 2659 O O . VAL B 1 6 ? -8.203 -26.328 -2.141 1 92 6 VAL B O 1
ATOM 2662 N N . LEU B 1 7 ? -9.305 -27.438 -0.552 1 93 7 LEU B N 1
ATOM 2663 C CA . LEU B 1 7 ? -9.016 -26.438 0.47 1 93 7 LEU B CA 1
ATOM 2664 C C . LEU B 1 7 ? -7.52 -26.344 0.746 1 93 7 LEU B C 1
ATOM 2666 O O . LEU B 1 7 ? -6.98 -25.25 0.927 1 93 7 LEU B O 1
ATOM 2670 N N . ARG B 1 8 ? -6.898 -27.406 0.804 1 88.56 8 ARG B N 1
ATOM 2671 C CA . ARG B 1 8 ? -5.461 -27.438 1.047 1 88.56 8 ARG B CA 1
ATOM 2672 C C . ARG B 1 8 ? -4.699 -26.797 -0.107 1 88.56 8 ARG B C 1
ATOM 2674 O O . ARG B 1 8 ? -3.711 -26.094 0.11 1 88.56 8 ARG B O 1
ATOM 2681 N N . GLU B 1 9 ? -5.234 -27.047 -1.282 1 87.19 9 GLU B N 1
ATOM 2682 C CA . GLU B 1 9 ? -4.613 -26.484 -2.48 1 87.19 9 GLU B CA 1
ATOM 2683 C C . GLU B 1 9 ? -4.746 -24.969 -2.52 1 87.19 9 GLU B C 1
ATOM 2685 O O . GLU B 1 9 ? -3.91 -24.281 -3.113 1 87.19 9 GLU B O 1
ATOM 2690 N N . VAL B 1 10 ? -5.719 -24.469 -1.871 1 92.88 10 VAL B N 1
ATOM 2691 C CA . VAL B 1 10 ? -5.98 -23.031 -1.901 1 92.88 10 VAL B CA 1
ATOM 2692 C C . VAL B 1 10 ? -5.371 -22.375 -0.668 1 92.88 10 VAL B C 1
ATOM 2694 O O . VAL B 1 10 ? -4.938 -21.219 -0.727 1 92.88 10 VAL B O 1
ATOM 2697 N N . LEU B 1 11 ? -5.211 -23.109 0.42 1 91.44 11 LEU B N 1
ATOM 2698 C CA . LEU B 1 11 ? -4.777 -22.531 1.689 1 91.44 11 LEU B CA 1
ATOM 2699 C C . LEU B 1 11 ? -3.312 -22.125 1.626 1 91.44 11 LEU B C 1
ATOM 2701 O O . LEU B 1 11 ? -2.932 -21.078 2.176 1 91.44 11 LEU B O 1
ATOM 2705 N N . VAL B 1 12 ? -2.52 -22.859 0.971 1 83.62 12 VAL B N 1
ATOM 2706 C CA . VAL B 1 12 ? -1.094 -22.547 0.911 1 83.62 12 VAL B CA 1
ATOM 2707 C C . VAL B 1 12 ? -0.872 -21.281 0.109 1 83.62 12 VAL B C 1
ATOM 2709 O O . VAL B 1 12 ? -0.281 -20.312 0.61 1 83.62 12 VAL B O 1
ATOM 2712 N N . PRO B 1 13 ? -1.415 -21.203 -1.162 1 86.12 13 PRO B N 1
ATOM 2713 C CA . PRO B 1 13 ? -1.271 -19.922 -1.878 1 86.12 13 PRO B CA 1
ATOM 2714 C C . PRO B 1 13 ? -1.939 -18.766 -1.153 1 86.12 13 PRO B C 1
ATOM 2716 O O . PRO B 1 13 ? -1.497 -17.609 -1.277 1 86.12 13 PRO B O 1
ATOM 2719 N N . TYR B 1 14 ? -2.947 -19.062 -0.401 1 92.69 14 TYR B N 1
ATOM 2720 C CA . TYR B 1 14 ? -3.625 -18 0.333 1 92.69 14 TYR B CA 1
ATOM 2721 C C . TYR B 1 14 ? -2.707 -17.391 1.389 1 92.69 14 TYR B C 1
ATOM 2723 O O . TYR B 1 14 ? -2.553 -16.172 1.459 1 92.69 14 TYR B O 1
ATOM 2731 N N . LEU B 1 15 ? -2.094 -18.203 2.252 1 88.81 15 LEU B N 1
ATOM 2732 C CA . LEU B 1 15 ? -1.204 -17.734 3.305 1 88.81 15 LEU B CA 1
ATOM 2733 C C . LEU B 1 15 ? -0.003 -17 2.713 1 88.81 15 LEU B C 1
ATOM 2735 O O . LEU B 1 15 ? 0.412 -15.961 3.229 1 88.81 15 LEU B O 1
ATOM 2739 N N . VAL B 1 16 ? 0.483 -17.469 1.628 1 82.44 16 VAL B N 1
ATOM 2740 C CA . VAL B 1 16 ? 1.604 -16.844 0.939 1 82.44 16 VAL B CA 1
ATOM 2741 C C . VAL B 1 16 ? 1.172 -15.492 0.375 1 82.44 16 VAL B C 1
ATOM 2743 O O . VAL B 1 16 ? 1.895 -14.5 0.5 1 82.44 16 VAL B O 1
ATOM 2746 N N . GLY B 1 17 ? 0.016 -15.516 -0.267 1 85.56 17 GLY B N 1
ATOM 2747 C CA . GLY B 1 17 ? -0.503 -14.281 -0.835 1 85.56 17 GLY B CA 1
ATOM 2748 C C . GLY B 1 17 ? -0.758 -13.211 0.204 1 85.56 17 GLY B C 1
ATOM 2749 O O . GLY B 1 17 ? -0.379 -12.055 0.014 1 85.56 17 GLY B O 1
ATOM 2750 N N . VAL B 1 18 ? -1.396 -13.625 1.265 1 91.12 18 VAL B N 1
ATOM 2751 C CA . VAL B 1 18 ? -1.673 -12.672 2.338 1 91.12 18 VAL B CA 1
ATOM 2752 C C . VAL B 1 18 ? -0.362 -12.094 2.867 1 91.12 18 VAL B C 1
ATOM 2754 O O . VAL B 1 18 ? -0.256 -10.891 3.094 1 91.12 18 VAL B O 1
ATOM 2757 N N . PHE B 1 19 ? 0.604 -12.883 3.055 1 86.19 19 PHE B N 1
ATOM 2758 C CA . PHE B 1 19 ? 1.898 -12.43 3.549 1 86.19 19 PHE B CA 1
ATOM 2759 C C . PHE B 1 19 ? 2.557 -11.484 2.551 1 86.19 19 PHE B C 1
ATOM 2761 O O . PHE B 1 19 ? 3.117 -10.461 2.936 1 86.19 19 PHE B O 1
ATOM 2768 N N . LEU B 1 20 ? 2.486 -11.828 1.257 1 83.75 20 LEU B N 1
ATOM 2769 C CA . LEU B 1 20 ? 3.094 -11.016 0.21 1 83.75 20 LEU B CA 1
ATOM 2770 C C . LEU B 1 20 ? 2.426 -9.648 0.128 1 83.75 20 LEU B C 1
ATOM 2772 O O . LEU B 1 20 ? 3.105 -8.625 -0.008 1 83.75 20 LEU B O 1
ATOM 2776 N N . PHE B 1 21 ? 1.125 -9.648 0.185 1 88.25 21 PHE B N 1
ATOM 2777 C CA . PHE B 1 21 ? 0.383 -8.398 0.134 1 88.25 21 PHE B CA 1
ATOM 2778 C C . PHE B 1 21 ? 0.668 -7.547 1.369 1 88.25 21 PHE B C 1
ATOM 2780 O O . PHE B 1 21 ? 0.855 -6.332 1.266 1 88.25 21 PHE B O 1
ATOM 2787 N N . ALA B 1 22 ? 0.725 -8.234 2.52 1 89.44 22 ALA B N 1
ATOM 2788 C CA . ALA B 1 22 ? 1.037 -7.52 3.756 1 89.44 22 ALA B CA 1
ATOM 2789 C C . ALA B 1 22 ? 2.438 -6.918 3.703 1 89.44 22 ALA B C 1
ATOM 2791 O O . ALA B 1 22 ? 2.65 -5.781 4.137 1 89.44 22 ALA B O 1
ATOM 2792 N N . ALA B 1 23 ? 3.383 -7.645 3.223 1 85.75 23 ALA B N 1
ATOM 2793 C CA . ALA B 1 23 ? 4.758 -7.164 3.107 1 85.75 23 ALA B CA 1
ATOM 2794 C C . ALA B 1 23 ? 4.848 -5.973 2.156 1 85.75 23 ALA B C 1
ATOM 2796 O O . ALA B 1 23 ? 5.547 -4.996 2.436 1 85.75 23 ALA B O 1
ATOM 2797 N N . LEU B 1 24 ? 4.121 -6.094 1.06 1 87.12 24 LEU B N 1
ATOM 2798 C CA . LEU B 1 24 ? 4.137 -5.027 0.064 1 87.12 24 LEU B CA 1
ATOM 2799 C C . LEU B 1 24 ? 3.529 -3.746 0.629 1 87.12 24 LEU B C 1
ATOM 2801 O O . LEU B 1 24 ? 4.062 -2.654 0.417 1 87.12 24 LEU B O 1
ATOM 2805 N N . LEU B 1 25 ? 2.424 -3.869 1.22 1 91.5 25 LEU B N 1
ATOM 2806 C CA . LEU B 1 25 ? 1.766 -2.709 1.807 1 91.5 25 LEU B CA 1
ATOM 2807 C C . LEU B 1 25 ? 2.619 -2.104 2.916 1 91.5 25 LEU B C 1
ATOM 2809 O O . LEU B 1 25 ? 2.662 -0.881 3.076 1 91.5 25 LEU B O 1
ATOM 2813 N N . THR B 1 26 ? 3.246 -3.008 3.664 1 88.56 26 THR B N 1
ATOM 2814 C CA . THR B 1 26 ? 4.137 -2.531 4.715 1 88.56 26 THR B CA 1
ATOM 2815 C C . THR B 1 26 ? 5.336 -1.799 4.117 1 88.56 26 THR B C 1
ATOM 2817 O O . THR B 1 26 ? 5.762 -0.765 4.637 1 88.56 26 THR B O 1
ATOM 2820 N N . PHE B 1 27 ? 5.824 -2.318 3.039 1 84.62 27 PHE B N 1
ATOM 2821 C CA . PHE B 1 27 ? 6.93 -1.658 2.355 1 84.62 27 PHE B CA 1
ATOM 2822 C C . PHE B 1 27 ? 6.508 -0.287 1.842 1 84.62 27 PHE B C 1
ATOM 2824 O O . PHE B 1 27 ? 7.281 0.672 1.909 1 84.62 27 PHE B O 1
ATOM 2831 N N . ASP B 1 28 ? 5.367 -0.222 1.298 1 88 28 ASP B N 1
ATOM 2832 C CA . ASP B 1 28 ? 4.84 1.052 0.816 1 88 28 ASP B CA 1
ATOM 2833 C C . ASP B 1 28 ? 4.734 2.068 1.951 1 88 28 ASP B C 1
ATOM 2835 O O . ASP B 1 28 ? 5.105 3.232 1.787 1 88 28 ASP B O 1
ATOM 2839 N N . LEU B 1 29 ? 4.246 1.574 3.076 1 87 29 LEU B N 1
ATOM 2840 C CA . LEU B 1 29 ? 4.121 2.434 4.25 1 87 29 LEU B CA 1
ATOM 2841 C C . LEU B 1 29 ? 5.484 2.961 4.688 1 87 29 LEU B C 1
ATOM 2843 O O . LEU B 1 29 ? 5.656 4.168 4.875 1 87 29 LEU B O 1
ATOM 2847 N N . LEU B 1 30 ? 6.414 2.096 4.867 1 84.12 30 LEU B N 1
ATOM 2848 C CA . LEU B 1 30 ? 7.73 2.48 5.359 1 84.12 30 LEU B CA 1
ATOM 2849 C C . LEU B 1 30 ? 8.445 3.385 4.359 1 84.12 30 LEU B C 1
ATOM 2851 O O . LEU B 1 30 ? 9.148 4.316 4.754 1 84.12 30 LEU B O 1
ATOM 2855 N N . SER B 1 31 ? 8.25 3.035 3.068 1 83.75 31 SER B N 1
ATOM 2856 C CA . SER B 1 31 ? 8.836 3.869 2.025 1 83.75 31 SER B CA 1
ATOM 2857 C C . SER B 1 31 ? 8.258 5.277 2.051 1 83.75 31 SER B C 1
ATOM 2859 O O . SER B 1 31 ? 8.977 6.258 1.867 1 83.75 31 SER B O 1
ATOM 2861 N N . SER B 1 32 ? 6.977 5.402 2.334 1 82.81 32 SER B N 1
ATOM 2862 C CA . SER B 1 32 ? 6.301 6.695 2.365 1 82.81 32 SER B CA 1
ATOM 2863 C C . SER B 1 32 ? 6.703 7.496 3.6 1 82.81 32 SER B C 1
ATOM 2865 O O . SER B 1 32 ? 6.703 8.727 3.572 1 82.81 32 SER B O 1
ATOM 2867 N N . LEU B 1 33 ? 7.094 6.754 4.648 1 79.88 33 LEU B N 1
ATOM 2868 C CA . LEU B 1 33 ? 7.426 7.426 5.898 1 79.88 33 LEU B CA 1
ATOM 2869 C C . LEU B 1 33 ? 8.938 7.551 6.062 1 79.88 33 LEU B C 1
ATOM 2871 O O . LEU B 1 33 ? 9.414 8.125 7.047 1 79.88 33 LEU B O 1
ATOM 2875 N N . SER B 1 34 ? 9.695 7.027 5.203 1 79.75 34 SER B N 1
ATOM 2876 C CA . SER B 1 34 ? 11.148 6.922 5.344 1 79.75 34 SER B CA 1
ATOM 2877 C C . SER B 1 34 ? 11.781 8.289 5.59 1 79.75 34 SER B C 1
ATOM 2879 O O . SER B 1 34 ? 12.664 8.422 6.441 1 79.75 34 SER B O 1
ATOM 2881 N N . GLY B 1 35 ? 11.32 9.312 4.871 1 72.19 35 GLY B N 1
ATOM 2882 C CA . GLY B 1 35 ? 11.867 10.648 5.062 1 72.19 35 GLY B CA 1
ATOM 2883 C C . GLY B 1 35 ? 11.656 11.18 6.469 1 72.19 35 GLY B C 1
ATOM 2884 O O . GLY B 1 35 ? 12.602 11.68 7.094 1 72.19 35 GLY B O 1
ATOM 2885 N N . VAL B 1 36 ? 10.461 11.039 6.902 1 68 36 VAL B N 1
ATOM 2886 C CA . VAL B 1 36 ? 10.109 11.547 8.227 1 68 36 VAL B CA 1
ATOM 2887 C C . VAL B 1 36 ? 10.844 10.75 9.297 1 68 36 VAL B C 1
ATOM 2889 O O . VAL B 1 36 ? 11.352 11.312 10.266 1 68 36 VAL B O 1
ATOM 2892 N N . LEU B 1 37 ? 10.898 9.492 9.117 1 74.81 37 LEU B N 1
ATOM 2893 C CA . LEU B 1 37 ? 11.555 8.633 10.102 1 74.81 37 LEU B CA 1
ATOM 2894 C C . LEU B 1 37 ? 13.039 8.953 10.188 1 74.81 37 LEU B C 1
ATOM 2896 O O . LEU B 1 37 ? 13.609 8.992 11.289 1 74.81 37 LEU B O 1
ATOM 2900 N N . LEU B 1 38 ? 13.594 9.219 9.055 1 70 38 LEU B N 1
ATOM 2901 C CA . LEU B 1 38 ? 15.016 9.539 9.016 1 70 38 LEU B CA 1
ATOM 2902 C C . LEU B 1 38 ? 15.273 10.93 9.578 1 70 38 LEU B C 1
ATOM 2904 O O . LEU B 1 38 ? 16.188 11.117 10.391 1 70 38 LEU B O 1
ATOM 2908 N N . SER B 1 39 ? 14.445 11.867 9.172 1 67 39 SER B N 1
ATOM 2909 C CA . SER B 1 39 ? 14.648 13.25 9.57 1 67 39 SER B CA 1
ATOM 2910 C C . SER B 1 39 ? 14.422 13.438 11.07 1 67 39 SER B C 1
ATOM 2912 O O . SER B 1 39 ? 15.094 14.242 11.711 1 67 39 SER B O 1
ATOM 2914 N N . ARG B 1 40 ? 13.531 12.594 11.57 1 65.88 40 ARG B N 1
ATOM 2915 C CA . ARG B 1 40 ? 13.188 12.75 12.977 1 65.88 40 ARG B CA 1
ATOM 2916 C C . ARG B 1 40 ? 13.969 11.773 13.844 1 65.88 40 ARG B C 1
ATOM 2918 O O . ARG B 1 40 ? 13.844 11.773 15.07 1 65.88 40 ARG B O 1
ATOM 2925 N N . GLY B 1 41 ? 14.742 10.992 13.258 1 71.44 41 GLY B N 1
ATOM 2926 C CA . GLY B 1 41 ? 15.57 10.047 13.992 1 71.44 41 GLY B CA 1
ATOM 2927 C C . GLY B 1 41 ? 14.758 9.031 14.781 1 71.44 41 GLY B C 1
ATOM 2928 O O . GLY B 1 41 ? 15.039 8.781 15.953 1 71.44 41 GLY B O 1
ATOM 2929 N N . VAL B 1 42 ? 13.742 8.578 14.203 1 75.31 42 VAL B N 1
ATOM 2930 C CA . VAL B 1 42 ? 12.859 7.629 14.875 1 75.31 42 VAL B CA 1
ATOM 2931 C C . VAL B 1 42 ? 13.562 6.281 15.008 1 75.31 42 VAL B C 1
ATOM 2933 O O . VAL B 1 42 ? 14.164 5.785 14.047 1 75.31 42 VAL B O 1
ATOM 2936 N N . GLY B 1 43 ? 13.523 5.672 16.234 1 80.38 43 GLY B N 1
ATOM 2937 C CA . GLY B 1 43 ? 14.195 4.41 16.5 1 80.38 43 GLY B CA 1
ATOM 2938 C C . GLY B 1 43 ? 13.5 3.219 15.875 1 80.38 43 GLY B C 1
ATOM 2939 O O . GLY B 1 43 ? 12.352 3.324 15.43 1 80.38 43 GLY B O 1
ATOM 2940 N N . ALA B 1 44 ? 14.258 2.039 15.836 1 82.81 44 ALA B N 1
ATOM 2941 C CA . ALA B 1 44 ? 13.734 0.809 15.242 1 82.81 44 ALA B CA 1
ATOM 2942 C C . ALA B 1 44 ? 12.508 0.31 16 1 82.81 44 ALA B C 1
ATOM 2944 O O . ALA B 1 44 ? 11.594 -0.261 15.398 1 82.81 44 ALA B O 1
ATOM 2945 N N . ARG B 1 45 ? 12.562 0.489 17.219 1 86.44 45 ARG B N 1
ATOM 2946 C CA . ARG B 1 45 ? 11.438 0.038 18.031 1 86.44 45 ARG B CA 1
ATOM 2947 C C . ARG B 1 45 ? 10.156 0.775 17.656 1 86.44 45 ARG B C 1
ATOM 2949 O O . ARG B 1 45 ? 9.102 0.157 17.484 1 86.44 45 ARG B O 1
ATOM 2956 N N . GLU B 1 46 ? 10.273 2.111 17.516 1 85.44 46 GLU B N 1
ATOM 2957 C CA . GLU B 1 46 ? 9.109 2.906 17.156 1 85.44 46 GLU B CA 1
ATOM 2958 C C . GLU B 1 46 ? 8.625 2.562 15.742 1 85.44 46 GLU B C 1
ATOM 2960 O O . GLU B 1 46 ? 7.418 2.541 15.484 1 85.44 46 GLU B O 1
ATOM 2965 N N . VAL B 1 47 ? 9.578 2.332 14.898 1 85.94 47 VAL B N 1
ATOM 2966 C CA . VAL B 1 47 ? 9.219 1.937 13.539 1 85.94 47 VAL B CA 1
ATOM 2967 C C . VAL B 1 47 ? 8.477 0.6 13.562 1 85.94 47 VAL B C 1
ATOM 2969 O O . VAL B 1 47 ? 7.457 0.436 12.898 1 85.94 47 VAL B O 1
ATOM 2972 N N . GLY B 1 48 ? 8.992 -0.375 14.328 1 90.12 48 GLY B N 1
ATOM 2973 C CA . GLY B 1 48 ? 8.328 -1.661 14.477 1 90.12 48 GLY B CA 1
ATOM 2974 C C . GLY B 1 48 ? 6.93 -1.549 15.055 1 90.12 48 GLY B C 1
ATOM 2975 O O . GLY B 1 48 ? 6.023 -2.268 14.633 1 90.12 48 GLY B O 1
ATOM 2976 N N . LEU B 1 49 ? 6.777 -0.676 15.984 1 91.94 49 LEU B N 1
ATOM 2977 C CA . LEU B 1 49 ? 5.465 -0.455 16.594 1 91.94 49 LEU B CA 1
ATOM 2978 C C . LEU B 1 49 ? 4.496 0.146 15.578 1 91.94 49 LEU B C 1
ATOM 2980 O O . LEU B 1 49 ? 3.312 -0.195 15.57 1 91.94 49 LEU B O 1
ATOM 2984 N N . LEU B 1 50 ? 5 1.073 14.789 1 89.75 50 LEU B N 1
ATOM 2985 C CA . LEU B 1 50 ? 4.16 1.64 13.734 1 89.75 50 LEU B CA 1
ATOM 2986 C C . LEU B 1 50 ? 3.643 0.548 12.805 1 89.75 50 LEU B C 1
ATOM 2988 O O . LEU B 1 50 ? 2.465 0.542 12.445 1 89.75 50 LEU B O 1
ATOM 2992 N N . VAL B 1 51 ? 4.523 -0.333 12.438 1 91.06 51 VAL B N 1
ATOM 2993 C CA . VAL B 1 51 ? 4.16 -1.422 11.539 1 91.06 51 VAL B CA 1
ATOM 2994 C C . VAL B 1 51 ? 3.139 -2.336 12.211 1 91.06 51 VAL B C 1
ATOM 2996 O O . VAL B 1 51 ? 2.152 -2.738 11.594 1 91.06 51 VAL B O 1
ATOM 2999 N N . LEU B 1 52 ? 3.42 -2.643 13.453 1 95.31 52 LEU B N 1
ATOM 3000 C CA . LEU B 1 52 ? 2.525 -3.525 14.188 1 95.31 52 LEU B CA 1
ATOM 3001 C C . LEU B 1 52 ? 1.136 -2.91 14.32 1 95.31 52 LEU B C 1
ATOM 3003 O O . LEU B 1 52 ? 0.129 -3.6 14.141 1 95.31 52 LEU B O 1
ATOM 3007 N N . TYR B 1 53 ? 1.06 -1.608 14.594 1 93.56 53 TYR B N 1
ATOM 3008 C CA . TYR B 1 53 ? -0.221 -0.923 14.734 1 93.56 53 TYR B CA 1
ATOM 3009 C C . TYR B 1 53 ? -0.938 -0.827 13.391 1 93.56 53 TYR B C 1
ATOM 3011 O O . TYR B 1 53 ? -2.168 -0.768 13.344 1 93.56 53 TYR B O 1
ATOM 3019 N N . ARG B 1 54 ? -0.199 -0.812 12.32 1 93.19 54 ARG B N 1
ATOM 3020 C CA . ARG B 1 54 ? -0.792 -0.685 10.992 1 93.19 54 ARG B CA 1
ATOM 3021 C C . ARG B 1 54 ? -1.226 -2.045 10.453 1 93.19 54 ARG B C 1
ATOM 3023 O O . ARG B 1 54 ? -1.977 -2.121 9.477 1 93.19 54 ARG B O 1
ATOM 3030 N N . LEU B 1 55 ? -0.829 -3.127 11.062 1 95.62 55 LEU B N 1
ATOM 3031 C CA . LEU B 1 55 ? -1.015 -4.488 10.586 1 95.62 55 LEU B CA 1
ATOM 3032 C C . LEU B 1 55 ? -2.496 -4.809 10.414 1 95.62 55 LEU B C 1
ATOM 3034 O O . LEU B 1 55 ? -2.898 -5.398 9.406 1 95.62 55 LEU B O 1
ATOM 3038 N N . PRO B 1 56 ? -3.348 -4.441 11.406 1 96.06 56 PRO B N 1
ATOM 3039 C CA . PRO B 1 56 ? -4.766 -4.754 11.219 1 96.06 56 PRO B CA 1
ATOM 3040 C C . PRO B 1 56 ? -5.359 -4.082 9.984 1 96.06 56 PRO B C 1
ATOM 3042 O O . PRO B 1 56 ? -6.18 -4.68 9.289 1 96.06 56 PRO B O 1
ATOM 3045 N N . TRP B 1 57 ? -5 -2.83 9.742 1 93.5 57 TRP B N 1
ATOM 3046 C CA . TRP B 1 57 ? -5.41 -2.156 8.516 1 93.5 57 TRP B CA 1
ATOM 3047 C C . TRP B 1 57 ? -4.922 -2.916 7.285 1 93.5 57 TRP B C 1
ATOM 3049 O O . TRP B 1 57 ? -5.695 -3.174 6.359 1 93.5 57 TRP B O 1
ATOM 3059 N N . THR B 1 58 ? -3.643 -3.301 7.305 1 94.25 58 THR B N 1
ATOM 3060 C CA . THR B 1 58 ? -3.031 -4.035 6.199 1 94.25 58 THR B CA 1
ATOM 3061 C C . THR B 1 58 ? -3.754 -5.359 5.965 1 94.25 58 THR B C 1
ATOM 3063 O O . THR B 1 58 ? -4.023 -5.73 4.82 1 94.25 58 THR B O 1
ATOM 3066 N N . LEU B 1 59 ? -4.047 -5.984 7.016 1 95.56 59 LEU B N 1
ATOM 3067 C CA . LEU B 1 59 ? -4.695 -7.289 6.922 1 95.56 59 LEU B CA 1
ATOM 3068 C C . LEU B 1 59 ? -6.121 -7.152 6.402 1 95.56 59 LEU B C 1
ATOM 3070 O O . LEU B 1 59 ? -6.629 -8.047 5.723 1 95.56 59 LEU B O 1
ATOM 3074 N N . SER B 1 60 ? -6.766 -6.062 6.75 1 95.62 60 SER B N 1
ATOM 3075 C CA . SER B 1 60 ? -8.133 -5.867 6.289 1 95.62 60 SER B CA 1
ATOM 3076 C C . SER B 1 60 ? -8.203 -5.832 4.766 1 95.62 60 SER B C 1
ATOM 3078 O O . SER B 1 60 ? -9.234 -6.164 4.18 1 95.62 60 SER B O 1
ATOM 3080 N N . LEU B 1 61 ? -7.152 -5.469 4.117 1 93 61 LEU B N 1
ATOM 3081 C CA . LEU B 1 61 ? -7.078 -5.441 2.662 1 93 61 LEU B CA 1
ATOM 3082 C C . LEU B 1 61 ? -6.527 -6.758 2.121 1 93 61 LEU B C 1
ATOM 3084 O O . LEU B 1 61 ? -7.051 -7.301 1.146 1 93 61 LEU B O 1
ATOM 3088 N N . ALA B 1 62 ? -5.5 -7.27 2.773 1 93.31 62 ALA B N 1
ATOM 3089 C CA . ALA B 1 62 ? -4.77 -8.445 2.301 1 93.31 62 ALA B CA 1
ATOM 3090 C C . ALA B 1 62 ? -5.637 -9.695 2.381 1 93.31 62 ALA B C 1
ATOM 3092 O O . ALA B 1 62 ? -5.523 -10.594 1.539 1 93.31 62 ALA B O 1
ATOM 3093 N N . LEU B 1 63 ? -6.461 -9.742 3.379 1 95.94 63 LEU B N 1
ATOM 3094 C CA . LEU B 1 63 ? -7.215 -10.969 3.623 1 95.94 63 LEU B CA 1
ATOM 3095 C C . LEU B 1 63 ? -8.18 -11.25 2.475 1 95.94 63 LEU B C 1
ATOM 3097 O O . LEU B 1 63 ? -8.109 -12.312 1.849 1 95.94 63 LEU B O 1
ATOM 3101 N N . PRO B 1 64 ? -9.055 -10.32 2.129 1 94.81 64 PRO B N 1
ATOM 3102 C CA . PRO B 1 64 ? -10 -10.617 1.044 1 94.81 64 PRO B CA 1
ATOM 3103 C C . PRO B 1 64 ? -9.312 -10.695 -0.321 1 94.81 64 PRO B C 1
ATOM 3105 O O . PRO B 1 64 ? -9.664 -11.555 -1.139 1 94.81 64 PRO B O 1
ATOM 3108 N N . LEU B 1 65 ? -8.383 -9.82 -0.601 1 91.5 65 LEU B N 1
ATOM 3109 C CA . LEU B 1 65 ? -7.719 -9.797 -1.897 1 91.5 65 LEU B CA 1
ATOM 3110 C C . LEU B 1 65 ? -6.836 -11.031 -2.078 1 91.5 65 LEU B C 1
ATOM 3112 O O . LEU B 1 65 ? -6.738 -11.57 -3.18 1 91.5 65 LEU B O 1
ATOM 3116 N N . GLY B 1 66 ? -6.184 -11.43 -0.938 1 92.38 66 GLY B N 1
ATOM 3117 C CA . GLY B 1 66 ? -5.41 -12.664 -0.979 1 92.38 66 GLY B CA 1
ATOM 3118 C C . GLY B 1 66 ? -6.254 -13.883 -1.282 1 92.38 66 GLY B C 1
ATOM 3119 O O . GLY B 1 66 ? -5.777 -14.836 -1.911 1 92.38 66 GLY B O 1
ATOM 3120 N N . LEU B 1 67 ? -7.461 -13.836 -0.816 1 95.69 67 LEU B N 1
ATOM 3121 C CA . LEU B 1 67 ? -8.359 -14.961 -1.056 1 95.69 67 LEU B CA 1
ATOM 3122 C C . LEU B 1 67 ? -8.688 -15.094 -2.539 1 95.69 67 LEU B C 1
ATOM 3124 O O . LEU B 1 67 ? -8.703 -16.203 -3.082 1 95.69 67 LEU B O 1
ATOM 3128 N N . VAL B 1 68 ? -8.984 -13.969 -3.217 1 94.12 68 VAL B N 1
ATOM 3129 C CA . VAL B 1 68 ? -9.273 -13.969 -4.648 1 94.12 68 VAL B CA 1
ATOM 3130 C C . VAL B 1 68 ? -8.086 -14.555 -5.414 1 94.12 68 VAL B C 1
ATOM 3132 O O . VAL B 1 68 ? -8.258 -15.438 -6.258 1 94.12 68 VAL B O 1
ATOM 3135 N N . PHE B 1 69 ? -6.949 -14.117 -5.047 1 89.19 69 PHE B N 1
ATOM 3136 C CA . PHE B 1 69 ? -5.715 -14.594 -5.656 1 89.19 69 PHE B CA 1
ATOM 3137 C C . PHE B 1 69 ? -5.535 -16.094 -5.43 1 89.19 69 PHE B C 1
ATOM 3139 O O . PHE B 1 69 ? -5.277 -16.844 -6.375 1 89.19 69 PHE B O 1
ATOM 3146 N N . ALA B 1 70 ? -5.629 -16.516 -4.238 1 91.62 70 ALA B N 1
ATOM 3147 C CA . ALA B 1 70 ? -5.352 -17.891 -3.854 1 91.62 70 ALA B CA 1
ATOM 3148 C C . ALA B 1 70 ? -6.34 -18.859 -4.508 1 91.62 70 ALA B C 1
ATOM 3150 O O . ALA B 1 70 ? -5.957 -19.938 -4.969 1 91.62 70 ALA B O 1
ATOM 3151 N N . VAL B 1 71 ? -7.613 -18.5 -4.504 1 96.31 71 VAL B N 1
ATOM 3152 C CA . VAL B 1 71 ? -8.648 -19.375 -5.062 1 96.31 71 VAL B CA 1
ATOM 3153 C C . VAL B 1 71 ? -8.422 -19.547 -6.562 1 96.31 71 VAL B C 1
ATOM 3155 O O . VAL B 1 71 ? -8.43 -20.672 -7.066 1 96.31 71 VAL B O 1
ATOM 3158 N N . LEU B 1 72 ? -8.18 -18.484 -7.254 1 93.5 72 LEU B N 1
ATOM 3159 C CA . LEU B 1 72 ? -8.031 -18.562 -8.703 1 93.5 72 LEU B CA 1
ATOM 3160 C C . LEU B 1 72 ? -6.723 -19.234 -9.078 1 93.5 72 LEU B C 1
ATOM 3162 O O . LEU B 1 72 ? -6.691 -20.062 -9.992 1 93.5 72 LEU B O 1
ATOM 3166 N N . VAL B 1 73 ? -5.695 -18.953 -8.359 1 86.31 73 VAL B N 1
ATOM 3167 C CA . VAL B 1 73 ? -4.41 -19.578 -8.641 1 86.31 73 VAL B CA 1
ATOM 3168 C C . VAL B 1 73 ? -4.469 -21.062 -8.281 1 86.31 73 VAL B C 1
ATOM 3170 O O . VAL B 1 73 ? -3.936 -21.906 -9.008 1 86.31 73 VAL B O 1
ATOM 3173 N N . GLY B 1 74 ? -5.008 -21.375 -7.129 1 89.44 74 GLY B N 1
ATOM 3174 C CA . GLY B 1 74 ? -5.16 -22.766 -6.73 1 89.44 74 GLY B CA 1
ATOM 3175 C C . GLY B 1 74 ? -5.957 -23.594 -7.727 1 89.44 74 GLY B C 1
ATOM 3176 O O . GLY B 1 74 ? -5.543 -24.688 -8.102 1 89.44 74 GLY B O 1
ATOM 3177 N N . LEU B 1 75 ? -7.059 -23.062 -8.141 1 93.56 75 LEU B N 1
ATOM 3178 C CA . LEU B 1 75 ? -7.895 -23.766 -9.102 1 93.56 75 LEU B CA 1
ATOM 3179 C C . LEU B 1 75 ? -7.215 -23.844 -10.469 1 93.56 75 LEU B C 1
ATOM 3181 O O . LEU B 1 75 ? -7.367 -24.828 -11.188 1 93.56 75 LEU B O 1
ATOM 3185 N N . ALA B 1 76 ? -6.555 -22.766 -10.812 1 88.56 76 ALA B N 1
ATOM 3186 C CA . ALA B 1 76 ? -5.781 -22.797 -12.047 1 88.56 76 ALA B CA 1
ATOM 3187 C C . ALA B 1 76 ? -4.762 -23.938 -12.023 1 88.56 76 ALA B C 1
ATOM 3189 O O . ALA B 1 76 ? -4.52 -24.578 -13.047 1 88.56 76 ALA B O 1
ATOM 3190 N N . GLY B 1 77 ? -4.184 -24.172 -10.852 1 84.94 77 GLY B N 1
ATOM 3191 C CA . GLY B 1 77 ? -3.275 -25.297 -10.703 1 84.94 77 GLY B CA 1
ATOM 3192 C C . GLY B 1 77 ? -3.941 -26.641 -10.953 1 84.94 77 GLY B C 1
ATOM 3193 O O . GLY B 1 77 ? -3.367 -27.516 -11.602 1 84.94 77 GLY B O 1
ATOM 3194 N N . LEU B 1 78 ? -5.066 -26.797 -10.492 1 89.69 78 LEU B N 1
ATOM 3195 C CA . LEU B 1 78 ? -5.816 -28.031 -10.703 1 89.69 78 LEU B CA 1
ATOM 3196 C C . LEU B 1 78 ? -6.16 -28.219 -12.172 1 89.69 78 LEU B C 1
ATOM 3198 O O . LEU B 1 78 ? -6.168 -29.344 -12.68 1 89.69 78 LEU B O 1
ATOM 3202 N N . ILE B 1 79 ? -6.453 -27.141 -12.805 1 90.56 79 ILE B N 1
ATOM 3203 C CA . ILE B 1 79 ? -6.762 -27.188 -14.234 1 90.56 79 ILE B CA 1
ATOM 3204 C C . ILE B 1 79 ? -5.527 -27.625 -15.016 1 90.56 79 ILE B C 1
ATOM 3206 O O . ILE B 1 79 ? -5.613 -28.5 -15.883 1 90.56 79 ILE B O 1
ATOM 3210 N N . ARG B 1 80 ? -4.449 -27.062 -14.617 1 82.12 80 ARG B N 1
ATOM 3211 C CA . ARG B 1 80 ? -3.205 -27.375 -15.312 1 82.12 80 ARG B CA 1
ATOM 3212 C C . ARG B 1 80 ? -2.836 -28.844 -15.156 1 82.12 80 ARG B C 1
ATOM 3214 O O . ARG B 1 80 ? -2.299 -29.469 -16.078 1 82.12 80 ARG B O 1
ATOM 3221 N N . ARG B 1 81 ? -3.127 -29.438 -13.984 1 84.94 81 ARG B N 1
ATOM 3222 C CA . ARG B 1 81 ? -2.824 -30.828 -13.711 1 84.94 81 ARG B CA 1
ATOM 3223 C C . ARG B 1 81 ? -3.959 -31.734 -14.172 1 84.94 81 ARG B C 1
ATOM 3225 O O . ARG B 1 81 ? -3.949 -32.938 -13.906 1 84.94 81 ARG B O 1
ATOM 3232 N N . SER B 1 82 ? -4.961 -31.188 -14.797 1 90.06 82 SER B N 1
ATOM 3233 C CA . SER B 1 82 ? -6.129 -31.891 -15.32 1 90.06 82 SER B CA 1
ATOM 3234 C C . SER B 1 82 ? -6.883 -32.625 -14.211 1 90.06 82 SER B C 1
ATOM 3236 O O . SER B 1 82 ? -7.582 -33.594 -14.469 1 90.06 82 SER B O 1
ATOM 3238 N N . GLU B 1 83 ? -6.676 -32.125 -13.023 1 91.25 83 GLU B N 1
ATOM 3239 C CA . GLU B 1 83 ? -7.363 -32.75 -11.891 1 91.25 83 GLU B CA 1
ATOM 3240 C C . GLU B 1 83 ? -8.82 -32.312 -11.828 1 91.25 83 GLU B C 1
ATOM 3242 O O . GLU B 1 83 ? -9.695 -33.094 -11.469 1 91.25 83 GLU B O 1
ATOM 3247 N N . LEU B 1 84 ? -9 -31.125 -12.188 1 91.56 84 LEU B N 1
ATOM 3248 C CA . LEU B 1 84 ? -10.367 -30.625 -12.164 1 91.56 84 LEU B CA 1
ATOM 3249 C C . LEU B 1 84 ? -11.211 -31.312 -13.227 1 91.56 84 LEU B C 1
ATOM 3251 O O . LEU B 1 84 ? -12.344 -31.734 -12.953 1 91.56 84 LEU B O 1
ATOM 3255 N N . LYS B 1 85 ? -10.656 -31.453 -14.336 1 91.56 85 LYS B N 1
ATOM 3256 C CA . LYS B 1 85 ? -11.336 -32.156 -15.422 1 91.56 85 LYS B CA 1
ATOM 3257 C C . LYS B 1 85 ? -11.602 -33.625 -15.047 1 91.56 85 LYS B C 1
ATOM 3259 O O . LYS B 1 85 ? -12.664 -34.156 -15.352 1 91.56 85 LYS B O 1
ATOM 3264 N N . ALA B 1 86 ? -10.617 -34.25 -14.469 1 93.38 86 ALA B N 1
ATOM 3265 C CA . ALA B 1 86 ? -10.742 -35.656 -14.039 1 93.38 86 ALA B CA 1
ATOM 3266 C C . ALA B 1 86 ? -11.836 -35.781 -12.992 1 93.38 86 ALA B C 1
ATOM 3268 O O . ALA B 1 86 ? -12.578 -36.781 -13 1 93.38 86 ALA B O 1
ATOM 3269 N N . ALA B 1 87 ? -11.906 -34.844 -12.133 1 92.81 87 ALA B N 1
ATOM 3270 C CA . ALA B 1 87 ? -12.945 -34.875 -11.102 1 92.81 87 ALA B CA 1
ATOM 3271 C C . ALA B 1 87 ? -14.336 -34.75 -11.719 1 92.81 87 ALA B C 1
ATOM 3273 O O . ALA B 1 87 ? -15.25 -35.5 -11.352 1 92.81 87 ALA B O 1
ATOM 3274 N N . TYR B 1 88 ? -14.422 -33.844 -12.703 1 91.62 88 TYR B N 1
ATOM 3275 C CA . TYR B 1 88 ? -15.711 -33.656 -13.367 1 91.62 88 TYR B CA 1
ATOM 3276 C C . TYR B 1 88 ? -16.078 -34.938 -14.148 1 91.62 88 TYR B C 1
ATOM 3278 O O . TYR B 1 88 ? -17.25 -35.344 -14.133 1 91.62 88 TYR B O 1
ATOM 3286 N N . ALA B 1 89 ? -15.133 -35.531 -14.75 1 93.31 89 ALA B N 1
ATOM 3287 C CA . ALA B 1 89 ? -15.344 -36.75 -15.516 1 93.31 89 ALA B CA 1
ATOM 3288 C C . ALA B 1 89 ? -15.75 -37.906 -14.602 1 93.31 89 ALA B C 1
ATOM 3290 O O . ALA B 1 89 ? -16.484 -38.812 -15.023 1 93.31 89 ALA B O 1
ATOM 3291 N N . ALA B 1 90 ? -15.266 -37.875 -13.414 1 94.25 90 ALA B N 1
ATOM 3292 C CA . ALA B 1 90 ? -15.57 -38.906 -12.445 1 94.25 90 ALA B CA 1
ATOM 3293 C C . ALA B 1 90 ? -16.938 -38.688 -11.805 1 94.25 90 ALA B C 1
ATOM 3295 O O . ALA B 1 90 ? -17.359 -39.469 -10.945 1 94.25 90 ALA B O 1
ATOM 3296 N N . GLY B 1 91 ? -17.625 -37.562 -12.117 1 92.06 91 GLY B N 1
ATOM 3297 C CA . GLY B 1 91 ? -18.984 -37.344 -11.68 1 92.06 91 GLY B CA 1
ATOM 3298 C C . GLY B 1 91 ? -19.094 -36.375 -10.516 1 92.06 91 GLY B C 1
ATOM 3299 O O . GLY B 1 91 ? -20.156 -36.25 -9.914 1 92.06 91 GLY B O 1
ATOM 3300 N N . VAL B 1 92 ? -18.031 -35.781 -10.195 1 92.44 92 VAL B N 1
ATOM 3301 C CA . VAL B 1 92 ? -18.078 -34.781 -9.109 1 92.44 92 VAL B CA 1
ATOM 3302 C C . VAL B 1 92 ? -18.703 -33.5 -9.617 1 92.44 92 VAL B C 1
ATOM 3304 O O . VAL B 1 92 ? -18.172 -32.844 -10.523 1 92.44 92 VAL B O 1
ATOM 3307 N N . PRO B 1 93 ? -19.891 -33.094 -9.023 1 92.31 93 PRO B N 1
ATOM 3308 C CA . PRO B 1 93 ? -20.469 -31.828 -9.453 1 92.31 93 PRO B CA 1
ATOM 3309 C C . PRO B 1 93 ? -19.656 -30.625 -8.992 1 92.31 93 PRO B C 1
ATOM 3311 O O . PRO B 1 93 ? -19.109 -30.625 -7.887 1 92.31 93 PRO B O 1
ATOM 3314 N N . PRO B 1 94 ? -19.547 -29.562 -9.82 1 92.19 94 PRO B N 1
ATOM 3315 C CA . PRO B 1 94 ? -18.781 -28.359 -9.469 1 92.19 94 PRO B CA 1
ATOM 3316 C C . PRO B 1 94 ? -19.25 -27.734 -8.156 1 92.19 94 PRO B C 1
ATOM 3318 O O . PRO B 1 94 ? -18.453 -27.156 -7.418 1 92.19 94 PRO B O 1
ATOM 3321 N N . LEU B 1 95 ? -20.484 -27.844 -7.852 1 92.12 95 LEU B N 1
ATOM 3322 C CA . LEU B 1 95 ? -21.047 -27.25 -6.645 1 92.12 95 LEU B CA 1
ATOM 3323 C C . LEU B 1 95 ? -20.453 -27.891 -5.395 1 92.12 95 LEU B C 1
ATOM 3325 O O . LEU B 1 95 ? -20.375 -27.25 -4.344 1 92.12 95 LEU B O 1
ATOM 3329 N N . ALA B 1 96 ? -20.047 -29.109 -5.531 1 93 96 ALA B N 1
ATOM 3330 C CA . ALA B 1 96 ? -19.422 -29.812 -4.414 1 93 96 ALA B CA 1
ATOM 3331 C C . ALA B 1 96 ? -18.062 -29.188 -4.066 1 93 96 ALA B C 1
ATOM 3333 O O . ALA B 1 96 ? -17.656 -29.188 -2.902 1 93 96 ALA B O 1
ATOM 3334 N N . LEU B 1 97 ? -17.453 -28.625 -5.07 1 94.75 97 LEU B N 1
ATOM 3335 C CA . LEU B 1 97 ? -16.156 -27.984 -4.852 1 94.75 97 LEU B CA 1
ATOM 3336 C C . LEU B 1 97 ? -16.344 -26.516 -4.441 1 94.75 97 LEU B C 1
ATOM 3338 O O . LEU B 1 97 ? -15.469 -25.938 -3.807 1 94.75 97 LEU B O 1
ATOM 3342 N N . LEU B 1 98 ? -17.469 -26 -4.777 1 96 98 LEU B N 1
ATOM 3343 C CA . LEU B 1 98 ? -17.781 -24.609 -4.449 1 96 98 LEU B CA 1
ATOM 3344 C C . LEU B 1 98 ? -18.047 -24.453 -2.955 1 96 98 LEU B C 1
ATOM 3346 O O . LEU B 1 98 ? -17.641 -23.453 -2.354 1 96 98 LEU B O 1
ATOM 3350 N N . ARG B 1 99 ? -18.625 -25.406 -2.344 1 95.19 99 ARG B N 1
ATOM 3351 C CA . ARG B 1 99 ? -19.078 -25.312 -0.96 1 95.19 99 ARG B CA 1
ATOM 3352 C C . ARG B 1 99 ? -17.891 -25.109 -0.011 1 95.19 99 ARG B C 1
ATOM 3354 O O . ARG B 1 99 ? -17.906 -24.188 0.812 1 95.19 99 ARG B O 1
ATOM 3361 N N . PRO B 1 100 ? -16.859 -25.922 -0.137 1 96.38 100 PRO B N 1
ATOM 3362 C CA . PRO B 1 100 ? -15.742 -25.688 0.787 1 96.38 100 PRO B CA 1
ATOM 3363 C C . PRO B 1 100 ? -15.047 -24.344 0.555 1 96.38 100 PRO B C 1
ATOM 3365 O O . PRO B 1 100 ? -14.547 -23.734 1.502 1 96.38 100 PRO B O 1
ATOM 3368 N N . LEU B 1 101 ? -15.008 -23.891 -0.628 1 97.44 101 LEU B N 1
ATOM 3369 C CA . LEU B 1 101 ? -14.359 -22.625 -0.938 1 97.44 101 LEU B CA 1
ATOM 3370 C C . LEU B 1 101 ? -15.172 -21.453 -0.391 1 97.44 101 LEU B C 1
ATOM 3372 O O . LEU B 1 101 ? -14.602 -20.484 0.107 1 97.44 101 LEU B O 1
ATOM 3376 N N . VAL B 1 102 ? -16.484 -21.578 -0.449 1 97.5 102 VAL B N 1
ATOM 3377 C CA . VAL B 1 102 ? -17.359 -20.531 0.087 1 97.5 102 VAL B CA 1
ATOM 3378 C C . VAL B 1 102 ? -17.266 -20.516 1.611 1 97.5 102 VAL B C 1
ATOM 3380 O O . VAL B 1 102 ? -17.344 -19.453 2.23 1 97.5 102 VAL B O 1
ATOM 3383 N N . LEU B 1 103 ? -17.125 -21.656 2.152 1 97.25 103 LEU B N 1
ATOM 3384 C CA . LEU B 1 103 ? -16.953 -21.734 3.598 1 97.25 103 LEU B CA 1
ATOM 3385 C C . LEU B 1 103 ? -15.648 -21.062 4.023 1 97.25 103 LEU B C 1
ATOM 3387 O O . LEU B 1 103 ? -15.594 -20.422 5.074 1 97.25 103 LEU B O 1
ATOM 3391 N N . LEU B 1 104 ? -14.625 -21.266 3.213 1 97.5 104 LEU B N 1
ATOM 3392 C CA . LEU B 1 104 ? -13.367 -20.562 3.473 1 97.5 104 LEU B CA 1
ATOM 3393 C C . LEU B 1 104 ? -13.555 -19.047 3.361 1 97.5 104 LEU B C 1
ATOM 3395 O O . LEU B 1 104 ? -13.039 -18.297 4.188 1 97.5 104 LEU B O 1
ATOM 3399 N N . ALA B 1 105 ? -14.25 -18.641 2.361 1 98.38 105 ALA B N 1
ATOM 3400 C CA . ALA B 1 105 ? -14.531 -17.219 2.17 1 98.38 105 ALA B CA 1
ATOM 3401 C C . ALA B 1 105 ? -15.32 -16.656 3.348 1 98.38 105 ALA B C 1
ATOM 3403 O O . ALA B 1 105 ? -15.086 -15.523 3.775 1 98.38 105 ALA B O 1
ATOM 3404 N N . LEU B 1 106 ? -16.266 -17.438 3.842 1 98.38 106 LEU B N 1
ATOM 3405 C CA . LEU B 1 106 ? -17.047 -17.031 5.004 1 98.38 106 LEU B CA 1
ATOM 3406 C C . LEU B 1 106 ? -16.156 -16.859 6.23 1 98.38 106 LEU B C 1
ATOM 3408 O O . LEU B 1 106 ? -16.297 -15.906 6.988 1 98.38 106 LEU B O 1
ATOM 3412 N N . ALA B 1 107 ? -15.258 -17.797 6.41 1 98.25 107 ALA B N 1
ATOM 3413 C CA . ALA B 1 107 ? -14.328 -17.719 7.535 1 98.25 107 ALA B CA 1
ATOM 3414 C C . ALA B 1 107 ? -13.461 -16.469 7.453 1 98.25 107 ALA B C 1
ATOM 3416 O O . ALA B 1 107 ? -13.258 -15.781 8.453 1 98.25 107 ALA B O 1
ATOM 3417 N N . VAL B 1 108 ? -12.945 -16.188 6.27 1 97.94 108 VAL B N 1
ATOM 3418 C CA . VAL B 1 108 ? -12.102 -15.008 6.051 1 97.94 108 VAL B CA 1
ATOM 3419 C C . VAL B 1 108 ? -12.914 -13.734 6.305 1 97.94 108 VAL B C 1
ATOM 3421 O O . VAL B 1 108 ? -12.422 -12.789 6.918 1 97.94 108 VAL B O 1
ATOM 3424 N N . SER B 1 109 ? -14.133 -13.75 5.82 1 98.25 109 SER B N 1
ATOM 3425 C CA . SER B 1 109 ? -15.016 -12.602 6.008 1 98.25 109 SER B CA 1
ATOM 3426 C C . SER B 1 109 ? -15.312 -12.367 7.484 1 98.25 109 SER B C 1
ATOM 3428 O O . SER B 1 109 ? -15.328 -11.219 7.941 1 98.25 109 SER B O 1
ATOM 3430 N N . LEU B 1 110 ? -15.562 -13.43 8.203 1 98.19 110 LEU B N 1
ATOM 3431 C CA . LEU B 1 110 ? -15.844 -13.32 9.633 1 98.19 110 LEU B CA 1
ATOM 3432 C C . LEU B 1 110 ? -14.617 -12.82 10.391 1 98.19 110 LEU B C 1
ATOM 3434 O O . LEU B 1 110 ? -14.734 -12.016 11.312 1 98.19 110 LEU B O 1
ATOM 3438 N N . LEU B 1 111 ? -13.492 -13.312 10.031 1 97.94 111 LEU B N 1
ATOM 3439 C CA . LEU B 1 111 ? -12.25 -12.836 10.625 1 97.94 111 LEU B CA 1
ATOM 3440 C C . LEU B 1 111 ? -12.047 -11.352 10.344 1 97.94 111 LEU B C 1
ATOM 3442 O O . LEU B 1 111 ? -11.617 -10.602 11.227 1 97.94 111 LEU B O 1
ATOM 3446 N N . ASN B 1 112 ? -12.32 -10.977 9.125 1 97.88 112 ASN B N 1
ATOM 3447 C CA . ASN B 1 112 ? -12.172 -9.57 8.758 1 97.88 112 ASN B CA 1
ATOM 3448 C C . ASN B 1 112 ? -13.188 -8.688 9.484 1 97.88 112 ASN B C 1
ATOM 3450 O O . ASN B 1 112 ? -12.891 -7.539 9.812 1 97.88 112 ASN B O 1
ATOM 3454 N N . LEU B 1 113 ? -14.406 -9.242 9.711 1 98 113 LEU B N 1
ATOM 3455 C CA . LEU B 1 113 ? -15.406 -8.5 10.484 1 98 113 LEU B CA 1
ATOM 3456 C C . LEU B 1 113 ? -14.906 -8.219 11.891 1 98 113 LEU B C 1
ATOM 3458 O O . LEU B 1 113 ? -15.078 -7.109 12.406 1 98 113 LEU B O 1
ATOM 3462 N N . LEU B 1 114 ? -14.312 -9.172 12.508 1 97.69 114 LEU B N 1
ATOM 3463 C CA . LEU B 1 114 ? -13.766 -8.992 13.844 1 97.69 114 LEU B CA 1
ATOM 3464 C C . LEU B 1 114 ? -12.648 -7.949 13.828 1 97.69 114 LEU B C 1
ATOM 3466 O O . LEU B 1 114 ? -12.555 -7.121 14.742 1 97.69 114 LEU B O 1
ATOM 3470 N N . ASN B 1 115 ? -11.859 -8.008 12.82 1 97.88 115 ASN B N 1
ATOM 3471 C CA . ASN B 1 115 ? -10.781 -7.035 12.656 1 97.88 115 ASN B CA 1
ATOM 3472 C C . ASN B 1 115 ? -11.336 -5.621 12.461 1 97.88 115 ASN B C 1
ATOM 3474 O O . ASN B 1 115 ? -10.898 -4.688 13.133 1 97.88 115 ASN B O 1
ATOM 3478 N N . LEU B 1 116 ? -12.32 -5.508 11.617 1 96.69 116 LEU B N 1
ATOM 3479 C CA . LEU B 1 116 ? -12.883 -4.211 11.242 1 96.69 116 LEU B CA 1
ATOM 3480 C C . LEU B 1 116 ? -13.711 -3.633 12.383 1 96.69 116 LEU B C 1
ATOM 3482 O O . LEU B 1 116 ? -13.844 -2.412 12.5 1 96.69 116 LEU B O 1
ATOM 3486 N N . ALA B 1 117 ? -14.219 -4.523 13.227 1 96.25 117 ALA B N 1
ATOM 3487 C CA . ALA B 1 117 ? -15.125 -4.094 14.297 1 96.25 117 ALA B CA 1
ATOM 3488 C C . ALA B 1 117 ? -14.344 -3.533 15.477 1 96.25 117 ALA B C 1
ATOM 3490 O O . ALA B 1 117 ? -14.781 -2.574 16.125 1 96.25 117 ALA B O 1
ATOM 3491 N N . GLU B 1 118 ? -13.219 -4.176 15.789 1 95.19 118 GLU B N 1
ATOM 3492 C CA . GLU B 1 118 ? -12.586 -3.811 17.047 1 95.19 118 GLU B CA 1
ATOM 3493 C C . GLU B 1 118 ? -11.078 -3.621 16.875 1 95.19 118 GLU B C 1
ATOM 3495 O O . GLU B 1 118 ? -10.531 -2.582 17.234 1 95.19 118 GLU B O 1
ATOM 3500 N N . LEU B 1 119 ? -10.453 -4.48 16.281 1 96.69 119 LEU B N 1
ATOM 3501 C CA . LEU B 1 119 ? -9 -4.492 16.266 1 96.69 119 LEU B CA 1
ATOM 3502 C C . LEU B 1 119 ? -8.453 -3.361 15.398 1 96.69 119 LEU B C 1
ATOM 3504 O O . LEU B 1 119 ? -7.559 -2.627 15.82 1 96.69 119 LEU B O 1
ATOM 3508 N N . ARG B 1 120 ? -8.953 -3.188 14.203 1 95.44 120 ARG B N 1
ATOM 3509 C CA . ARG B 1 120 ? -8.445 -2.193 13.258 1 95.44 120 ARG B CA 1
ATOM 3510 C C . ARG B 1 120 ? -8.648 -0.781 13.797 1 95.44 120 ARG B C 1
ATOM 3512 O O . ARG B 1 120 ? -7.715 0.029 13.797 1 95.44 120 ARG B O 1
ATOM 3519 N N . PRO B 1 121 ? -9.859 -0.446 14.383 1 92.56 121 PRO B N 1
ATOM 3520 C CA . PRO B 1 121 ? -10.031 0.92 14.883 1 92.56 121 PRO B CA 1
ATOM 3521 C C . PRO B 1 121 ? -9.156 1.223 16.094 1 92.56 121 PRO B C 1
ATOM 3523 O O . PRO B 1 121 ? -8.594 2.316 16.203 1 92.56 121 PRO B O 1
ATOM 3526 N N . ARG B 1 122 ? -8.961 0.286 16.969 1 91.44 122 ARG B N 1
ATOM 3527 C CA . ARG B 1 122 ? -8.125 0.506 18.141 1 91.44 122 ARG B CA 1
ATOM 3528 C C . ARG B 1 122 ? -6.656 0.638 17.75 1 91.44 122 ARG B C 1
ATOM 3530 O O . ARG B 1 122 ? -5.941 1.489 18.281 1 91.44 122 ARG B O 1
ATOM 3537 N N . SER B 1 123 ? -6.258 -0.2 16.891 1 94.5 123 SER B N 1
ATOM 3538 C CA . SER B 1 123 ? -4.875 -0.137 16.422 1 94.5 123 SER B CA 1
ATOM 3539 C C . SER B 1 123 ? -4.621 1.136 15.625 1 94.5 123 SER B C 1
ATOM 3541 O O . SER B 1 123 ? -3.527 1.699 15.672 1 94.5 123 SER B O 1
ATOM 3543 N N . GLN B 1 124 ? -5.648 1.513 14.875 1 89.06 124 GLN B N 1
ATOM 3544 C CA . GLN B 1 124 ? -5.52 2.738 14.102 1 89.06 124 GLN B CA 1
ATOM 3545 C C . GLN B 1 124 ? -5.363 3.955 15.008 1 89.06 124 GLN B C 1
ATOM 3547 O O . GLN B 1 124 ? -4.609 4.879 14.688 1 89.06 124 GLN B O 1
ATOM 3552 N N . GLU B 1 125 ? -6.098 3.988 16.047 1 83.38 125 GLU B N 1
ATOM 3553 C CA . GLU B 1 125 ? -5.957 5.059 17.031 1 83.38 125 GLU B CA 1
ATOM 3554 C C . GLU B 1 125 ? -4.539 5.102 17.609 1 83.38 125 GLU B C 1
ATOM 3556 O O . GLU B 1 125 ? -3.947 6.176 17.734 1 83.38 125 GLU B O 1
ATOM 3561 N N . ALA B 1 126 ? -4.016 3.979 17.953 1 85.44 126 ALA B N 1
ATOM 3562 C CA . ALA B 1 126 ? -2.654 3.885 18.469 1 85.44 126 ALA B CA 1
ATOM 3563 C C . ALA B 1 126 ? -1.632 4.301 17.422 1 85.44 126 ALA B C 1
ATOM 3565 O O . ALA B 1 126 ? -0.645 4.969 17.734 1 85.44 126 ALA B O 1
ATOM 3566 N N . TYR B 1 127 ? -1.848 3.924 16.188 1 88.62 127 TYR B N 1
ATOM 3567 C CA . TYR B 1 127 ? -0.983 4.289 15.07 1 88.62 127 TYR B CA 1
ATOM 3568 C C . TYR B 1 127 ? -0.938 5.805 14.891 1 88.62 127 TYR B C 1
ATOM 3570 O O . TYR B 1 127 ? 0.141 6.387 14.758 1 88.62 127 TYR B O 1
ATOM 3578 N N . ASP B 1 128 ? -2.133 6.352 14.898 1 76.69 128 ASP B N 1
ATOM 3579 C CA . ASP B 1 128 ? -2.23 7.797 14.727 1 76.69 128 ASP B CA 1
ATOM 3580 C C . ASP B 1 128 ? -1.539 8.531 15.875 1 76.69 128 ASP B C 1
ATOM 3582 O O . ASP B 1 128 ? -0.893 9.555 15.656 1 76.69 128 ASP B O 1
ATOM 3586 N N . GLY B 1 129 ? -1.744 8.023 17.016 1 72.12 129 GLY B N 1
ATOM 3587 C CA . GLY B 1 129 ? -1.087 8.617 18.156 1 72.12 129 GLY B CA 1
ATOM 3588 C C . GLY B 1 129 ? 0.427 8.547 18.094 1 72.12 129 GLY B C 1
ATOM 3589 O O . GLY B 1 129 ? 1.11 9.555 18.312 1 72.12 129 GLY B O 1
ATOM 3590 N N . LEU B 1 130 ? 0.915 7.418 17.781 1 81.19 130 LEU B N 1
ATOM 3591 C CA . LEU B 1 130 ? 2.359 7.238 17.672 1 81.19 130 LEU B CA 1
ATOM 3592 C C . LEU B 1 130 ? 2.936 8.078 16.547 1 81.19 130 LEU B C 1
ATOM 3594 O O . LEU B 1 130 ? 3.98 8.711 16.703 1 81.19 130 LEU B O 1
ATOM 3598 N N . LEU B 1 131 ? 2.324 8.109 15.438 1 77.81 131 LEU B N 1
ATOM 3599 C CA . LEU B 1 131 ? 2.777 8.898 14.297 1 77.81 131 LEU B CA 1
ATOM 3600 C C . LEU B 1 131 ? 2.754 10.391 14.633 1 77.81 131 LEU B C 1
ATOM 3602 O O . LEU B 1 131 ? 3.662 11.125 14.242 1 77.81 131 LEU B O 1
ATOM 3606 N N . GLY B 1 132 ? 1.711 10.734 15.297 1 68.62 132 GLY B N 1
ATOM 3607 C CA . GLY B 1 132 ? 1.641 12.109 15.766 1 68.62 132 GLY B CA 1
ATOM 3608 C C . GLY B 1 132 ? 2.805 12.5 16.656 1 68.62 132 GLY B C 1
ATOM 3609 O O . GLY B 1 132 ? 3.367 13.586 16.516 1 68.62 132 GLY B O 1
ATOM 3610 N N . ARG B 1 133 ? 3.098 11.562 17.484 1 67.94 133 ARG B N 1
ATOM 3611 C CA . ARG B 1 133 ? 4.227 11.805 18.375 1 67.94 133 ARG B CA 1
ATOM 3612 C C . ARG B 1 133 ? 5.531 11.906 17.594 1 67.94 133 ARG B C 1
ATOM 3614 O O . ARG B 1 133 ? 6.395 12.727 17.906 1 67.94 133 ARG B O 1
ATOM 3621 N N . ILE B 1 134 ? 5.699 11.109 16.656 1 69.94 134 ILE B N 1
ATOM 3622 C CA . ILE B 1 134 ? 6.902 11.102 15.828 1 69.94 134 ILE B CA 1
ATOM 3623 C C . ILE B 1 134 ? 6.988 12.391 15.016 1 69.94 134 ILE B C 1
ATOM 3625 O O . ILE B 1 134 ? 8.055 12.992 14.906 1 69.94 134 ILE B O 1
ATOM 3629 N N . LEU B 1 135 ? 5.934 12.727 14.492 1 61.69 135 LEU B N 1
ATOM 3630 C CA . LEU B 1 135 ? 5.91 13.875 13.594 1 61.69 135 LEU B CA 1
ATOM 3631 C C . LEU B 1 135 ? 5.992 15.18 14.375 1 61.69 135 LEU B C 1
ATOM 3633 O O . LEU B 1 135 ? 6.641 16.125 13.938 1 61.69 135 LEU B O 1
ATOM 3637 N N . TYR B 1 136 ? 5.406 15.008 15.453 1 53.22 136 TYR B N 1
ATOM 3638 C CA . TYR B 1 136 ? 5.238 16.281 16.141 1 53.22 136 TYR B CA 1
ATOM 3639 C C . TYR B 1 136 ? 5.949 16.281 17.484 1 53.22 136 TYR B C 1
ATOM 3641 O O . TYR B 1 136 ? 6.012 17.297 18.172 1 53.22 136 TYR B O 1
ATOM 3649 N N . GLY B 1 137 ? 6.984 15.164 17.672 1 46.69 137 GLY B N 1
ATOM 3650 C CA . GLY B 1 137 ? 7.773 15.086 18.891 1 46.69 137 GLY B CA 1
ATOM 3651 C C . GLY B 1 137 ? 6.988 14.547 20.078 1 46.69 137 GLY B C 1
ATOM 3652 O O . GLY B 1 137 ? 5.766 14.414 20.016 1 46.69 137 GLY B O 1
ATOM 3653 N N . GLU B 1 138 ? 7.719 13.438 20.891 1 42.66 138 GLU B N 1
ATOM 3654 C CA . GLU B 1 138 ? 7.254 12.766 22.094 1 42.66 138 GLU B CA 1
ATOM 3655 C C . GLU B 1 138 ? 6.348 13.672 22.922 1 42.66 138 GLU B C 1
ATOM 3657 O O . GLU B 1 138 ? 5.793 13.25 23.938 1 42.66 138 GLU B O 1
ATOM 3662 N N . GLY B 1 139 ? 6.602 14.875 22.875 1 35.44 139 GLY B N 1
ATOM 3663 C CA . GLY B 1 139 ? 5.871 15.445 23.984 1 35.44 139 GLY B CA 1
ATOM 3664 C C . GLY B 1 139 ? 4.457 14.906 24.125 1 35.44 139 GLY B C 1
ATOM 3665 O O . GLY B 1 139 ? 3.699 15.352 24.984 1 35.44 139 GLY B O 1
ATOM 3666 N N . GLY B 1 140 ? 4.074 14.328 23.047 1 34.44 140 GLY B N 1
ATOM 3667 C CA . GLY B 1 140 ? 2.654 14.07 23.234 1 34.44 140 GLY B CA 1
ATOM 3668 C C . GLY B 1 140 ? 2.375 12.852 24.094 1 34.44 140 GLY B C 1
ATOM 3669 O O . GLY B 1 140 ? 1.245 12.359 24.125 1 34.44 140 GLY B O 1
ATOM 3670 N N . ALA B 1 141 ? 3.139 11.82 24.047 1 33.62 141 ALA B N 1
ATOM 3671 C CA . ALA B 1 141 ? 2.547 10.805 24.906 1 33.62 141 ALA B CA 1
ATOM 3672 C C . ALA B 1 141 ? 2.055 11.422 26.219 1 33.62 141 ALA B C 1
ATOM 3674 O O . ALA B 1 141 ? 1.096 10.938 26.828 1 33.62 141 ALA B O 1
ATOM 3675 N N . SER B 1 142 ? 2.99 11.789 27.047 1 31.84 142 SER B N 1
ATOM 3676 C CA . SER B 1 142 ? 2.424 12.336 28.266 1 31.84 142 SER B CA 1
ATOM 3677 C C . SER B 1 142 ? 1.634 13.609 28 1 31.84 142 SER B C 1
ATOM 3679 O O . SER B 1 142 ? 2.215 14.648 27.672 1 31.84 142 SER B O 1
ATOM 3681 N N . GLY B 1 143 ? 0.297 13.562 27.781 1 41.34 143 GLY B N 1
ATOM 3682 C CA . GLY B 1 143 ? -1 14.164 27.5 1 41.34 143 GLY B CA 1
ATOM 3683 C C . GLY B 1 143 ? -0.922 15.367 26.594 1 41.34 143 GLY B C 1
ATOM 3684 O O . GLY B 1 143 ? -1.842 15.625 25.812 1 41.34 143 GLY B O 1
ATOM 3685 N N . VAL B 1 144 ? 0.036 16.234 26.797 1 43.16 144 VAL B N 1
ATOM 3686 C CA . VAL B 1 144 ? 0.002 17.594 26.25 1 43.16 144 VAL B CA 1
ATOM 3687 C C . VAL B 1 144 ? 0.542 17.594 24.828 1 43.16 144 VAL B C 1
ATOM 3689 O O . VAL B 1 144 ? 1.671 17.156 24.578 1 43.16 144 VAL B O 1
ATOM 3692 N N . LEU B 1 145 ? -0.296 17.531 23.859 1 48.69 145 LEU B N 1
ATOM 3693 C CA . LEU B 1 145 ? 0.048 17.797 22.469 1 48.69 145 LEU B CA 1
ATOM 3694 C C . LEU B 1 145 ? 0.652 19.188 22.312 1 48.69 145 LEU B C 1
ATOM 3696 O O . LEU B 1 145 ? 0.14 20.156 22.875 1 48.69 145 LEU B O 1
ATOM 3700 N N . ARG B 1 146 ? 1.888 19.344 21.922 1 44.78 146 ARG B N 1
ATOM 3701 C CA . ARG B 1 146 ? 2.498 20.656 21.781 1 44.78 146 ARG B CA 1
ATOM 3702 C C . ARG B 1 146 ? 2.486 21.109 20.328 1 44.78 146 ARG B C 1
ATOM 3704 O O . ARG B 1 146 ? 2.549 20.281 19.422 1 44.78 146 ARG B O 1
ATOM 3711 N N . ARG B 1 147 ? 2.289 22.375 20.234 1 47.88 147 ARG B N 1
ATOM 3712 C CA . ARG B 1 147 ? 2.367 23.125 18.984 1 47.88 147 ARG B CA 1
ATOM 3713 C C . ARG B 1 147 ? 1.463 22.516 17.922 1 47.88 147 ARG B C 1
ATOM 3715 O O . ARG B 1 147 ? 1.918 22.188 16.812 1 47.88 147 ARG B O 1
ATOM 3722 N N . GLN B 1 148 ? 0.351 22.25 18.406 1 54.03 148 GLN B N 1
ATOM 3723 C CA . GLN B 1 148 ? -0.681 21.672 17.562 1 54.03 148 GLN B CA 1
ATOM 3724 C C . GLN B 1 148 ? -1.339 22.734 16.672 1 54.03 148 GLN B C 1
ATOM 3726 O O . GLN B 1 148 ? -1.64 23.828 17.141 1 54.03 148 GLN B O 1
ATOM 3731 N N . VAL B 1 149 ? -1.321 22.562 15.367 1 51.41 149 VAL B N 1
ATOM 3732 C CA . VAL B 1 149 ? -2.033 23.453 14.453 1 51.41 149 VAL B CA 1
ATOM 3733 C C . VAL B 1 149 ? -3.24 22.719 13.867 1 51.41 149 VAL B C 1
ATOM 3735 O O . VAL B 1 149 ? -3.139 21.562 13.461 1 51.41 149 VAL B O 1
ATOM 3738 N N . TYR B 1 150 ? -4.305 23.281 14.086 1 54 150 TYR B N 1
ATOM 3739 C CA . TYR B 1 150 ? -5.551 22.766 13.531 1 54 150 TYR B CA 1
ATOM 3740 C C . TYR B 1 150 ? -6.203 23.781 12.609 1 54 150 TYR B C 1
ATOM 3742 O O . TYR B 1 150 ? -6.355 24.953 12.977 1 54 150 TYR B O 1
ATOM 3750 N N . ALA B 1 151 ? -6.383 23.469 11.344 1 49.72 151 ALA B N 1
ATOM 3751 C CA . ALA B 1 151 ? -7.066 24.375 10.414 1 49.72 151 ALA B CA 1
ATOM 3752 C C . ALA B 1 151 ? -8.328 23.734 9.844 1 49.72 151 ALA B C 1
ATOM 3754 O O . ALA B 1 151 ? -8.336 23.281 8.703 1 49.72 151 ALA B O 1
ATOM 3755 N N . PRO B 1 152 ? -9.297 23.641 10.758 1 48.44 152 PRO B N 1
ATOM 3756 C CA . PRO B 1 152 ? -10.562 23.125 10.203 1 48.44 152 PRO B CA 1
ATOM 3757 C C . PRO B 1 152 ? -11.117 24.016 9.094 1 48.44 152 PRO B C 1
ATOM 3759 O O . PRO B 1 152 ? -10.922 25.234 9.109 1 48.44 152 PRO B O 1
ATOM 3762 N N . PRO B 1 153 ? -11.688 23.344 8.117 1 45.44 153 PRO B N 1
ATOM 3763 C CA . PRO B 1 153 ? -12.281 24.141 7.043 1 45.44 153 PRO B CA 1
ATOM 3764 C C . PRO B 1 153 ? -13.266 25.188 7.559 1 45.44 153 PRO B C 1
ATOM 3766 O O . PRO B 1 153 ? -14.141 24.875 8.367 1 45.44 153 PRO B O 1
ATOM 3769 N N . GLY B 1 154 ? -13.102 26.406 7.199 1 46.97 154 GLY B N 1
ATOM 3770 C CA . GLY B 1 154 ? -14.031 27.484 7.473 1 46.97 154 GLY B CA 1
ATOM 3771 C C . GLY B 1 154 ? -13.797 28.141 8.82 1 46.97 154 GLY B C 1
ATOM 3772 O O . GLY B 1 154 ? -14.523 29.062 9.203 1 46.97 154 GLY B O 1
ATOM 3773 N N . LEU B 1 155 ? -13 27.594 9.703 1 54.03 155 LEU B N 1
ATOM 3774 C CA . LEU B 1 155 ? -12.906 28.156 11.047 1 54.03 155 LEU B CA 1
ATOM 3775 C C . LEU B 1 155 ? -11.547 28.812 11.273 1 54.03 155 LEU B C 1
ATOM 3777 O O . LEU B 1 155 ? -11.305 29.391 12.336 1 54.03 155 LEU B O 1
ATOM 3781 N N . GLY B 1 156 ? -10.695 28.797 10.328 1 55.84 156 GLY B N 1
ATOM 3782 C CA . GLY B 1 156 ? -9.383 29.375 10.508 1 55.84 156 GLY B CA 1
ATOM 3783 C C . GLY B 1 156 ? -8.336 28.375 10.961 1 55.84 156 GLY B C 1
ATOM 3784 O O . GLY B 1 156 ? -8.484 27.172 10.742 1 55.84 156 GLY B O 1
ATOM 3785 N N . VAL B 1 157 ? -7.293 28.938 11.43 1 58.69 157 VAL B N 1
ATOM 3786 C CA . VAL B 1 157 ? -6.164 28.109 11.859 1 58.69 157 VAL B CA 1
ATOM 3787 C C . VAL B 1 157 ? -6.023 28.172 13.375 1 58.69 157 VAL B C 1
ATOM 3789 O O . VAL B 1 157 ? -6.023 29.266 13.961 1 58.69 157 VAL B O 1
ATOM 3792 N N . TYR B 1 158 ? -6.078 27.047 13.984 1 61.16 158 TYR B N 1
ATOM 3793 C CA . TYR B 1 158 ? -5.91 26.938 15.43 1 61.16 158 TYR B CA 1
ATOM 3794 C C . TYR B 1 158 ? -4.531 26.391 15.773 1 61.16 158 TYR B C 1
ATOM 3796 O O . TYR B 1 158 ? -4.109 25.375 15.219 1 61.16 158 TYR B O 1
ATOM 3804 N N . PHE B 1 159 ? -3.809 27.141 16.5 1 61.19 159 PHE B N 1
ATOM 3805 C CA . PHE B 1 159 ? -2.51 26.703 17 1 61.19 159 PHE B CA 1
ATOM 3806 C C . PHE B 1 159 ? -2.514 26.594 18.516 1 61.19 159 PHE B C 1
ATOM 3808 O O . PHE B 1 159 ? -3.068 27.453 19.203 1 61.19 159 PHE B O 1
ATOM 3815 N N . ALA B 1 160 ? -2.139 25.5 18.984 1 63.5 160 ALA B N 1
ATOM 3816 C CA . ALA B 1 160 ? -1.914 25.328 20.422 1 63.5 160 ALA B CA 1
ATOM 3817 C C . ALA B 1 160 ? -0.481 24.891 20.703 1 63.5 160 ALA B C 1
ATOM 3819 O O . ALA B 1 160 ? 0.037 23.984 20.047 1 63.5 160 ALA B O 1
ATOM 3820 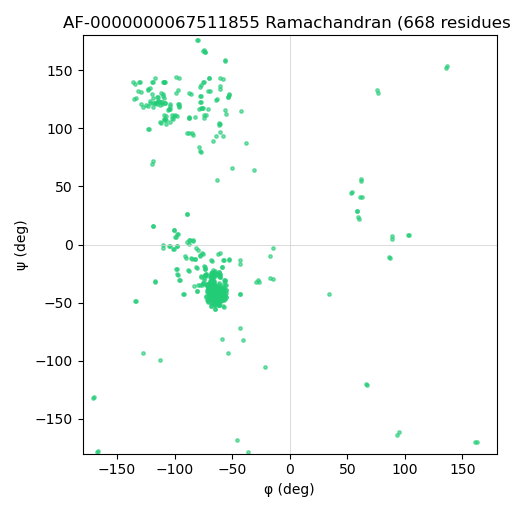N N . GLU B 1 161 ? 0.164 25.688 21.531 1 59.38 161 GLU B N 1
ATOM 3821 C CA . GLU B 1 161 ? 1.52 25.312 21.922 1 59.38 161 GLU B CA 1
ATOM 3822 C C . GLU B 1 161 ? 1.537 23.938 22.594 1 59.38 161 GLU B C 1
ATOM 3824 O O . GLU B 1 161 ? 2.43 23.125 22.344 1 59.38 161 GLU B O 1
ATOM 3829 N N . GLU B 1 162 ? 0.686 23.875 23.422 1 60.84 162 GLU B N 1
ATOM 3830 C CA . GLU B 1 162 ? 0.541 22.594 24.125 1 60.84 162 GLU B CA 1
ATOM 3831 C C . GLU B 1 162 ? -0.923 22.172 24.203 1 60.84 162 GLU B C 1
ATOM 3833 O O . GLU B 1 162 ? -1.805 23 24.438 1 60.84 162 GLU B O 1
ATOM 3838 N N . VAL B 1 163 ? -1.158 21.016 23.75 1 60.94 163 VAL B N 1
ATOM 3839 C CA . VAL B 1 163 ? -2.484 20.438 23.906 1 60.94 163 VAL B CA 1
ATOM 3840 C C . VAL B 1 163 ? -2.432 19.312 24.938 1 60.94 163 VAL B C 1
ATOM 3842 O O . VAL B 1 163 ? -1.673 18.344 24.781 1 60.94 163 VAL B O 1
ATOM 3845 N N . TYR B 1 164 ? -2.967 19.594 26.016 1 59.12 164 TYR B N 1
ATOM 3846 C CA . TYR B 1 164 ? -3.092 18.578 27.062 1 59.12 164 TYR B CA 1
ATOM 3847 C C . TYR B 1 164 ? -4.391 17.797 26.906 1 59.12 164 TYR B C 1
ATOM 3849 O O . TYR B 1 164 ? -5.473 18.312 27.172 1 59.12 164 TYR B O 1
ATOM 3857 N N . PRO B 1 165 ? -4.176 16.688 26.25 1 56.81 165 PRO B N 1
ATOM 3858 C CA . PRO B 1 165 ? -5.402 15.883 26.172 1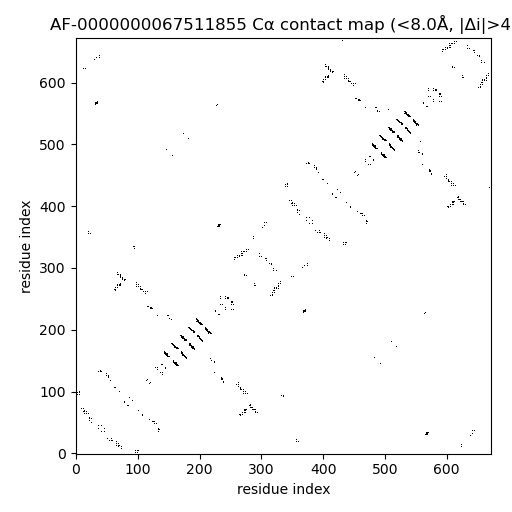 56.81 165 PRO B CA 1
ATOM 3859 C C . PRO B 1 165 ? -5.949 15.484 27.531 1 56.81 165 PRO B C 1
ATOM 3861 O O . PRO B 1 165 ? -5.211 14.961 28.375 1 56.81 165 PRO B O 1
ATOM 3864 N N . GLU B 1 166 ? -7.035 16.109 28.062 1 55.34 166 GLU B N 1
ATOM 3865 C CA . GLU B 1 166 ? -7.703 15.758 29.312 1 55.34 166 GLU B CA 1
ATOM 3866 C C . GLU B 1 166 ? -9.078 15.141 29.047 1 55.34 166 GLU B C 1
ATOM 3868 O O . GLU B 1 166 ? -9.695 15.406 28.016 1 55.34 166 GLU B O 1
ATOM 3873 N N . PRO B 1 167 ? -9.438 14.109 29.812 1 53.38 167 PRO B N 1
ATOM 3874 C CA . PRO B 1 167 ? -10.742 13.461 29.672 1 53.38 167 PRO B CA 1
ATOM 3875 C C . PRO B 1 167 ? -11.883 14.461 29.516 1 53.38 167 PRO B C 1
ATOM 3877 O O . PRO B 1 167 ? -12.836 14.203 28.781 1 53.38 167 PRO B O 1
ATOM 3880 N N . GLU B 1 168 ? -11.891 15.531 30.281 1 52.5 168 GLU B N 1
ATOM 3881 C CA . GLU B 1 168 ? -13.008 16.469 30.312 1 52.5 168 GLU B CA 1
ATOM 3882 C C . GLU B 1 168 ? -12.906 17.5 29.172 1 52.5 168 GLU B C 1
ATOM 3884 O O . GLU B 1 168 ? -13.766 18.359 29.031 1 52.5 168 GLU B O 1
ATOM 3889 N N . GLY B 1 169 ? -11.844 17.297 28.344 1 55.28 169 GLY B N 1
ATOM 3890 C CA . GLY B 1 169 ? -11.555 18.203 27.25 1 55.28 169 GLY B CA 1
ATOM 3891 C C . GLY B 1 169 ? -10.086 18.562 27.125 1 55.28 169 GLY B C 1
ATOM 3892 O O . GLY B 1 169 ? -9.336 18.438 28.094 1 55.28 169 GLY B O 1
ATOM 3893 N N . ASN B 1 170 ? -9.664 18.859 25.953 1 58.41 170 ASN B N 1
ATOM 3894 C CA . ASN B 1 170 ? -8.266 19.203 25.766 1 58.41 170 ASN B CA 1
ATOM 3895 C C . ASN B 1 170 ? -7.93 20.562 26.359 1 58.41 170 ASN B C 1
ATOM 3897 O O . ASN B 1 170 ? -8.719 21.5 26.25 1 58.41 170 ASN B O 1
ATOM 3901 N N . ARG B 1 171 ? -7.09 20.672 27.344 1 67.25 171 ARG B N 1
ATOM 3902 C CA . ARG B 1 171 ? -6.516 21.953 27.766 1 67.25 171 ARG B CA 1
ATOM 3903 C C . ARG B 1 171 ? -5.383 22.375 26.844 1 67.25 171 ARG B C 1
ATOM 3905 O O . ARG B 1 171 ? -4.52 21.562 26.484 1 67.25 171 ARG B O 1
ATOM 3912 N N . LEU B 1 172 ? -5.656 23.453 26.234 1 70.69 172 LEU B N 1
ATOM 3913 C CA . LEU B 1 172 ? -4.648 23.984 25.328 1 70.69 172 LEU B CA 1
ATOM 3914 C C . LEU B 1 172 ? -3.811 25.062 26.016 1 70.69 172 LEU B C 1
ATOM 3916 O O . LEU B 1 172 ? -4.316 25.812 26.859 1 70.69 172 LEU B O 1
ATOM 3920 N N . ARG B 1 173 ? -2.625 25.047 25.938 1 70.62 173 ARG B N 1
ATOM 3921 C CA . ARG B 1 173 ? -1.736 26.125 26.375 1 70.62 173 ARG B CA 1
ATOM 3922 C C . ARG B 1 173 ? -1.108 26.828 25.188 1 70.62 173 ARG B C 1
ATOM 3924 O O . ARG B 1 173 ? -0.733 26.188 24.203 1 70.62 173 ARG B O 1
ATOM 3931 N N . GLY B 1 174 ? -1.067 28.188 25.406 1 71.69 174 GLY B N 1
ATOM 3932 C CA . GLY B 1 174 ? -0.512 28.969 24.312 1 71.69 174 GLY B CA 1
ATOM 3933 C C . GLY B 1 174 ? -1.305 28.859 23.031 1 71.69 174 GLY B C 1
ATOM 3934 O O . GLY B 1 174 ? -0.774 28.438 22 1 71.69 174 GLY B O 1
ATOM 3935 N N . VAL B 1 175 ? -2.57 29.188 23.141 1 71.88 175 VAL B N 1
ATOM 3936 C CA . VAL B 1 175 ? -3.49 29.016 22.031 1 71.88 175 VAL B CA 1
ATOM 3937 C C . VAL B 1 175 ? -3.459 30.266 21.156 1 71.88 175 VAL B C 1
ATOM 3939 O O . VAL B 1 175 ? -3.477 31.391 21.656 1 71.88 175 VAL B O 1
ATOM 3942 N N . ARG B 1 176 ? -3.309 30.031 19.953 1 69.62 176 ARG B N 1
ATOM 3943 C CA . ARG B 1 176 ? -3.412 31.094 18.953 1 69.62 176 ARG B CA 1
ATOM 3944 C C . ARG B 1 176 ? -4.375 30.688 17.844 1 69.62 176 ARG B C 1
ATOM 3946 O O . ARG B 1 176 ? -4.27 29.594 17.281 1 69.62 176 ARG B O 1
ATOM 3953 N N . VAL B 1 177 ? -5.352 31.469 17.703 1 70.62 177 VAL B N 1
ATOM 3954 C CA . VAL B 1 177 ? -6.352 31.188 16.688 1 70.62 177 VAL B CA 1
ATOM 3955 C C . VAL B 1 177 ? -6.402 32.344 15.672 1 70.62 177 VAL B C 1
ATOM 3957 O O . VAL B 1 177 ? -6.465 33.5 16.047 1 70.62 177 VAL B O 1
ATOM 3960 N N . VAL B 1 178 ? -6.188 32.062 14.508 1 66.12 178 VAL B N 1
ATOM 3961 C CA . VAL B 1 178 ? -6.465 33 13.43 1 66.12 178 VAL B CA 1
ATOM 3962 C C . VAL B 1 178 ? -7.805 32.688 12.781 1 66.12 178 VAL B C 1
ATOM 3964 O O . VAL B 1 178 ? -7.965 31.609 12.188 1 66.12 178 VAL B O 1
ATOM 3967 N N . ASP B 1 179 ? -8.766 33.562 12.992 1 68.19 179 ASP B N 1
ATOM 3968 C CA . ASP B 1 179 ? -10.094 33.281 12.453 1 68.19 179 ASP B CA 1
ATOM 3969 C C . ASP B 1 179 ? -10.172 33.625 10.969 1 68.19 179 ASP B C 1
ATOM 3971 O O . ASP B 1 179 ? -9.211 34.156 10.398 1 68.19 179 ASP B O 1
ATOM 3975 N N . GLU B 1 180 ? -11.336 33.312 10.359 1 62.41 180 GLU B N 1
ATOM 3976 C CA . GLU B 1 180 ? -11.555 33.5 8.922 1 62.41 180 GLU B CA 1
ATOM 3977 C C . GLU B 1 180 ? -11.453 34.969 8.523 1 62.41 180 GLU B C 1
ATOM 3979 O O . GLU B 1 180 ? -11.125 35.281 7.375 1 62.41 180 GLU B O 1
ATOM 3984 N N . ARG B 1 181 ? -11.711 35.844 9.492 1 63.81 181 ARG B N 1
ATOM 3985 C CA . ARG B 1 181 ? -11.711 37.281 9.203 1 63.81 181 ARG B CA 1
ATOM 3986 C C . ARG B 1 181 ? -10.32 37.875 9.391 1 63.81 181 ARG B C 1
ATOM 3988 O O . ARG B 1 181 ? -10.133 39.094 9.227 1 63.81 181 ARG B O 1
ATOM 3995 N N . GLY B 1 182 ? -9.422 37 9.711 1 62.5 182 GLY B N 1
ATOM 3996 C CA . GLY B 1 182 ? -8.055 37.469 9.867 1 62.5 182 GLY B CA 1
ATOM 3997 C C . GLY B 1 182 ? -7.746 37.938 11.273 1 62.5 182 GLY B C 1
ATOM 3998 O O . GLY B 1 182 ? -6.684 38.531 11.523 1 62.5 182 GLY B O 1
ATOM 3999 N N . ARG B 1 183 ? -8.578 37.812 12.164 1 74.69 183 ARG B N 1
ATOM 4000 C CA . ARG B 1 183 ? -8.312 38.156 13.555 1 74.69 183 ARG B CA 1
ATOM 4001 C C . ARG B 1 183 ? -7.473 37.094 14.227 1 74.69 183 ARG B C 1
ATOM 4003 O O . ARG B 1 183 ? -7.648 35.906 13.961 1 74.69 183 ARG B O 1
ATOM 4010 N N . VAL B 1 184 ? -6.559 37.562 14.945 1 71.25 184 VAL B N 1
ATOM 4011 C CA . VAL B 1 184 ? -5.668 36.656 15.648 1 71.25 184 VAL B CA 1
ATOM 4012 C C . VAL B 1 184 ? -6.012 36.625 17.141 1 71.25 184 VAL B C 1
ATOM 4014 O O . VAL B 1 184 ? -5.98 37.656 17.797 1 71.25 184 VAL B O 1
ATOM 4017 N N . TYR B 1 185 ? -6.43 35.531 17.594 1 74.94 185 TYR B N 1
ATOM 4018 C CA . TYR B 1 185 ? -6.695 35.344 19 1 74.94 185 TYR B CA 1
ATOM 4019 C C . TYR B 1 185 ? -5.504 34.688 19.703 1 74.94 185 TYR B C 1
ATOM 4021 O O . TYR B 1 185 ? -4.91 33.75 19.188 1 74.94 185 TYR B O 1
ATOM 4029 N N . SER B 1 186 ? -4.965 35.312 20.641 1 72.56 186 SER B N 1
ATOM 4030 C CA . SER B 1 186 ? -3.885 34.75 21.438 1 72.56 186 SER B CA 1
ATOM 4031 C C . SER B 1 186 ? -4.32 34.562 22.891 1 72.56 186 SER B C 1
ATOM 4033 O O . SER B 1 186 ? -4.93 35.438 23.484 1 72.56 186 SER B O 1
ATOM 4035 N N . ALA B 1 187 ? -4.23 33.406 23.312 1 77.12 187 ALA B N 1
ATOM 4036 C CA . ALA B 1 187 ? -4.566 33.094 24.703 1 77.12 187 ALA B CA 1
ATOM 4037 C C . ALA B 1 187 ? -3.531 32.156 25.328 1 77.12 187 ALA B C 1
ATOM 4039 O O . ALA B 1 187 ? -2.963 31.312 24.641 1 77.12 187 ALA B O 1
ATOM 4040 N N . GLU B 1 188 ? -3.205 32.406 26.531 1 74.31 188 GLU B N 1
ATOM 4041 C CA . GLU B 1 188 ? -2.27 31.531 27.234 1 74.31 188 GLU B CA 1
ATOM 4042 C C . GLU B 1 188 ? -2.873 30.156 27.469 1 74.31 188 GLU B C 1
ATOM 4044 O O . GLU B 1 188 ? -2.174 29.141 27.375 1 74.31 188 GLU B O 1
ATOM 4049 N N . GLU B 1 189 ? -4.102 30.141 27.812 1 76 189 GLU B N 1
ATOM 4050 C CA . GLU B 1 189 ? -4.777 28.875 28.078 1 76 189 GLU B CA 1
ATOM 4051 C C . GLU B 1 189 ? -6.117 28.797 27.359 1 76 189 GLU B C 1
ATOM 4053 O O . GLU B 1 189 ? -6.797 29.812 27.188 1 76 189 GLU B O 1
ATOM 4058 N N . GLY B 1 190 ? -6.328 27.75 26.734 1 75.94 190 GLY B N 1
ATOM 4059 C CA . GLY B 1 190 ? -7.633 27.438 26.172 1 75.94 190 GLY B CA 1
ATOM 4060 C C . GLY B 1 190 ? -8.219 26.156 26.734 1 75.94 190 GLY B C 1
ATOM 4061 O O . GLY B 1 190 ? -7.508 25.172 26.906 1 75.94 190 GLY B O 1
ATOM 4062 N N . LEU B 1 191 ? -9.453 26.25 27.188 1 71.75 191 LEU B N 1
ATOM 4063 C CA . LEU B 1 191 ? -10.172 25.078 27.703 1 71.75 191 LEU B CA 1
ATOM 4064 C C . LEU B 1 191 ? -11.32 24.703 26.766 1 71.75 191 LEU B C 1
ATOM 4066 O O . LEU B 1 191 ? -12.047 25.578 26.281 1 71.75 191 LEU B O 1
ATOM 4070 N N . TRP B 1 192 ? -11.219 23.578 26.391 1 64.62 192 TRP B N 1
ATOM 4071 C CA . TRP B 1 192 ? -12.336 23.109 25.594 1 64.62 192 TRP B CA 1
ATOM 4072 C C . TRP B 1 192 ? -13.625 23.109 26.406 1 64.62 192 TRP B C 1
ATOM 4074 O O . TRP B 1 192 ? -13.648 22.641 27.547 1 64.62 192 TRP B O 1
ATOM 4084 N N . ASP B 1 193 ? -14.633 23.844 25.766 1 61.47 193 ASP B N 1
ATOM 4085 C CA . ASP B 1 193 ? -15.977 23.797 26.312 1 61.47 193 ASP B CA 1
ATOM 4086 C C . ASP B 1 193 ? -16.969 23.219 25.312 1 61.47 193 ASP B C 1
ATOM 4088 O O . ASP B 1 193 ? -16.703 23.219 24.094 1 61.47 193 ASP B O 1
ATOM 4092 N N . GLU B 1 194 ? -17.828 22.109 25.609 1 60.72 194 GLU B N 1
ATOM 4093 C CA . GLU B 1 194 ? -18.828 21.453 24.781 1 60.72 194 GLU B CA 1
ATOM 4094 C C . GLU B 1 194 ? -19.188 22.297 23.562 1 60.72 194 GLU B C 1
ATOM 4096 O O . GLU B 1 194 ? -19.5 21.75 22.5 1 60.72 194 GLU B O 1
ATOM 4101 N N . GLU B 1 195 ? -19.109 23.625 23.641 1 61 195 GLU B N 1
ATOM 4102 C CA . GLU B 1 195 ? -19.516 24.5 22.547 1 61 195 GLU B CA 1
ATOM 4103 C C . GLU B 1 195 ? -18.312 24.953 21.719 1 61 195 GLU B C 1
ATOM 4105 O O . GLU B 1 195 ? -18.453 25.391 20.578 1 61 195 GLU B O 1
ATOM 4110 N N . GLY B 1 196 ? -17.141 24.875 22.328 1 69.31 196 GLY B N 1
ATOM 4111 C CA . GLY B 1 196 ? -15.93 25.344 21.672 1 69.31 196 GLY B CA 1
ATOM 4112 C C . GLY B 1 196 ? -14.781 25.562 22.625 1 69.31 196 GLY B C 1
ATOM 4113 O O . GLY B 1 196 ? -14.758 25 23.734 1 69.31 196 GLY B O 1
ATOM 4114 N N . TRP B 1 197 ? -13.719 26.203 22.094 1 71.62 197 TRP B N 1
ATOM 4115 C CA . TRP B 1 197 ? -12.562 26.516 22.922 1 71.62 197 TRP B CA 1
ATOM 4116 C C . TRP B 1 197 ? -12.734 27.859 23.641 1 71.62 197 TRP B C 1
ATOM 4118 O O . TRP B 1 197 ? -12.891 28.891 23 1 71.62 197 TRP B O 1
ATOM 4128 N N . ARG B 1 198 ? -12.938 27.781 24.922 1 77.94 198 ARG B N 1
ATOM 4129 C CA . ARG B 1 198 ? -12.961 29 25.734 1 77.94 198 ARG B CA 1
ATOM 4130 C C . ARG B 1 198 ? -11.562 29.578 25.906 1 77.94 198 ARG B C 1
ATOM 4132 O O . ARG B 1 198 ? -10.664 28.906 26.406 1 77.94 198 ARG B O 1
ATOM 4139 N N . LEU B 1 199 ? -11.375 30.672 25.312 1 79.75 199 LEU B N 1
ATOM 4140 C CA . LEU B 1 199 ? -10.086 31.359 25.375 1 79.75 199 LEU B CA 1
ATOM 4141 C C . LEU B 1 199 ? -10.188 32.656 26.156 1 79.75 199 LEU B C 1
ATOM 4143 O O . LEU B 1 199 ? -11.219 33.344 26.094 1 79.75 199 LEU B O 1
ATOM 4147 N N . LYS B 1 200 ? -9.305 32.875 27.109 1 79.56 200 LYS B N 1
ATOM 4148 C CA . LYS B 1 200 ? -9.102 34.156 27.75 1 79.56 200 LYS B CA 1
ATOM 4149 C C . LYS B 1 200 ? -7.766 34.781 27.344 1 79.56 200 LYS B C 1
ATOM 4151 O O . LYS B 1 200 ? -6.703 34.25 27.641 1 79.56 200 LYS B O 1
ATOM 4156 N N . GLY B 1 201 ? -7.891 35.781 26.547 1 79.75 201 GLY B N 1
ATOM 4157 C CA . GLY B 1 201 ? -6.664 36.406 26.094 1 79.75 201 GLY B CA 1
ATOM 4158 C C . GLY B 1 201 ? -6.902 37.719 25.344 1 79.75 201 GLY B C 1
ATOM 4159 O O . GLY B 1 201 ? -7.586 38.594 25.844 1 79.75 201 GLY B O 1
ATOM 4160 N N . TYR B 1 202 ? -6.246 37.781 24.188 1 77.5 202 TYR B N 1
ATOM 4161 C CA . TYR B 1 202 ? -6.316 39 23.406 1 77.5 202 TYR B CA 1
ATOM 4162 C C . TYR B 1 202 ? -6.656 38.688 21.953 1 77.5 202 TYR B C 1
ATOM 4164 O O . TYR B 1 202 ? -6.375 37.594 21.453 1 77.5 202 TYR B O 1
ATOM 4172 N N . VAL B 1 203 ? -7.488 39.531 21.422 1 78.19 203 VAL B N 1
ATOM 4173 C CA . VAL B 1 203 ? -7.766 39.469 20 1 78.19 203 VAL B CA 1
ATOM 4174 C C . VAL B 1 203 ? -7.133 40.688 19.297 1 78.19 203 VAL B C 1
ATOM 4176 O O . VAL B 1 203 ? -7.195 41.812 19.797 1 78.19 203 VAL B O 1
ATOM 4179 N N . VAL B 1 204 ? -6.41 40.406 18.391 1 70.88 204 VAL B N 1
ATOM 4180 C CA . VAL B 1 204 ? -5.773 41.438 17.594 1 70.88 204 VAL B CA 1
ATOM 4181 C C . VAL B 1 204 ? -6.535 41.625 16.281 1 70.88 204 VAL B C 1
ATOM 4183 O O . VAL B 1 204 ? -6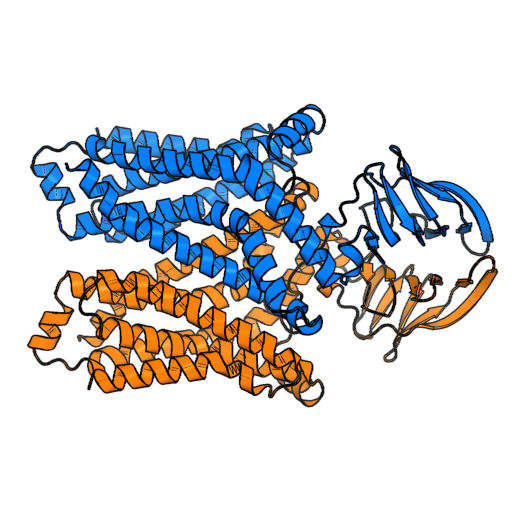.707 40.688 15.516 1 70.88 204 VAL B O 1
ATOM 4186 N N . GLU B 1 205 ? -7.164 42.719 16.156 1 66.31 205 GLU B N 1
ATOM 4187 C CA . GLU B 1 205 ? -7.809 43.125 14.914 1 66.31 205 GLU B CA 1
ATOM 4188 C C . GLU B 1 205 ? -7.117 44.344 14.305 1 66.31 205 GLU B C 1
ATOM 4190 O O . GLU B 1 205 ? -7.293 45.469 14.789 1 66.31 205 GLU B O 1
ATOM 4195 N N . GLY B 1 206 ? -6.41 44.062 13.297 1 56.62 206 GLY B N 1
ATOM 4196 C CA . GLY B 1 206 ? -5.648 45.188 12.766 1 56.62 206 GLY B CA 1
ATOM 4197 C C . GLY B 1 206 ? -4.578 45.688 13.719 1 56.62 206 GLY B C 1
ATOM 4198 O O . GLY B 1 206 ? -3.68 44.938 14.094 1 56.62 206 GLY B O 1
ATOM 4199 N N . GLU B 1 207 ? -4.703 47 14.102 1 58.38 207 GLU B N 1
ATOM 4200 C CA . GLU B 1 207 ? -3.75 47.656 14.992 1 58.38 207 GLU B CA 1
ATOM 4201 C C . GLU B 1 207 ? -4.266 47.688 16.422 1 58.38 207 GLU B C 1
ATOM 4203 O O . GLU B 1 207 ? -3.58 48.156 17.328 1 58.38 207 GLU B O 1
ATOM 4208 N N . GLU B 1 208 ? -5.309 47.062 16.578 1 68.06 208 GLU B N 1
ATOM 4209 C CA . GLU B 1 208 ? -5.891 47.188 17.906 1 68.06 208 GLU B CA 1
ATOM 4210 C C . GLU B 1 208 ? -5.879 45.844 18.641 1 68.06 208 GLU B C 1
ATOM 4212 O O . GLU B 1 208 ? -6.145 44.812 18.047 1 68.06 208 GLU B O 1
ATOM 4217 N N . VAL B 1 209 ? -5.289 45.844 19.766 1 71.38 209 VAL B N 1
ATOM 4218 C CA . VAL B 1 209 ? -5.328 44.688 20.656 1 71.38 209 VAL B CA 1
ATOM 4219 C C . VAL B 1 209 ? -6.438 44.875 21.688 1 71.38 209 VAL B C 1
ATOM 4221 O O . VAL B 1 209 ? -6.492 45.875 22.375 1 71.38 209 VAL B O 1
ATOM 4224 N N . ARG B 1 210 ? -7.406 44.031 21.734 1 79.94 210 ARG B N 1
ATOM 4225 C CA . ARG B 1 210 ? -8.484 44.062 22.719 1 79.94 210 ARG B CA 1
ATOM 4226 C C . ARG B 1 210 ? -8.508 42.781 23.547 1 79.94 210 ARG B C 1
ATOM 4228 O O . ARG B 1 210 ? -8.18 41.719 23.031 1 79.94 210 ARG B O 1
ATOM 4235 N N . PRO B 1 211 ? -8.75 42.969 24.797 1 80.81 211 PRO B N 1
ATOM 4236 C CA . PRO B 1 211 ? -8.938 41.75 25.594 1 80.81 211 PRO B CA 1
ATOM 4237 C C . PRO B 1 211 ? -10.125 40.906 25.109 1 80.81 211 PRO B C 1
ATOM 4239 O O . PRO B 1 211 ? -11.141 41.438 24.688 1 80.81 211 PRO B O 1
ATOM 4242 N N . PHE B 1 212 ? -9.875 39.656 25 1 82.62 212 PHE B N 1
ATOM 4243 C CA . PHE B 1 212 ? -10.922 38.75 24.562 1 82.62 212 PHE B CA 1
ATOM 4244 C C . PHE B 1 212 ? -11.156 37.656 25.578 1 82.62 212 PHE B C 1
ATOM 4246 O O . PHE B 1 212 ? -10.203 37.062 26.109 1 82.62 212 PHE B O 1
ATOM 4253 N N . GLU B 1 213 ? -12.383 37.625 26.094 1 81.56 213 GLU B N 1
ATOM 4254 C CA . GLU B 1 213 ? -12.852 36.469 26.859 1 81.56 213 GLU B CA 1
ATOM 4255 C C . GLU B 1 213 ? -14.109 35.875 26.25 1 81.56 213 GLU B C 1
ATOM 4257 O O . GLU B 1 213 ? -15.195 36.438 26.344 1 81.56 213 GLU B O 1
ATOM 4262 N N . GLY B 1 214 ? -13.938 34.812 25.5 1 81.06 214 GLY B N 1
ATOM 4263 C CA . GLY B 1 214 ? -15.086 34.156 24.875 1 81.06 214 GLY B CA 1
ATOM 4264 C C . GLY B 1 214 ? -14.773 32.781 24.312 1 81.06 214 GLY B C 1
ATOM 4265 O O . GLY B 1 214 ? -13.711 32.219 24.594 1 81.06 214 GLY B O 1
ATOM 4266 N N . VAL B 1 215 ? -15.797 32.219 23.719 1 77.06 215 VAL B N 1
ATOM 4267 C CA . VAL B 1 215 ? -15.719 30.891 23.125 1 77.06 215 VAL B CA 1
ATOM 4268 C C . VAL B 1 215 ? -15.586 31 21.609 1 77.06 215 VAL B C 1
ATOM 4270 O O . VAL B 1 215 ? -16.359 31.703 20.953 1 77.06 215 VAL B O 1
ATOM 4273 N N . LEU B 1 216 ? -14.484 30.703 21.078 1 73.94 216 LEU B N 1
ATOM 4274 C CA . LEU B 1 216 ? -14.336 30.594 19.625 1 73.94 216 LEU B CA 1
ATOM 4275 C C . LEU B 1 216 ? -14.906 29.281 19.109 1 73.94 216 LEU B C 1
ATOM 4277 O O . LEU B 1 216 ? -14.688 28.219 19.719 1 73.94 216 LEU B O 1
ATOM 4281 N N . PRO B 1 217 ? -15.773 29.406 18.125 1 58.97 217 PRO B N 1
ATOM 4282 C CA . PRO B 1 217 ? -16.344 28.172 17.578 1 58.97 217 PRO B CA 1
ATOM 4283 C C . PRO B 1 217 ? -15.297 27.234 16.984 1 58.97 217 PRO B C 1
ATOM 4285 O O . PRO B 1 217 ? -14.422 27.688 16.234 1 58.97 217 PRO B O 1
ATOM 4288 N N . PHE B 1 218 ? -14.836 26.312 17.609 1 50.5 218 PHE B N 1
ATOM 4289 C CA . PHE B 1 218 ? -13.953 25.266 17.109 1 50.5 218 PHE B CA 1
ATOM 4290 C C . PHE B 1 218 ? -14.711 23.938 16.984 1 50.5 218 PHE B C 1
ATOM 4292 O O . PHE B 1 218 ? -15.375 23.5 17.922 1 50.5 218 PHE B O 1
ATOM 4299 N N . PRO B 1 219 ? -15.047 23.609 15.734 1 42.06 219 PRO B N 1
ATOM 4300 C CA . PRO B 1 219 ? -15.734 22.312 15.766 1 42.06 219 PRO B CA 1
ATOM 4301 C C . PRO B 1 219 ? -15.156 21.375 16.812 1 42.06 219 PRO B C 1
ATOM 4303 O O . PRO B 1 219 ? -14.039 21.578 17.297 1 42.06 219 PRO B O 1
ATOM 4306 N N . ALA B 1 220 ? -15.711 20.125 16.906 1 38.72 220 ALA B N 1
ATOM 4307 C CA . ALA B 1 220 ? -15.602 19.078 17.922 1 38.72 220 ALA B CA 1
ATOM 4308 C C . ALA B 1 220 ? -14.148 18.875 18.344 1 38.72 220 ALA B C 1
ATOM 4310 O O . ALA B 1 220 ? -13.234 19.422 17.719 1 38.72 220 ALA B O 1
ATOM 4311 N N . ARG B 1 221 ? -13.93 17.766 19.094 1 37.75 221 ARG B N 1
ATOM 4312 C CA . ARG B 1 221 ? -12.781 17.109 19.703 1 37.75 221 ARG B CA 1
ATOM 4313 C C . ARG B 1 221 ? -11.555 17.188 18.797 1 37.75 221 ARG B C 1
ATOM 4315 O O . ARG B 1 221 ? -11.594 16.75 17.656 1 37.75 221 ARG B O 1
ATOM 4322 N N . PHE B 1 222 ? -10.836 18.203 18.906 1 38.41 222 PHE B N 1
ATOM 4323 C CA . PHE B 1 222 ? -9.555 18.406 18.266 1 38.41 222 PHE B CA 1
ATOM 4324 C C . PHE B 1 222 ? -8.82 17.078 18.078 1 38.41 222 PHE B C 1
ATOM 4326 O O . PHE B 1 222 ? -8.406 16.453 19.047 1 38.41 222 PHE B O 1
ATOM 4333 N N . ARG B 1 223 ? -9.25 16.203 17.359 1 36.09 223 ARG B N 1
ATOM 4334 C CA . ARG B 1 223 ? -8.289 15.117 17.172 1 36.09 223 ARG B CA 1
ATOM 4335 C C . ARG B 1 223 ? -7.219 15.508 16.156 1 36.09 223 ARG B C 1
ATOM 4337 O O . ARG B 1 223 ? -7.531 15.789 15 1 36.09 223 ARG B O 1
ATOM 4344 N N . PRO B 1 224 ? -6.156 16.219 16.578 1 36.62 224 PRO B N 1
ATOM 4345 C CA . PRO B 1 224 ? -4.984 16.406 15.727 1 36.62 224 PRO B CA 1
ATOM 4346 C C . PRO B 1 224 ? -4.926 15.406 14.578 1 36.62 224 PRO B C 1
ATOM 4348 O O . PRO B 1 224 ? -3.986 15.43 13.773 1 36.62 224 PRO B O 1
ATOM 4351 N N . LYS B 1 225 ? -5.738 14.422 14.562 1 36.91 225 LYS B N 1
ATOM 4352 C CA . LYS B 1 225 ? -5.719 13.211 13.75 1 36.91 225 LYS B CA 1
ATOM 4353 C C . LYS B 1 225 ? -5.723 13.555 12.266 1 36.91 225 LYS B C 1
ATOM 4355 O O . LYS B 1 225 ? -5.617 12.664 11.414 1 36.91 225 LYS B O 1
ATOM 4360 N N . GLU B 1 226 ? -6.395 14.758 12.008 1 37.28 226 GLU B N 1
ATOM 4361 C CA . GLU B 1 226 ? -6.871 14.812 10.625 1 37.28 226 GLU B CA 1
ATOM 4362 C C . GLU B 1 226 ? -5.707 14.789 9.641 1 37.28 226 GLU B C 1
ATOM 4364 O O . GLU B 1 226 ? -5.914 14.648 8.43 1 37.28 226 GLU B O 1
ATOM 4369 N N . SER B 1 227 ? -4.574 15.492 9.93 1 35.5 227 SER B N 1
ATOM 4370 C CA . SER B 1 227 ? -3.594 15.805 8.891 1 35.5 227 SER B CA 1
ATOM 4371 C C . SER B 1 227 ? -3.061 14.539 8.234 1 35.5 227 SER B C 1
ATOM 4373 O O . SER B 1 227 ? -2.92 14.484 7.012 1 35.5 227 SER B O 1
ATOM 4375 N N . LEU B 1 228 ? -2.008 13.891 9.023 1 36.59 228 LEU B N 1
ATOM 4376 C CA . LEU B 1 228 ? -0.899 13.258 8.328 1 36.59 228 LEU B CA 1
ATOM 4377 C C . LEU B 1 228 ? -1.37 12.008 7.586 1 36.59 228 LEU B C 1
ATOM 4379 O O . LEU B 1 228 ? -0.788 11.625 6.57 1 36.59 228 LEU B O 1
ATOM 4383 N N . GLY B 1 229 ? -2.428 11.133 8.352 1 37.66 229 GLY B N 1
ATOM 4384 C CA . GLY B 1 229 ? -2.52 9.797 7.785 1 37.66 229 GLY B CA 1
ATOM 4385 C C . GLY B 1 229 ? -3.938 9.391 7.434 1 37.66 229 GLY B C 1
ATOM 4386 O O . GLY B 1 229 ? -4.438 9.742 6.363 1 37.66 229 GLY B O 1
ATOM 4387 N N . SER B 1 230 ? -4.652 8.648 8.469 1 43.84 230 SER B N 1
ATOM 4388 C CA . SER B 1 230 ? -5.98 8.094 8.227 1 43.84 230 SER B CA 1
ATOM 4389 C C . SER B 1 230 ? -7.055 9.172 8.297 1 43.84 230 SER B C 1
ATOM 4391 O O . SER B 1 230 ? -7.375 9.664 9.383 1 43.84 230 SER B O 1
ATOM 4393 N N . ARG B 1 231 ? -7.211 9.977 7.16 1 54.16 231 ARG B N 1
ATOM 4394 C CA . ARG B 1 231 ? -8.008 11.188 6.984 1 54.16 231 ARG B CA 1
ATOM 4395 C C . ARG B 1 231 ? -9.492 10.906 7.195 1 54.16 231 ARG B C 1
ATOM 4397 O O . ARG B 1 231 ? -10.305 11.836 7.238 1 54.16 231 ARG B O 1
ATOM 4404 N N . ASP B 1 232 ? -9.867 9.609 7.34 1 63 232 ASP B N 1
ATOM 4405 C CA . ASP B 1 232 ? -11.273 9.359 7.621 1 63 232 ASP B CA 1
ATOM 4406 C C . ASP B 1 232 ? -11.547 9.398 9.125 1 63 232 ASP B C 1
ATOM 4408 O O . ASP B 1 232 ? -11.023 8.57 9.875 1 63 232 ASP B O 1
ATOM 4412 N N . PRO B 1 233 ? -12.195 10.336 9.664 1 62.69 233 PRO B N 1
ATOM 4413 C CA . PRO B 1 233 ? -12.453 10.508 11.094 1 62.69 233 PRO B CA 1
ATOM 4414 C C . PRO B 1 233 ? -13.062 9.258 11.734 1 62.69 233 PRO B C 1
ATOM 4416 O O . PRO B 1 233 ? -13.047 9.117 12.961 1 62.69 233 PRO B O 1
ATOM 4419 N N . TYR B 1 234 ? -13.508 8.32 10.961 1 79.06 234 TYR B N 1
ATOM 4420 C CA . TYR B 1 234 ? -14.234 7.191 11.523 1 79.06 234 TYR B CA 1
ATOM 4421 C C . TYR B 1 234 ? -13.359 5.941 11.555 1 79.06 234 TYR B C 1
ATOM 4423 O O . TYR B 1 234 ? -13.75 4.914 12.109 1 79.06 234 TYR B O 1
ATOM 4431 N N . ASP B 1 235 ? -12.109 6.004 11.07 1 84 235 ASP B N 1
ATOM 4432 C CA . ASP B 1 235 ? -11.234 4.836 10.961 1 84 235 ASP B CA 1
ATOM 4433 C C . ASP B 1 235 ? -10.82 4.336 12.344 1 84 235 ASP B C 1
ATOM 4435 O O . ASP B 1 235 ? -10.555 3.146 12.523 1 84 235 ASP B O 1
ATOM 4439 N N . SER B 1 236 ? -10.797 5.258 13.344 1 84.12 236 SER B N 1
ATOM 4440 C CA . SER B 1 236 ? -10.344 4.891 14.688 1 84.12 236 SER B CA 1
ATOM 4441 C C . SER B 1 236 ? -11.531 4.66 15.617 1 84.12 236 SER B C 1
ATOM 4443 O O . SER B 1 236 ? -11.359 4.598 16.844 1 84.12 236 SER B O 1
ATOM 4445 N N . THR B 1 237 ? -12.766 4.555 15.125 1 85.31 237 THR B N 1
ATOM 4446 C CA . THR B 1 237 ? -13.969 4.383 15.93 1 85.31 237 THR B CA 1
ATOM 4447 C C . THR B 1 237 ? -14.461 2.941 15.859 1 85.31 237 THR B C 1
ATOM 4449 O O . THR B 1 237 ? -14.852 2.461 14.797 1 85.31 237 THR B O 1
ATOM 4452 N N . PRO B 1 238 ? -14.461 2.248 16.984 1 92.38 238 PRO B N 1
ATOM 4453 C CA . PRO B 1 238 ? -14.961 0.873 16.984 1 92.38 238 PRO B CA 1
ATOM 4454 C C . PRO B 1 238 ? -16.391 0.768 16.469 1 92.38 238 PRO B C 1
ATOM 4456 O O . PRO B 1 238 ? -17.156 1.742 16.531 1 92.38 238 PRO B O 1
ATOM 4459 N N . LEU B 1 239 ? -16.766 -0.384 16.031 1 95.06 239 LEU B N 1
ATOM 4460 C CA . LEU B 1 239 ? -18.016 -0.595 15.305 1 95.06 239 LEU B CA 1
ATOM 4461 C C . LEU B 1 239 ? -19.219 -0.243 16.172 1 95.06 239 LEU B C 1
ATOM 4463 O O . LEU B 1 239 ? -20.188 0.347 15.695 1 95.06 239 LEU B O 1
ATOM 4467 N N . GLU B 1 240 ? -19.203 -0.601 17.438 1 93.44 240 GLU B N 1
ATOM 4468 C CA . GLU B 1 240 ? -20.312 -0.308 18.328 1 93.44 240 GLU B CA 1
ATOM 4469 C C . GLU B 1 240 ? -20.516 1.197 18.5 1 93.44 240 GLU B C 1
ATOM 4471 O O . GLU B 1 240 ? -21.641 1.688 18.469 1 93.44 240 GLU B O 1
ATOM 4476 N N . GLU B 1 241 ? -19.406 1.876 18.719 1 88.94 241 GLU B N 1
ATOM 4477 C CA . GLU B 1 241 ? -19.453 3.33 18.844 1 88.94 241 GLU B CA 1
ATOM 4478 C C . GLU B 1 241 ? -19.859 3.975 17.516 1 88.94 241 GLU B C 1
ATOM 4480 O O . GLU B 1 241 ? -20.562 4.988 17.516 1 88.94 241 GLU B O 1
ATOM 4485 N N . LEU B 1 242 ? -19.406 3.42 16.453 1 90.06 242 LEU B N 1
ATOM 4486 C CA . LEU B 1 242 ? -19.766 3.928 15.141 1 90.06 242 LEU B CA 1
ATOM 4487 C C . LEU B 1 242 ? -21.266 3.781 14.883 1 90.06 242 LEU B C 1
ATOM 4489 O O . LEU B 1 242 ? -21.875 4.648 14.258 1 90.06 242 LEU B O 1
ATOM 4493 N N . TRP B 1 243 ? -21.859 2.684 15.328 1 92.94 243 TRP B N 1
ATOM 4494 C CA . TRP B 1 243 ? -23.297 2.473 15.211 1 92.94 243 TRP B CA 1
ATOM 4495 C C . TRP B 1 243 ? -24.078 3.547 15.969 1 92.94 243 TRP B C 1
ATOM 4497 O O . TRP B 1 243 ? -25.062 4.082 15.469 1 92.94 243 TRP B O 1
ATOM 4507 N N . ALA B 1 244 ? -23.609 3.91 17.125 1 89 244 ALA B N 1
ATOM 4508 C CA . ALA B 1 244 ? -24.234 4.953 17.938 1 89 244 ALA B CA 1
ATOM 4509 C C . ALA B 1 244 ? -24.141 6.312 17.25 1 89 244 ALA B C 1
ATOM 4511 O O . ALA B 1 244 ? -25.109 7.066 17.219 1 89 244 ALA B O 1
ATOM 4512 N N . ARG B 1 245 ? -22.969 6.547 16.719 1 79.94 245 ARG B N 1
ATOM 4513 C CA . ARG B 1 245 ? -22.75 7.812 16.031 1 79.94 245 ARG B CA 1
ATOM 4514 C C . ARG B 1 245 ? -23.594 7.895 14.766 1 79.94 245 ARG B C 1
ATOM 4516 O O . ARG B 1 245 ? -24.047 8.977 14.383 1 79.94 245 ARG B O 1
ATOM 4523 N N . ALA B 1 246 ? -23.797 6.797 14.141 1 86.88 246 ALA B N 1
ATOM 4524 C CA . ALA B 1 246 ? -24.531 6.727 12.883 1 86.88 246 ALA B CA 1
ATOM 4525 C C . ALA B 1 246 ? -26 7.102 13.094 1 86.88 246 ALA B C 1
ATOM 4527 O O . ALA B 1 246 ? -26.688 7.508 12.156 1 86.88 246 ALA B O 1
ATOM 4528 N N . GLN B 1 247 ? -26.469 6.977 14.305 1 87.5 247 GLN B N 1
ATOM 4529 C CA . GLN B 1 247 ? -27.859 7.32 14.602 1 87.5 247 GLN B CA 1
ATOM 4530 C C . GLN B 1 247 ? -28.062 8.836 14.617 1 87.5 247 GLN B C 1
ATOM 4532 O O . GLN B 1 247 ? -29.172 9.32 14.383 1 87.5 247 GLN B O 1
ATOM 4537 N N . VAL B 1 248 ? -26.906 9.555 14.82 1 79.5 248 VAL B N 1
ATOM 4538 C CA . VAL B 1 248 ? -27.031 10.992 15.016 1 79.5 248 VAL B CA 1
ATOM 4539 C C . VAL B 1 248 ? -26.328 11.742 13.883 1 79.5 248 VAL B C 1
ATOM 4541 O O . VAL B 1 248 ? -26.672 12.875 13.562 1 79.5 248 VAL B O 1
ATOM 4544 N N . GLU B 1 249 ? -25.25 11.156 13.336 1 70.19 249 GLU B N 1
ATOM 4545 C CA . GLU B 1 249 ? -24.438 11.789 12.305 1 70.19 249 GLU B CA 1
ATOM 4546 C C . GLU B 1 249 ? -24.625 11.109 10.953 1 70.19 249 GLU B C 1
ATOM 4548 O O . GLU B 1 249 ? -24.203 9.969 10.758 1 70.19 249 GLU B O 1
ATOM 4553 N N . PRO B 1 250 ? -25.234 11.836 10.062 1 73.56 250 PRO B N 1
ATOM 4554 C CA . PRO B 1 250 ? -25.484 11.234 8.75 1 73.56 250 PRO B CA 1
ATOM 4555 C C . PRO B 1 250 ? -24.188 10.734 8.086 1 73.56 250 PRO B C 1
ATOM 4557 O O . PRO B 1 250 ? -24.203 9.703 7.414 1 73.56 250 PRO B O 1
ATOM 4560 N N . GLU B 1 251 ? -23.078 11.438 8.289 1 72.62 251 GLU B N 1
ATOM 4561 C CA . GLU B 1 251 ? -21.812 11.047 7.676 1 72.62 251 GLU B CA 1
ATOM 4562 C C . GLU B 1 251 ? -21.297 9.734 8.258 1 72.62 251 GLU B C 1
ATOM 4564 O O . GLU B 1 251 ? -20.594 8.984 7.586 1 72.62 251 GLU B O 1
ATOM 4569 N N . ALA B 1 252 ? -21.75 9.469 9.469 1 81.06 252 ALA B N 1
ATOM 4570 C CA . ALA B 1 252 ? -21.312 8.25 10.148 1 81.06 252 ALA B CA 1
ATOM 4571 C C . ALA B 1 252 ? -22.094 7.035 9.656 1 81.06 252 ALA B C 1
ATOM 4573 O O . ALA B 1 252 ? -21.656 5.895 9.82 1 81.06 252 ALA B O 1
ATOM 4574 N N . ARG B 1 253 ? -23.25 7.328 9.062 1 88.81 253 ARG B N 1
ATOM 4575 C CA . ARG B 1 253 ? -24.094 6.223 8.594 1 88.81 253 ARG B CA 1
ATOM 4576 C C . ARG B 1 253 ? -23.406 5.477 7.445 1 88.81 253 ARG B C 1
ATOM 4578 O O . ARG B 1 253 ? -23.359 4.246 7.445 1 88.81 253 ARG B O 1
ATOM 4585 N N . PHE B 1 254 ? -22.922 6.27 6.52 1 89.38 254 PHE B N 1
ATOM 4586 C CA . PHE B 1 254 ? -22.234 5.629 5.41 1 89.38 254 PHE B CA 1
ATOM 4587 C C . PHE B 1 254 ? -21 4.879 5.906 1 89.38 254 PHE B C 1
ATOM 4589 O O . PHE B 1 254 ? -20.719 3.764 5.461 1 89.38 254 PHE B O 1
ATOM 4596 N N . ALA B 1 255 ? -20.281 5.488 6.82 1 88.31 255 ALA B N 1
ATOM 4597 C CA . ALA B 1 255 ? -19.078 4.855 7.359 1 88.31 255 ALA B CA 1
ATOM 4598 C C . ALA B 1 255 ? -19.406 3.529 8.039 1 88.31 255 ALA B C 1
ATOM 4600 O O . ALA B 1 255 ? -18.656 2.561 7.93 1 88.31 255 ALA B O 1
ATOM 4601 N N . PHE B 1 256 ? -20.547 3.506 8.727 1 92.56 256 PHE B N 1
ATOM 4602 C CA . PHE B 1 256 ? -20.969 2.291 9.406 1 92.56 256 PHE B CA 1
ATOM 4603 C C . PHE B 1 256 ? -21.297 1.19 8.406 1 92.56 256 PHE B C 1
ATOM 4605 O O . PHE B 1 256 ? -20.797 0.071 8.523 1 92.56 256 PHE B O 1
ATOM 4612 N N . HIS B 1 257 ? -22.109 1.45 7.387 1 94.12 257 HIS B N 1
ATOM 4613 C CA . HIS B 1 257 ? -22.484 0.465 6.379 1 94.12 257 HIS B CA 1
ATOM 4614 C C . HIS B 1 257 ? -21.297 0.05 5.531 1 94.12 257 HIS B C 1
ATOM 4616 O O . HIS B 1 257 ? -21.203 -1.101 5.098 1 94.12 257 HIS B O 1
ATOM 4622 N N . ARG B 1 258 ? -20.453 0.981 5.332 1 92.81 258 ARG B N 1
ATOM 4623 C CA . ARG B 1 258 ? -19.25 0.676 4.559 1 92.81 258 ARG B CA 1
ATOM 4624 C C . ARG B 1 258 ? -18.391 -0.352 5.273 1 92.81 258 ARG B C 1
ATOM 4626 O O . ARG B 1 258 ? -17.828 -1.245 4.641 1 92.81 258 ARG B O 1
ATOM 4633 N N . ARG B 1 259 ? -18.266 -0.216 6.527 1 94.19 259 ARG B N 1
ATOM 4634 C CA . ARG B 1 259 ? -17.469 -1.162 7.309 1 94.19 259 ARG B CA 1
ATOM 4635 C C . ARG B 1 259 ? -18.078 -2.562 7.242 1 94.19 259 ARG B C 1
ATOM 4637 O O . ARG B 1 259 ? -17.344 -3.551 7.113 1 94.19 259 ARG B O 1
ATOM 4644 N N . LEU B 1 260 ? -19.359 -2.617 7.371 1 96.38 260 LEU B N 1
ATOM 4645 C CA . LEU B 1 260 ? -20.047 -3.9 7.266 1 96.38 260 LEU B CA 1
ATOM 4646 C C . LEU B 1 260 ? -19.922 -4.465 5.852 1 96.38 260 LEU B C 1
ATOM 4648 O O . LEU B 1 260 ? -19.719 -5.668 5.676 1 96.38 260 LEU B O 1
ATOM 4652 N N . ALA B 1 261 ? -20.094 -3.58 4.902 1 96.62 261 ALA B N 1
ATOM 4653 C CA . ALA B 1 261 ? -19.953 -3.992 3.508 1 96.62 261 ALA B CA 1
ATOM 4654 C C . ALA B 1 261 ? -18.547 -4.531 3.232 1 96.62 261 ALA B C 1
ATOM 4656 O O . ALA B 1 261 ? -18.391 -5.512 2.5 1 96.62 261 ALA B O 1
ATOM 4657 N N . ASP B 1 262 ? -17.531 -3.875 3.779 1 95.31 262 ASP B N 1
ATOM 4658 C CA . ASP B 1 262 ? -16.156 -4.32 3.598 1 95.31 262 ASP B CA 1
ATOM 4659 C C . ASP B 1 262 ? -15.953 -5.719 4.176 1 95.31 262 ASP B C 1
ATOM 4661 O O . ASP B 1 262 ? -15.195 -6.516 3.623 1 95.31 262 ASP B O 1
ATOM 4665 N N . ALA B 1 263 ? -16.531 -5.98 5.301 1 96.88 263 ALA B N 1
ATOM 4666 C CA . ALA B 1 263 ? -16.453 -7.309 5.902 1 96.88 263 ALA B CA 1
ATOM 4667 C C . ALA B 1 263 ? -17.125 -8.352 5.02 1 96.88 263 ALA B C 1
ATOM 4669 O O . ALA B 1 263 ? -16.578 -9.438 4.805 1 96.88 263 ALA B O 1
ATOM 4670 N N . LEU B 1 264 ? -18.297 -8.023 4.527 1 97.31 264 LEU B N 1
ATOM 4671 C CA . LEU B 1 264 ? -19.047 -8.914 3.65 1 97.31 264 LEU B CA 1
ATOM 4672 C C . LEU B 1 264 ? -18.328 -9.109 2.32 1 97.31 264 LEU B C 1
ATOM 4674 O O . LEU B 1 264 ? -18.531 -10.125 1.646 1 97.31 264 LEU B O 1
ATOM 4678 N N . GLY B 1 265 ? -17.562 -8.133 1.948 1 96.38 265 GLY B N 1
ATOM 4679 C CA . GLY B 1 265 ? -16.844 -8.156 0.686 1 96.38 265 GLY B CA 1
ATOM 4680 C C . GLY B 1 265 ? -15.969 -9.391 0.524 1 96.38 265 GLY B C 1
ATOM 4681 O O . GLY B 1 265 ? -15.859 -9.945 -0.572 1 96.38 265 GLY B O 1
ATOM 4682 N N . GLY B 1 266 ? -15.312 -9.82 1.605 1 96.19 266 GLY B N 1
ATOM 4683 C CA . GLY B 1 266 ? -14.5 -11.023 1.55 1 96.19 266 GLY B CA 1
ATOM 4684 C C . GLY B 1 266 ? -15.289 -12.25 1.129 1 96.19 266 GLY B C 1
ATOM 4685 O O . GLY B 1 266 ? -14.789 -13.094 0.385 1 96.19 266 GLY B O 1
ATOM 4686 N N . LEU B 1 267 ? -16.484 -12.344 1.614 1 98 267 LEU B N 1
ATOM 4687 C CA . LEU B 1 267 ? -17.344 -13.492 1.302 1 98 267 LEU B CA 1
ATOM 4688 C C . LEU B 1 267 ? -17.75 -13.477 -0.165 1 98 267 LEU B C 1
ATOM 4690 O O . LEU B 1 267 ? -17.594 -14.477 -0.869 1 98 267 LEU B O 1
ATOM 4694 N N . VAL B 1 268 ? -18.25 -12.312 -0.608 1 98 268 VAL B N 1
ATOM 4695 C CA . VAL B 1 268 ? -18.812 -12.234 -1.954 1 98 268 VAL B CA 1
ATOM 4696 C C . VAL B 1 268 ? -17.688 -12.312 -2.986 1 98 268 VAL B C 1
ATOM 4698 O O . VAL B 1 268 ? -17.844 -12.953 -4.027 1 98 268 VAL B O 1
ATOM 4701 N N . LEU B 1 269 ? -16.594 -11.648 -2.727 1 96.81 269 LEU B N 1
ATOM 4702 C CA . LEU B 1 269 ? -15.445 -11.711 -3.615 1 96.81 269 LEU B CA 1
ATOM 4703 C C . LEU B 1 269 ? -14.898 -13.133 -3.695 1 96.81 269 LEU B C 1
ATOM 4705 O O . LEU B 1 269 ? -14.555 -13.609 -4.781 1 96.81 269 LEU B O 1
ATOM 4709 N N . GLY B 1 270 ? -14.734 -13.75 -2.514 1 97.75 270 GLY B N 1
ATOM 4710 C CA . GLY B 1 270 ? -14.273 -15.133 -2.488 1 97.75 270 GLY B CA 1
ATOM 4711 C C . GLY B 1 270 ? -15.188 -16.078 -3.238 1 97.75 270 GLY B C 1
ATOM 4712 O O . GLY B 1 270 ? -14.727 -16.938 -3.984 1 97.75 270 GLY B O 1
ATOM 4713 N N . ALA B 1 271 ? -16.484 -15.906 -3.027 1 98.12 271 ALA B N 1
ATOM 4714 C CA . ALA B 1 271 ? -17.469 -16.75 -3.715 1 98.12 271 ALA B CA 1
ATOM 4715 C C . ALA B 1 271 ? -17.406 -16.531 -5.227 1 98.12 271 ALA B C 1
ATOM 4717 O O . ALA B 1 271 ? -17.469 -17.5 -5.996 1 98.12 271 ALA B O 1
ATOM 4718 N N . ALA B 1 272 ? -17.312 -15.281 -5.594 1 98.19 272 ALA B N 1
ATOM 4719 C CA . ALA B 1 272 ? -17.203 -14.969 -7.02 1 98.19 272 ALA B CA 1
ATOM 4720 C C . ALA B 1 272 ? -15.938 -15.578 -7.617 1 98.19 272 ALA B C 1
ATOM 4722 O O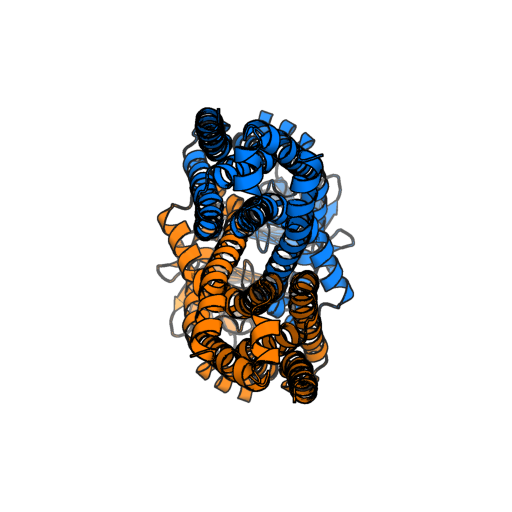 . ALA B 1 272 ? -15.961 -16.125 -8.727 1 98.19 272 ALA B O 1
ATOM 4723 N N . ALA B 1 273 ? -14.852 -15.469 -6.91 1 97.88 273 ALA B N 1
ATOM 4724 C CA . ALA B 1 273 ? -13.594 -16.047 -7.375 1 97.88 273 ALA B CA 1
ATOM 4725 C C . ALA B 1 273 ? -13.703 -17.562 -7.512 1 97.88 273 ALA B C 1
ATOM 4727 O O . ALA B 1 273 ? -13.219 -18.141 -8.492 1 97.88 273 ALA B O 1
ATOM 4728 N N . ALA B 1 274 ? -14.305 -18.203 -6.547 1 97.81 274 ALA B N 1
ATOM 4729 C CA . ALA B 1 274 ? -14.477 -19.656 -6.566 1 97.81 274 ALA B CA 1
ATOM 4730 C C . ALA B 1 274 ? -15.328 -20.094 -7.754 1 97.81 274 ALA B C 1
ATOM 4732 O O . ALA B 1 274 ? -14.953 -21.016 -8.492 1 97.81 274 ALA B O 1
ATOM 4733 N N . ALA B 1 275 ? -16.453 -19.391 -7.859 1 97.62 275 ALA B N 1
ATOM 4734 C CA . ALA B 1 275 ? -17.344 -19.75 -8.953 1 97.62 275 ALA B CA 1
ATOM 4735 C C . ALA B 1 275 ? -16.688 -19.516 -10.305 1 97.62 275 ALA B C 1
ATOM 4737 O O . ALA B 1 275 ? -16.812 -20.328 -11.219 1 97.62 275 ALA B O 1
ATOM 4738 N N . LEU B 1 276 ? -16.016 -18.438 -10.398 1 96.81 276 LEU B N 1
ATOM 4739 C CA . LEU B 1 276 ? -15.312 -18.125 -11.641 1 96.81 276 LEU B CA 1
ATOM 4740 C C . LEU B 1 276 ? -14.219 -19.156 -11.914 1 96.81 276 LEU B C 1
ATOM 4742 O O . LEU B 1 276 ? -14.094 -19.656 -13.039 1 96.81 276 LEU B O 1
ATOM 4746 N N . GLY B 1 277 ? -13.445 -19.469 -10.906 1 96.06 277 GLY B N 1
ATOM 4747 C CA . GLY B 1 277 ? -12.367 -20.438 -11.055 1 96.06 277 GLY B CA 1
ATOM 4748 C C . GLY B 1 277 ? -12.844 -21.797 -11.508 1 96.06 277 GLY B C 1
ATOM 4749 O O . GLY B 1 277 ? -12.195 -22.453 -12.328 1 96.06 277 GLY B O 1
ATOM 4750 N N . LEU B 1 278 ? -13.914 -22.203 -11 1 95.44 278 LEU B N 1
ATOM 4751 C CA . LEU B 1 278 ? -14.461 -23.516 -11.336 1 95.44 278 LEU B CA 1
ATOM 4752 C C . LEU B 1 278 ? -15.062 -23.516 -12.734 1 95.44 278 LEU B C 1
ATOM 4754 O O . LEU B 1 278 ? -15.297 -24.578 -13.32 1 95.44 278 LEU B O 1
ATOM 4758 N N . SER B 1 279 ? -15.336 -22.297 -13.172 1 93.94 279 SER B N 1
ATOM 4759 C CA . SER B 1 279 ? -15.945 -22.172 -14.492 1 93.94 279 SER B CA 1
ATOM 4760 C C . SER B 1 279 ? -14.883 -22.047 -15.578 1 93.94 279 SER B C 1
ATOM 4762 O O . SER B 1 279 ? -15.18 -22.172 -16.766 1 93.94 279 SER B O 1
ATOM 4764 N N . LEU B 1 280 ? -13.672 -21.844 -15.172 1 92.31 280 LEU B N 1
ATOM 4765 C CA . LEU B 1 280 ? -12.609 -21.625 -16.141 1 92.31 280 LEU B CA 1
ATOM 4766 C C . LEU B 1 280 ? -12.219 -22.922 -16.844 1 92.31 280 LEU B C 1
ATOM 4768 O O . LEU B 1 280 ? -12.172 -23.984 -16.203 1 92.31 280 LEU B O 1
ATOM 4772 N N . ARG B 1 281 ? -11.992 -22.781 -18.125 1 87.5 281 ARG B N 1
ATOM 4773 C CA . ARG B 1 281 ? -11.555 -23.922 -18.906 1 87.5 281 ARG B CA 1
ATOM 4774 C C . ARG B 1 281 ? -10.039 -23.953 -19.047 1 87.5 281 ARG B C 1
ATOM 4776 O O . ARG B 1 281 ? -9.438 -25.016 -19.203 1 87.5 281 ARG B O 1
ATOM 4783 N N . GLU B 1 282 ? -9.555 -22.781 -19.031 1 89.12 282 GLU B N 1
ATOM 4784 C CA . GLU B 1 282 ? -8.109 -22.656 -19.203 1 89.12 282 GLU B CA 1
ATOM 4785 C C . GLU B 1 282 ? -7.48 -21.906 -18.031 1 89.12 282 GLU B C 1
ATOM 4787 O O . GLU B 1 282 ? -8.008 -20.891 -17.578 1 89.12 282 GLU B O 1
ATOM 4792 N N . ALA B 1 283 ? -6.414 -22.453 -17.531 1 85.25 283 ALA B N 1
ATOM 4793 C CA . ALA B 1 283 ? -5.723 -21.938 -16.344 1 85.25 283 ALA B CA 1
ATOM 4794 C C . ALA B 1 283 ? -5.211 -20.516 -16.594 1 85.25 283 ALA B C 1
ATOM 4796 O O . ALA B 1 283 ? -5.117 -19.719 -15.656 1 85.25 283 ALA B O 1
ATOM 4797 N N . ALA B 1 284 ? -4.938 -20.172 -17.797 1 77 284 ALA B N 1
ATOM 4798 C CA . ALA B 1 284 ? -4.332 -18.891 -18.156 1 77 284 ALA B CA 1
ATOM 4799 C C . ALA B 1 284 ? -5.266 -17.734 -17.828 1 77 284 ALA B C 1
ATOM 4801 O O . ALA B 1 284 ? -4.812 -16.625 -17.516 1 77 284 ALA B O 1
ATOM 4802 N N . TRP B 1 285 ? -6.523 -17.984 -17.766 1 86.06 285 TRP B N 1
ATOM 4803 C CA . TRP B 1 285 ? -7.516 -16.938 -17.547 1 86.06 285 TRP B CA 1
ATOM 4804 C C . TRP B 1 285 ? -7.641 -16.609 -16.062 1 86.06 285 TRP B C 1
ATOM 4806 O O . TRP B 1 285 ? -8.25 -15.602 -15.703 1 86.06 285 TRP B O 1
ATOM 4816 N N . ALA B 1 286 ? -7.055 -17.453 -15.242 1 87.88 286 ALA B N 1
ATOM 4817 C CA . ALA B 1 286 ? -7.133 -17.234 -13.805 1 87.88 286 ALA B CA 1
ATOM 4818 C C . ALA B 1 286 ? -6.516 -15.883 -13.422 1 87.88 286 ALA B C 1
ATOM 4820 O O . ALA B 1 286 ? -7.062 -15.156 -12.594 1 87.88 286 ALA B O 1
ATOM 4821 N N . PHE B 1 287 ? -5.5 -15.492 -14.07 1 81 287 PHE B N 1
ATOM 4822 C CA . PHE B 1 287 ? -4.809 -14.25 -13.758 1 81 287 PHE B CA 1
ATOM 4823 C C . PHE B 1 287 ? -5.66 -13.047 -14.141 1 81 287 PHE B C 1
ATOM 4825 O O . PHE B 1 287 ? -5.746 -12.078 -13.383 1 81 287 PHE B O 1
ATOM 4832 N N . LEU B 1 288 ? -6.207 -13.164 -15.273 1 83.56 288 LEU B N 1
ATOM 4833 C CA . LEU B 1 288 ? -7.117 -12.102 -15.688 1 83.56 288 LEU B CA 1
ATOM 4834 C C . LEU B 1 288 ? -8.297 -11.992 -14.734 1 83.56 288 LEU B C 1
ATOM 4836 O O . LEU B 1 288 ? -8.766 -10.891 -14.438 1 83.56 288 LEU B O 1
ATOM 4840 N N . GLY B 1 289 ? -8.773 -13.109 -14.281 1 91.5 289 GLY B N 1
ATOM 4841 C CA . GLY B 1 289 ? -9.844 -13.125 -13.305 1 91.5 289 GLY B CA 1
ATOM 4842 C C . GLY B 1 289 ? -9.5 -12.391 -12.023 1 91.5 289 GLY B C 1
ATOM 4843 O O . GLY B 1 289 ? -10.32 -11.641 -11.492 1 91.5 289 GLY B O 1
ATOM 4844 N N . VAL B 1 290 ? -8.273 -12.656 -11.547 1 89.12 290 VAL B N 1
ATOM 4845 C CA . VAL B 1 290 ? -7.816 -12 -10.32 1 89.12 290 VAL B CA 1
ATOM 4846 C C . VAL B 1 290 ? -7.863 -10.484 -10.5 1 89.12 290 VAL B C 1
ATOM 4848 O O . VAL B 1 290 ? -8.43 -9.766 -9.672 1 89.12 290 VAL B O 1
ATOM 4851 N N . VAL B 1 291 ? -7.363 -10.008 -11.617 1 83.44 291 VAL B N 1
ATOM 4852 C CA . VAL B 1 291 ? -7.273 -8.578 -11.898 1 83.44 291 VAL B CA 1
ATOM 4853 C C . VAL B 1 291 ? -8.672 -7.992 -12.023 1 83.44 291 VAL B C 1
ATOM 4855 O O . VAL B 1 291 ? -8.977 -6.965 -11.414 1 83.44 291 VAL B O 1
ATOM 4858 N N . LEU B 1 292 ? -9.477 -8.656 -12.766 1 88.62 292 LEU B N 1
ATOM 4859 C CA . LEU B 1 292 ? -10.812 -8.141 -13.039 1 88.62 292 LEU B CA 1
ATOM 4860 C C . LEU B 1 292 ? -11.656 -8.109 -11.766 1 88.62 292 LEU B C 1
ATOM 4862 O O . LEU B 1 292 ? -12.406 -7.164 -11.539 1 88.62 292 LEU B O 1
ATOM 4866 N N . LEU B 1 293 ? -11.539 -9.117 -10.984 1 94.06 293 LEU B N 1
ATOM 4867 C CA . LEU B 1 293 ? -12.344 -9.18 -9.766 1 94.06 293 LEU B CA 1
ATOM 4868 C C . LEU B 1 293 ? -11.875 -8.133 -8.758 1 94.06 293 LEU B C 1
ATOM 4870 O O . LEU B 1 293 ? -12.695 -7.438 -8.156 1 94.06 293 LEU B O 1
ATOM 4874 N N . ILE B 1 294 ? -10.547 -8.016 -8.594 1 89.12 294 ILE B N 1
ATOM 4875 C CA . ILE B 1 294 ? -10.023 -7.07 -7.617 1 89.12 294 ILE B CA 1
ATOM 4876 C C . ILE B 1 294 ? -10.242 -5.641 -8.102 1 89.12 294 ILE B C 1
ATOM 4878 O O . ILE B 1 294 ? -10.781 -4.805 -7.371 1 89.12 294 ILE B O 1
ATOM 4882 N N . PHE B 1 295 ? -9.914 -5.328 -9.328 1 84.12 295 PHE B N 1
ATOM 4883 C CA . PHE B 1 295 ? -10.047 -3.99 -9.891 1 84.12 295 PHE B CA 1
ATOM 4884 C C . PHE B 1 295 ? -11.516 -3.604 -10.008 1 84.12 295 PHE B C 1
ATOM 4886 O O . PHE B 1 295 ? -11.891 -2.465 -9.719 1 84.12 295 PHE B O 1
ATOM 4893 N N . GLY B 1 296 ? -12.312 -4.523 -10.531 1 89 296 GLY B N 1
ATOM 4894 C CA . GLY B 1 296 ? -13.734 -4.258 -10.609 1 89 296 GLY B CA 1
ATOM 4895 C C . GLY B 1 296 ? -14.359 -3.906 -9.273 1 89 296 GLY B C 1
ATOM 4896 O O . GLY B 1 296 ? -15.164 -2.979 -9.18 1 89 296 GLY B O 1
ATOM 4897 N N . TYR B 1 297 ? -14 -4.668 -8.273 1 91.56 297 TYR B N 1
ATOM 4898 C CA . TYR B 1 297 ? -14.5 -4.387 -6.938 1 91.56 297 TYR B CA 1
ATOM 4899 C C . TYR B 1 297 ? -14.078 -2.998 -6.477 1 91.56 297 TYR B C 1
ATOM 4901 O O . TYR B 1 297 ? -14.875 -2.264 -5.883 1 91.56 297 TYR B O 1
ATOM 4909 N N . TYR B 1 298 ? -12.914 -2.682 -6.715 1 83.81 298 TYR B N 1
ATOM 4910 C CA . TYR B 1 298 ? -12.367 -1.387 -6.324 1 83.81 298 TYR B CA 1
ATOM 4911 C C . TYR B 1 298 ? -13.133 -0.248 -6.988 1 83.81 298 TYR B C 1
ATOM 4913 O O . TYR B 1 298 ? -13.406 0.773 -6.355 1 83.81 298 TYR B O 1
ATOM 4921 N N . VAL B 1 299 ? -13.336 -0.411 -8.242 1 83.75 299 VAL B N 1
ATOM 4922 C CA . VAL B 1 299 ? -14.047 0.62 -8.992 1 83.75 299 VAL B CA 1
ATOM 4923 C C . VAL B 1 299 ? -15.43 0.842 -8.391 1 83.75 299 VAL B C 1
ATOM 4925 O O . VAL B 1 299 ? -15.844 1.983 -8.18 1 83.75 299 VAL B O 1
ATOM 4928 N N . LEU B 1 300 ? -16.094 -0.165 -8.102 1 91 300 LEU B N 1
ATOM 4929 C CA . LEU B 1 300 ? -17.422 -0.055 -7.516 1 91 300 LEU B CA 1
ATOM 4930 C C . LEU B 1 300 ? -17.344 0.504 -6.102 1 91 300 LEU B C 1
ATOM 4932 O O . LEU B 1 300 ? -18.219 1.259 -5.676 1 91 300 LEU B O 1
ATOM 4936 N N . TRP B 1 301 ? -16.297 0.084 -5.414 1 88.88 301 TRP B N 1
ATOM 4937 C CA . TRP B 1 301 ? -16.062 0.569 -4.062 1 88.88 301 TRP B CA 1
ATOM 4938 C C . TRP B 1 301 ? -15.844 2.08 -4.055 1 88.88 301 TRP B C 1
ATOM 4940 O O . TRP B 1 301 ? -16.406 2.789 -3.219 1 88.88 301 TRP B O 1
ATOM 4950 N N . THR B 1 302 ? -15.078 2.58 -4.996 1 83.56 302 THR B N 1
ATOM 4951 C CA . THR B 1 302 ? -14.82 4.012 -5.121 1 83.56 302 THR B CA 1
ATOM 4952 C C . THR B 1 302 ? -16.078 4.75 -5.578 1 83.56 302 THR B C 1
ATOM 4954 O O . THR B 1 302 ? -16.359 5.852 -5.102 1 83.56 302 THR B O 1
ATOM 4957 N N . LEU B 1 303 ? -16.781 4.133 -6.484 1 84.31 303 LEU B N 1
ATOM 4958 C CA . LEU B 1 303 ? -18.01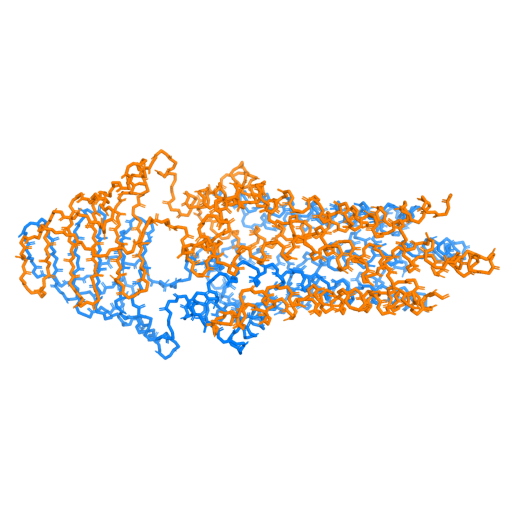6 4.727 -6.977 1 84.31 303 LEU B CA 1
ATOM 4959 C C . LEU B 1 303 ? -19.031 4.891 -5.852 1 84.31 303 LEU B C 1
ATOM 4961 O O . LEU B 1 303 ? -19.734 5.906 -5.777 1 84.31 303 LEU B O 1
ATOM 4965 N N . ALA B 1 304 ? -19.109 3.918 -5.027 1 88.19 304 ALA B N 1
ATOM 4966 C CA . ALA B 1 304 ? -20.031 3.986 -3.896 1 88.19 304 ALA B CA 1
ATOM 4967 C C . ALA B 1 304 ? -19.703 5.164 -2.988 1 88.19 304 ALA B C 1
ATOM 4969 O O . ALA B 1 304 ? -20.594 5.859 -2.504 1 88.19 304 ALA B O 1
ATOM 4970 N N . ALA B 1 305 ? -18.453 5.391 -2.723 1 83 305 ALA B N 1
ATOM 4971 C CA . ALA B 1 305 ? -18 6.5 -1.882 1 83 305 ALA B CA 1
ATOM 4972 C C . ALA B 1 305 ? -18.328 7.844 -2.525 1 83 305 ALA B C 1
ATOM 4974 O O . ALA B 1 305 ? -18.703 8.797 -1.834 1 83 305 ALA B O 1
ATOM 4975 N N . GLN B 1 306 ? -18.188 7.879 -3.818 1 78.25 306 GLN B N 1
ATOM 4976 C CA . GLN B 1 306 ? -18.484 9.109 -4.543 1 78.25 306 GLN B CA 1
ATOM 4977 C C . GLN B 1 306 ? -19.984 9.414 -4.512 1 78.25 306 GLN B C 1
ATOM 4979 O O . GLN B 1 306 ? -20.375 10.578 -4.383 1 78.25 306 GLN B O 1
ATOM 4984 N N . LEU B 1 307 ? -20.719 8.445 -4.66 1 81.94 307 LEU B N 1
ATOM 4985 C CA . LEU B 1 307 ? -22.172 8.633 -4.672 1 81.94 307 LEU B CA 1
ATOM 4986 C C . LEU B 1 307 ? -22.672 9.023 -3.287 1 81.94 307 LEU B C 1
ATOM 4988 O O . LEU B 1 307 ? -23.688 9.734 -3.168 1 81.94 307 LEU B O 1
ATOM 4992 N N . ALA B 1 308 ? -22.062 8.562 -2.266 1 79.25 308 ALA B N 1
ATOM 4993 C CA . ALA B 1 308 ? -22.438 8.891 -0.895 1 79.25 308 ALA B CA 1
ATOM 4994 C C . ALA B 1 308 ? -22.312 10.383 -0.631 1 79.25 308 ALA B C 1
ATOM 4996 O O . ALA B 1 308 ? -23 10.922 0.249 1 79.25 308 ALA B O 1
ATOM 4997 N N . ARG B 1 309 ? -21.531 11.008 -1.366 1 72.31 309 ARG B N 1
ATOM 4998 C CA . ARG B 1 309 ? -21.328 12.445 -1.204 1 72.31 309 ARG B CA 1
ATOM 4999 C C . ARG B 1 309 ? -22.594 13.219 -1.578 1 72.31 309 ARG B C 1
ATOM 5001 O O . ARG B 1 309 ? -22.812 14.336 -1.094 1 72.31 309 ARG B O 1
ATOM 5008 N N . TYR B 1 310 ? -23.297 12.695 -2.438 1 70.88 310 TYR B N 1
ATOM 5009 C CA . TYR B 1 310 ? -24.5 13.375 -2.914 1 70.88 310 TYR B CA 1
ATOM 5010 C C . TYR B 1 310 ? -25.703 13 -2.062 1 70.88 310 TYR B C 1
ATOM 5012 O O . TYR B 1 310 ? -26.844 13.086 -2.523 1 70.88 310 TYR B O 1
ATOM 5020 N N . ASP B 1 311 ? -25.469 12.656 -0.889 1 67.75 311 ASP B N 1
ATOM 5021 C CA . ASP B 1 311 ? -26.5 12.352 0.097 1 67.75 311 ASP B CA 1
ATOM 5022 C C . ASP B 1 311 ? -27.406 11.219 -0.392 1 67.75 311 ASP B C 1
ATOM 5024 O O . ASP B 1 311 ? -28.609 11.266 -0.197 1 67.75 311 ASP B O 1
ATOM 5028 N N 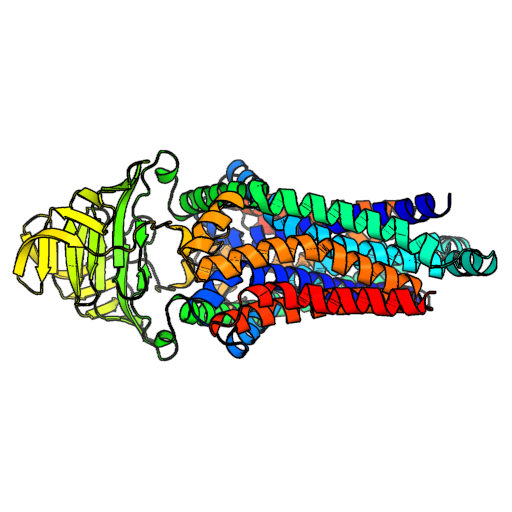. VAL B 1 312 ? -26.797 10.477 -1.14 1 73.38 312 VAL B N 1
ATOM 5029 C CA . VAL B 1 312 ? -27.547 9.297 -1.537 1 73.38 312 VAL B CA 1
ATOM 5030 C C . VAL B 1 312 ? -27.594 8.297 -0.379 1 73.38 312 VAL B C 1
ATOM 5032 O O . VAL B 1 312 ? -26.906 8.477 0.628 1 73.38 312 VAL B O 1
ATOM 5035 N N . SER B 1 313 ? -28.438 7.281 -0.435 1 84.56 313 SER B N 1
ATOM 5036 C CA . SER B 1 313 ? -28.688 6.281 0.602 1 84.56 313 SER B CA 1
ATOM 5037 C C . SER B 1 313 ? -27.375 5.641 1.068 1 84.56 313 SER B C 1
ATOM 5039 O O . SER B 1 313 ? -26.531 5.273 0.25 1 84.56 313 SER B O 1
ATOM 5041 N N . PRO B 1 314 ? -27.156 5.605 2.41 1 87.69 314 PRO B N 1
ATOM 5042 C CA . PRO B 1 314 ? -25.969 4.949 2.965 1 87.69 314 PRO B CA 1
ATOM 5043 C C . PRO B 1 314 ? -25.859 3.48 2.57 1 87.69 314 PRO B C 1
ATOM 5045 O O . PRO B 1 314 ? -24.781 2.887 2.66 1 87.69 314 PRO B O 1
ATOM 5048 N N . LEU B 1 315 ? -26.969 2.928 2.027 1 90.81 315 LEU B N 1
ATOM 5049 C CA . LEU B 1 315 ? -26.984 1.519 1.652 1 90.81 315 LEU B CA 1
ATOM 5050 C C . LEU B 1 315 ? -26.203 1.289 0.359 1 90.81 315 LEU B C 1
ATOM 5052 O O . LEU B 1 315 ? -25.891 0.147 0.012 1 90.81 315 LEU B O 1
ATOM 5056 N N . LEU B 1 316 ? -25.828 2.412 -0.237 1 90.94 316 LEU B N 1
ATOM 5057 C CA . LEU B 1 316 ? -25.031 2.303 -1.459 1 90.94 316 LEU B CA 1
ATOM 5058 C C . LEU B 1 316 ? -23.656 1.737 -1.161 1 90.94 316 LEU B C 1
ATOM 5060 O O . LEU B 1 316 ? -22.938 1.304 -2.072 1 90.94 316 LEU B O 1
ATOM 5064 N N . ALA B 1 317 ? -23.312 1.731 0.165 1 92 317 ALA B N 1
ATOM 5065 C CA . ALA B 1 317 ? -22.047 1.129 0.583 1 92 317 ALA B CA 1
ATOM 5066 C C . ALA B 1 317 ? -21.984 -0.343 0.186 1 92 317 ALA B C 1
ATOM 5068 O O . ALA B 1 317 ? -20.906 -0.903 0.025 1 92 317 ALA B O 1
ATOM 5069 N N . TYR B 1 318 ? -23.172 -0.97 -0.1 1 95.69 318 TYR B N 1
ATOM 5070 C CA . TYR B 1 318 ? -23.234 -2.395 -0.402 1 95.69 318 TYR B CA 1
ATOM 5071 C C . TYR B 1 318 ? -23.266 -2.633 -1.907 1 95.69 318 TYR B C 1
ATOM 5073 O O . TYR B 1 318 ? -23.406 -3.771 -2.359 1 95.69 318 TYR B O 1
ATOM 5081 N N . LEU B 1 319 ? -23.062 -1.646 -2.65 1 94.81 319 LEU B N 1
ATOM 5082 C CA . LEU B 1 319 ? -23.141 -1.736 -4.105 1 94.81 319 LEU B CA 1
ATOM 5083 C C . LEU B 1 319 ? -22.156 -2.785 -4.633 1 94.81 319 LEU B C 1
ATOM 5085 O O . LEU B 1 319 ? -22.547 -3.658 -5.414 1 94.81 319 LEU B O 1
ATOM 5089 N N . PRO B 1 320 ? -20.828 -2.721 -4.266 1 95.44 320 PRO B N 1
ATOM 5090 C CA . PRO B 1 320 ? -19.938 -3.762 -4.766 1 95.44 320 PRO B CA 1
ATOM 5091 C C . PRO B 1 320 ? -20.375 -5.168 -4.355 1 95.44 320 PRO B C 1
ATOM 5093 O O . PRO B 1 320 ? -20.281 -6.102 -5.156 1 95.44 320 PRO B O 1
ATOM 5096 N N . ASP B 1 321 ? -20.859 -5.312 -3.158 1 97.69 321 ASP B N 1
ATOM 5097 C CA . ASP B 1 321 ? -21.266 -6.617 -2.646 1 97.69 321 ASP B CA 1
ATOM 5098 C C . ASP B 1 321 ? -22.484 -7.148 -3.393 1 97.69 321 ASP B C 1
ATOM 5100 O O . ASP B 1 321 ? -22.594 -8.352 -3.645 1 97.69 321 ASP B O 1
ATOM 5104 N N . LEU B 1 322 ? -23.391 -6.273 -3.697 1 97.19 322 LEU B N 1
ATOM 5105 C CA . LEU B 1 322 ? -24.578 -6.68 -4.445 1 97.19 322 LEU B CA 1
ATOM 5106 C C . LEU B 1 322 ? -24.203 -7.16 -5.84 1 97.19 322 LEU B C 1
ATOM 5108 O O . LEU B 1 322 ? -24.688 -8.195 -6.301 1 97.19 322 LEU B O 1
ATOM 5112 N N . PHE B 1 323 ? -23.375 -6.402 -6.473 1 97.25 323 PHE B N 1
ATOM 5113 C CA . PHE B 1 323 ? -22.953 -6.758 -7.824 1 97.25 323 PHE B CA 1
ATOM 5114 C C . PHE B 1 323 ? -22.172 -8.07 -7.82 1 97.25 323 PHE B C 1
ATOM 5116 O O . PHE B 1 323 ? -22.438 -8.953 -8.625 1 97.25 323 PHE B O 1
ATOM 5123 N N . TYR B 1 324 ? -21.219 -8.227 -6.957 1 97.5 324 TYR B N 1
ATOM 5124 C CA . TYR B 1 324 ? -20.375 -9.414 -6.926 1 97.5 324 TYR B CA 1
ATOM 5125 C C . TYR B 1 324 ? -21.125 -10.609 -6.359 1 97.5 324 TYR B C 1
ATOM 5127 O O . TYR B 1 324 ? -20.828 -11.758 -6.703 1 97.5 324 TYR B O 1
ATOM 5135 N N . GLY B 1 325 ? -22.094 -10.352 -5.473 1 97.75 325 GLY B N 1
ATOM 5136 C CA . GLY B 1 325 ? -23 -11.414 -5.062 1 97.75 325 GLY B CA 1
ATOM 5137 C C . GLY B 1 325 ? -23.828 -11.969 -6.203 1 97.75 325 GLY B C 1
ATOM 5138 O O . GLY B 1 325 ? -23.969 -13.188 -6.34 1 97.75 325 GLY B O 1
ATOM 5139 N N . ALA B 1 326 ? -24.297 -11.047 -6.977 1 97.88 326 ALA B N 1
ATOM 5140 C CA . ALA B 1 326 ? -25.078 -11.453 -8.156 1 97.88 326 ALA B CA 1
ATOM 5141 C C . ALA B 1 326 ? -24.203 -12.227 -9.133 1 97.88 326 ALA B C 1
ATOM 5143 O O . ALA B 1 326 ? -24.656 -13.211 -9.727 1 97.88 326 ALA B O 1
ATOM 5144 N N . LEU B 1 327 ? -23 -11.742 -9.297 1 97.19 327 LEU B N 1
ATOM 5145 C CA . LEU B 1 327 ? -22.062 -12.43 -10.172 1 97.19 327 LEU B CA 1
ATOM 5146 C C . LEU B 1 327 ? -21.797 -13.844 -9.672 1 97.19 327 LEU B C 1
ATOM 5148 O O . LEU B 1 327 ? -21.812 -14.805 -10.453 1 97.19 327 LEU B O 1
ATOM 5152 N N . ALA B 1 328 ? -21.5 -13.969 -8.414 1 97.5 328 ALA B N 1
ATOM 5153 C CA . ALA B 1 328 ? -21.25 -15.281 -7.812 1 97.5 328 ALA B CA 1
ATOM 5154 C C . ALA B 1 328 ? -22.469 -16.188 -7.977 1 97.5 328 ALA B C 1
ATOM 5156 O O . ALA B 1 328 ? -22.312 -17.375 -8.312 1 97.5 328 ALA B O 1
ATOM 5157 N N . GLY B 1 329 ? -23.656 -15.672 -7.754 1 96.75 329 GLY B N 1
ATOM 5158 C CA . GLY B 1 329 ? -24.875 -16.438 -7.922 1 96.75 329 GLY B CA 1
ATOM 5159 C C . GLY B 1 329 ? -25.109 -16.891 -9.352 1 96.75 329 GLY B C 1
ATOM 5160 O O . GLY B 1 329 ? -25.469 -18.031 -9.602 1 96.75 329 GLY B O 1
ATOM 5161 N N . ALA B 1 330 ? -24.891 -16.016 -10.266 1 97 330 ALA B N 1
ATOM 5162 C CA . ALA B 1 330 ? -25.094 -16.328 -11.68 1 97 330 ALA B CA 1
ATOM 5163 C C . ALA B 1 330 ? -24.125 -17.406 -12.148 1 97 330 ALA B C 1
ATOM 5165 O O . ALA B 1 330 ? -24.531 -18.344 -12.852 1 97 330 ALA B O 1
ATOM 5166 N N . LEU B 1 331 ? -22.906 -17.297 -11.703 1 96.19 331 LEU B N 1
ATOM 5167 C CA . LEU B 1 331 ? -21.906 -18.281 -12.078 1 96.19 331 LEU B CA 1
ATOM 5168 C C . LEU B 1 331 ? -22.203 -19.641 -11.422 1 96.19 331 LEU B C 1
ATOM 5170 O O . LEU B 1 331 ? -22.047 -20.688 -12.047 1 96.19 331 LEU B O 1
ATOM 5174 N N . ALA B 1 332 ? -22.641 -19.594 -10.234 1 95.25 332 ALA B N 1
ATOM 5175 C CA . ALA B 1 332 ? -22.984 -20.828 -9.523 1 95.25 332 ALA B CA 1
ATOM 5176 C C . ALA B 1 332 ? -24.156 -21.531 -10.195 1 95.25 332 ALA B C 1
ATOM 5178 O O . ALA B 1 332 ? -24.203 -22.75 -10.25 1 95.25 332 ALA B O 1
ATOM 5179 N N . TRP B 1 333 ? -25.062 -20.672 -10.672 1 94.19 333 TRP B N 1
ATOM 5180 C CA . TRP B 1 333 ? -26.219 -21.234 -11.359 1 94.19 333 TRP B CA 1
ATOM 5181 C C . TRP B 1 333 ? -25.797 -21.938 -12.648 1 94.19 333 TRP B C 1
ATOM 5183 O O . TRP B 1 333 ? -26.359 -22.984 -13 1 94.19 333 TRP B O 1
ATOM 5193 N N . ARG B 1 334 ? -24.812 -21.391 -13.242 1 90.75 334 ARG B N 1
ATOM 5194 C CA . ARG B 1 334 ? -24.328 -21.984 -14.492 1 90.75 334 ARG B CA 1
ATOM 5195 C C . ARG B 1 334 ? -23.578 -23.281 -14.219 1 90.75 334 ARG B C 1
ATOM 5197 O O . ARG B 1 334 ? -23.469 -24.141 -15.102 1 90.75 334 ARG B O 1
ATOM 5204 N N . LEU B 1 335 ? -23.016 -23.406 -13.062 1 88.44 335 LEU B N 1
ATOM 5205 C CA . LEU B 1 335 ? -22.25 -24.594 -12.68 1 88.44 335 LEU B CA 1
ATOM 5206 C C . LEU B 1 335 ? -23.172 -25.734 -12.305 1 88.44 335 LEU B C 1
ATOM 5208 O O . LEU B 1 335 ? -22.719 -26.875 -12.172 1 88.44 335 LEU B O 1
ATOM 5212 N N . ARG B 1 336 ? -24.438 -25.5 -12.172 1 82 336 ARG B N 1
ATOM 5213 C CA . ARG B 1 336 ? -25.406 -26.562 -11.867 1 82 336 ARG B CA 1
ATOM 5214 C C . ARG B 1 336 ? -25.703 -27.391 -13.109 1 82 336 ARG B C 1
ATOM 5216 O O . ARG B 1 336 ? -25.812 -28.625 -13.023 1 82 336 ARG B O 1
#

Foldseek 3Di:
DVQVVLCVLLVVQLVVQLVVQLVVVLVVVCVVCVVLCVVLVPDPVLSVLLSVLCSLVSNLLRLLLSLLLSLLLSLLVCLVVCNLVVCVVVPNFLVVNLVSLLVVLLVSLVVSLVSLQPVQLQSVVVSLQSVQCSNQPPVPPQFWNAQQWDQPPQFFIWTFRIWRDDPQFTKGAFIWGQGPVRKIFTAGIWGADPQATFGFAWIDDDPDIDTDTDGRRDPGPPPSRCPDDDNPPCSNPHLVRLVVVVVPDVVSLLVNLLSSLSSLSSSLLSLLSNLVSSVDNHSVCSVVSSCCSVVVLVVQCVVLVVVVVVVDDSNSSNVSVVVSNVNSVVSVVVSD/DVQVVLCVLLVVQLVVQLVVQLVVVLVVVCVVCVVLCVVLVPDPVLSVLLSVLCSLVSNLLRLLLSLLLSLLLSLLVCLVVCNLVVCVVVPNFLVVNLVSLLVVLLVSLVVSLVSLQPVQLQSVVVSLQSVLCSNQPPVPVQFWRAQQWDQPPQFFIKTFRIWRHDPVFTKGAFIWGQGPVRKIDTAGIWGADPQATFGFAWIDDPPDIDTDTDGRRDPDHPPSRCPDDDNPPCSNPHLVRLVVVVVPDVVSVLVNLLSSLSSLSSSLLSLLSNLVSSVDNHSVCSVVSSCCSVVVLVVQCVVLVVVVVVVDDSNSSNVSVVVSNVNSVVSVVVSD

Organism: Thermus thermophilus (strain ATCC 27634 / DSM 579 / HB8) (NCBI:txid300852)

InterPro domains:
  IPR005495 Permease LptG/LptF-related [PF03739] (4-334)
  IPR005495 Permease LptG/LptF-related [PTHR33529] (2-334)

Nearest PDB structures (foldseek):
  6mit-assembly1_G  TM=7.019E-01  e=3.638E-11  Enterobacter cloacae subsp. cloacae ATCC 13047
  6mjp-assembly1_G  TM=6.538E-01  e=2.936E-10  Vibrio cholerae
  8ufh-assembly1_F  TM=6.885E-01  e=2.098E-08  Acinetobacter baylyi ADP1
  5x5y-assembly1_F  TM=6.457E-01  e=6.278E-09  Pseudomonas aeruginosa PAO1
  8frn-assembly1_F  TM=7.499E-01  e=1.858E-07  Acinetobacter baylyi ADP1